Protein AF-A0A7C1EQK5-F1 (afdb_monomer_lite)

Foldseek 3Di:
DDDPPDPPPDPFALFKKWWWFADPVQFIFIWIQGRHPSDIDTLEGDPQFSYKGFADAAPQLQWTWIWTQGPVDNQAIKTWIAGNRHHTQDIHTRQETCLLQPPDPQRSNQWDWAADPVRQWIWTWGDDPQKIWTFIAGPNPRHTPDTLDIDHGSNPLWRWGWEQANVSQKIKIQTDDDNPPQDVPPFDFDARVWIKMAGSVPRDIATQNVLDDCQQPDKGWDHYAQLNRQWTKMKGFGDDPDDDPPDDDDTQIKMFTAGNRNDTPDIPDSVNCVVVQWRDWDDWAAANVNQKTKIKTFHAPPRNPGTPWIFIWMAGDPVRDIDGQETDDQDPDDLFFGKDWHDDWYAENVRFKIKTWMADPVGTFWMWIQGSVRDIDTDGGPDHMHTMDGRHNNPPPD

Structure (mmCIF, N/CA/C/O backbone):
data_AF-A0A7C1EQK5-F1
#
_entry.id   AF-A0A7C1EQK5-F1
#
loop_
_atom_site.group_PDB
_atom_site.id
_atom_site.type_symbol
_atom_site.label_atom_id
_atom_site.label_alt_id
_atom_site.label_comp_id
_atom_site.label_asym_id
_atom_site.label_entity_id
_atom_site.label_seq_id
_atom_site.pdbx_PDB_ins_code
_atom_site.Cartn_x
_atom_site.Cartn_y
_atom_site.Cartn_z
_atom_site.occupancy
_atom_site.B_iso_or_equiv
_atom_site.auth_seq_id
_atom_site.auth_comp_id
_atom_site.auth_asym_id
_atom_site.auth_atom_id
_atom_site.pdbx_PDB_model_num
ATOM 1 N N . MET A 1 1 ? -4.459 -40.393 -29.326 1.00 37.88 1 MET A N 1
ATOM 2 C CA . MET A 1 1 ? -3.167 -39.837 -28.879 1.00 37.88 1 MET A CA 1
ATOM 3 C C . MET A 1 1 ? -3.437 -39.122 -27.561 1.00 37.88 1 MET A C 1
ATOM 5 O O . MET A 1 1 ? -4.089 -38.092 -27.567 1.00 37.88 1 MET A O 1
ATOM 9 N N . GLN A 1 2 ? -3.092 -39.762 -26.446 1.00 23.42 2 GLN A N 1
ATOM 10 C CA . GLN A 1 2 ? -2.904 -39.130 -25.130 1.00 23.42 2 GLN A CA 1
ATOM 11 C C . GLN A 1 2 ? -1.518 -38.431 -25.132 1.00 23.42 2 GLN A C 1
ATOM 13 O O . GLN A 1 2 ? -0.689 -38.806 -25.963 1.00 23.42 2 GLN A O 1
ATOM 18 N N . PRO A 1 3 ? -1.211 -37.498 -24.217 1.00 31.59 3 PRO A N 1
ATOM 19 C CA . PRO A 1 3 ? -1.709 -36.122 -24.183 1.00 31.59 3 PRO A CA 1
ATOM 20 C C . PRO A 1 3 ? -0.536 -35.118 -24.290 1.00 31.59 3 PRO A C 1
ATOM 22 O O . PRO A 1 3 ? 0.609 -35.451 -23.995 1.00 31.59 3 PRO A O 1
ATOM 25 N N . LEU A 1 4 ? -0.804 -33.860 -24.647 1.00 29.89 4 LEU A N 1
ATOM 26 C CA . LEU A 1 4 ? 0.119 -32.748 -24.364 1.00 29.89 4 LEU A CA 1
ATOM 27 C C . LEU A 1 4 ? -0.198 -32.182 -22.965 1.00 29.89 4 LEU A C 1
ATOM 29 O O . LEU A 1 4 ? -0.642 -31.053 -22.822 1.00 29.89 4 LEU A O 1
ATOM 33 N N . THR A 1 5 ? -0.014 -33.003 -21.930 1.00 39.75 5 THR A N 1
ATOM 34 C CA . THR A 1 5 ? -0.098 -32.640 -20.499 1.00 39.75 5 THR A CA 1
ATOM 35 C C . THR A 1 5 ? 1.311 -32.474 -19.944 1.00 39.75 5 THR A C 1
ATOM 37 O O . THR A 1 5 ? 1.887 -33.431 -19.422 1.00 39.75 5 THR A O 1
ATOM 40 N N . ARG A 1 6 ? 1.915 -31.301 -20.167 1.00 30.39 6 ARG A N 1
ATOM 41 C CA . ARG A 1 6 ? 3.114 -30.885 -19.411 1.00 30.39 6 ARG A CA 1
ATOM 42 C C . ARG A 1 6 ? 3.455 -29.393 -19.443 1.00 30.39 6 ARG A C 1
ATOM 44 O O . ARG A 1 6 ? 4.387 -29.005 -18.758 1.00 30.39 6 ARG A O 1
ATOM 51 N N . ALA A 1 7 ? 2.744 -28.569 -20.219 1.00 36.59 7 ALA A N 1
ATOM 52 C CA . ALA A 1 7 ? 2.977 -27.114 -20.276 1.00 36.59 7 ALA A CA 1
ATOM 53 C C . ALA A 1 7 ? 1.776 -26.268 -19.798 1.00 36.59 7 ALA A C 1
ATOM 55 O O . ALA A 1 7 ? 1.866 -25.049 -19.757 1.00 36.59 7 ALA A O 1
ATOM 56 N N . GLN A 1 8 ? 0.662 -26.914 -19.435 1.00 40.25 8 GLN A N 1
ATOM 57 C CA . GLN A 1 8 ? -0.479 -26.307 -18.730 1.00 40.25 8 GLN A CA 1
ATOM 58 C C . GLN A 1 8 ? -0.597 -26.807 -17.279 1.00 40.25 8 GLN A C 1
ATOM 60 O O . GLN A 1 8 ? -1.487 -26.369 -16.558 1.00 40.25 8 GLN A O 1
ATOM 65 N N . ASP A 1 9 ? 0.297 -27.705 -16.849 1.00 41.44 9 ASP A N 1
ATOM 66 C CA . ASP A 1 9 ? 0.365 -28.170 -15.466 1.00 41.44 9 ASP A CA 1
ATOM 67 C C . ASP A 1 9 ? 1.075 -27.103 -14.613 1.00 41.44 9 ASP A C 1
ATOM 69 O O . ASP A 1 9 ? 2.269 -26.857 -14.781 1.00 41.44 9 ASP A O 1
ATOM 73 N N . ALA A 1 10 ? 0.291 -26.497 -13.719 1.00 50.44 10 ALA A N 1
ATOM 74 C CA . ALA A 1 10 ? 0.665 -25.639 -12.595 1.00 50.44 10 ALA A CA 1
ATOM 75 C C . ALA A 1 10 ? 1.221 -24.237 -12.913 1.00 50.44 10 ALA A C 1
ATOM 77 O O . ALA A 1 10 ? 2.314 -23.869 -12.490 1.00 50.44 10 ALA A O 1
ATOM 78 N N . ARG A 1 11 ? 0.410 -23.385 -13.553 1.00 70.88 11 ARG A N 1
ATOM 79 C CA . ARG A 1 11 ? 0.449 -21.943 -13.239 1.00 70.88 11 ARG A CA 1
ATOM 80 C C . ARG A 1 11 ? -0.331 -21.710 -11.945 1.00 70.88 11 ARG A C 1
ATOM 82 O O . ARG A 1 11 ? -1.417 -21.149 -11.971 1.00 70.88 11 ARG A O 1
ATOM 89 N N . GLU A 1 12 ? 0.172 -22.249 -10.843 1.00 83.94 12 GLU A N 1
ATOM 90 C CA . GLU A 1 12 ? -0.420 -22.037 -9.521 1.00 83.94 12 GLU A CA 1
ATOM 91 C C . GLU A 1 12 ? 0.013 -20.673 -8.992 1.00 83.94 12 GLU A C 1
ATOM 93 O O . GLU A 1 12 ? 1.170 -20.276 -9.149 1.00 83.94 12 GLU A O 1
ATOM 98 N N . LEU A 1 13 ? -0.920 -19.950 -8.378 1.00 90.88 13 LEU A N 1
ATOM 99 C CA . LEU A 1 13 ? -0.559 -18.764 -7.613 1.00 90.88 13 LEU A CA 1
ATOM 100 C C . LEU A 1 13 ? -0.052 -19.194 -6.230 1.00 90.88 13 LEU A C 1
ATOM 102 O O . LEU A 1 13 ? -0.527 -20.187 -5.679 1.00 90.88 13 LEU A O 1
ATOM 106 N N . PRO A 1 14 ? 0.863 -18.428 -5.622 1.00 91.44 14 PRO A N 1
ATOM 107 C CA . PRO A 1 14 ? 1.379 -18.726 -4.286 1.00 91.44 14 PRO A CA 1
ATOM 108 C C . PRO A 1 14 ? 0.349 -18.480 -3.179 1.00 91.44 14 PRO A C 1
ATOM 110 O O . PRO A 1 14 ? 0.467 -19.024 -2.084 1.00 91.44 14 PRO A O 1
ATOM 113 N N . ALA A 1 15 ? -0.656 -17.652 -3.457 1.00 94.06 15 ALA A N 1
ATOM 114 C CA . ALA A 1 15 ? -1.778 -17.380 -2.578 1.00 94.06 15 ALA A CA 1
ATOM 115 C C . ALA A 1 15 ? -2.977 -16.906 -3.405 1.00 94.06 15 ALA A C 1
ATOM 117 O O . ALA A 1 15 ? -2.844 -16.530 -4.573 1.00 94.06 15 ALA A O 1
ATOM 118 N N . ASP A 1 16 ? -4.158 -16.918 -2.793 1.00 94.62 16 ASP A N 1
ATOM 119 C CA . ASP A 1 16 ? -5.338 -16.313 -3.399 1.00 94.62 16 ASP A CA 1
ATOM 120 C C . ASP A 1 16 ? -5.158 -14.792 -3.511 1.00 94.62 16 ASP A C 1
ATOM 122 O O . ASP A 1 16 ? -4.369 -14.184 -2.783 1.00 94.62 16 ASP A O 1
ATOM 126 N N . ILE A 1 17 ? -5.946 -14.160 -4.378 1.00 93.44 17 ILE A N 1
ATOM 127 C CA . ILE A 1 17 ? -6.024 -12.696 -4.476 1.00 93.44 17 ILE A CA 1
ATOM 128 C C . ILE A 1 17 ? -7.453 -12.265 -4.190 1.00 93.44 17 ILE A C 1
ATOM 130 O O . ILE A 1 17 ? -8.381 -12.821 -4.777 1.00 93.44 17 ILE A O 1
ATOM 134 N N . VAL A 1 18 ? -7.631 -11.254 -3.339 1.00 92.81 18 VAL A N 1
ATOM 135 C CA . VAL A 1 18 ? -8.904 -10.556 -3.132 1.00 92.81 18 VAL A CA 1
ATOM 136 C C . VAL A 1 18 ? -8.846 -9.152 -3.719 1.00 92.81 18 VAL A C 1
ATOM 138 O O . VAL A 1 18 ? -7.820 -8.482 -3.656 1.00 92.81 18 VAL A O 1
ATOM 141 N N . PHE A 1 19 ? -9.950 -8.695 -4.295 1.00 88.50 19 PHE A N 1
ATOM 142 C CA . PHE A 1 19 ? -10.058 -7.353 -4.859 1.00 88.50 19 PHE A CA 1
ATOM 143 C C . PHE A 1 19 ? -11.512 -6.910 -4.965 1.00 88.50 19 PHE A C 1
ATOM 145 O O . PHE A 1 19 ? -12.436 -7.726 -4.939 1.00 88.50 19 PHE A O 1
ATOM 152 N N . THR A 1 20 ? -11.724 -5.608 -5.122 1.00 86.94 20 THR A N 1
ATOM 153 C CA . THR A 1 20 ? -13.059 -5.046 -5.337 1.00 86.94 20 THR A CA 1
ATOM 154 C C . THR A 1 20 ? -13.502 -5.210 -6.782 1.00 86.94 20 THR A C 1
ATOM 156 O O . THR A 1 20 ? -12.785 -4.843 -7.702 1.00 86.94 20 THR A O 1
ATOM 159 N N . SER A 1 21 ? -14.731 -5.664 -6.987 1.00 83.56 21 SER A N 1
ATOM 160 C CA . SER A 1 21 ? -15.412 -5.639 -8.277 1.00 83.56 21 SER A CA 1
ATOM 161 C C . SER A 1 21 ? -16.798 -5.020 -8.121 1.00 83.56 21 SER A C 1
ATOM 163 O O . SER A 1 21 ? -17.411 -5.095 -7.053 1.00 83.56 21 SER A O 1
ATOM 165 N N . ARG A 1 22 ? -17.307 -4.424 -9.198 1.00 78.38 22 ARG A N 1
ATOM 166 C CA . ARG A 1 22 ? -18.695 -3.972 -9.307 1.00 78.38 22 ARG A CA 1
ATOM 167 C C . ARG A 1 22 ? -19.380 -4.690 -10.454 1.00 78.38 22 ARG A C 1
ATOM 169 O O . ARG A 1 22 ? -18.753 -4.967 -11.472 1.00 78.38 22 ARG A O 1
ATOM 176 N N . ASP A 1 23 ? -20.655 -4.999 -10.268 1.00 75.25 23 ASP A N 1
ATOM 177 C CA . ASP A 1 23 ? -21.497 -5.546 -11.328 1.00 75.25 23 ASP A CA 1
ATOM 178 C C . ASP A 1 23 ? -22.277 -4.463 -12.079 1.00 75.25 23 ASP A C 1
ATOM 180 O O . ASP A 1 23 ? -22.199 -3.284 -11.740 1.00 75.25 23 ASP A O 1
ATOM 184 N N . ASP A 1 24 ? -23.029 -4.875 -13.101 1.00 71.88 24 ASP A N 1
ATOM 185 C CA . ASP A 1 24 ? -23.853 -3.989 -13.937 1.00 71.88 24 ASP A CA 1
ATOM 186 C C . ASP A 1 24 ? -24.950 -3.252 -13.144 1.00 71.88 24 ASP A C 1
ATOM 188 O O . ASP A 1 24 ? -25.390 -2.176 -13.547 1.00 71.88 24 ASP A O 1
ATOM 192 N N . ASP A 1 25 ? -25.335 -3.776 -11.975 1.00 70.88 25 ASP A N 1
ATOM 193 C CA . ASP A 1 25 ? -26.234 -3.123 -11.015 1.00 70.88 25 ASP A CA 1
ATOM 194 C C . ASP A 1 25 ? -25.481 -2.148 -10.079 1.00 70.88 25 ASP A C 1
ATOM 196 O O . ASP A 1 25 ? -26.048 -1.650 -9.101 1.00 70.88 25 ASP A O 1
ATOM 200 N N . LEU A 1 26 ? -24.198 -1.881 -10.353 1.00 72.12 26 LEU A N 1
ATOM 201 C CA . LEU A 1 26 ? -23.268 -1.082 -9.550 1.00 72.12 26 LEU A CA 1
ATOM 202 C C . LEU A 1 26 ? -23.050 -1.609 -8.125 1.00 72.12 26 LEU A C 1
ATOM 204 O O . LEU A 1 26 ? -22.562 -0.876 -7.260 1.00 72.12 26 LEU A O 1
ATOM 208 N N . ARG A 1 27 ? -23.366 -2.880 -7.854 1.00 77.38 27 ARG A N 1
ATOM 209 C CA . ARG A 1 27 ? -23.149 -3.486 -6.538 1.00 77.38 27 ARG A CA 1
ATOM 210 C C . ARG A 1 27 ? -21.691 -3.857 -6.378 1.00 77.38 27 ARG A C 1
ATOM 212 O O . ARG A 1 27 ? -21.137 -4.619 -7.168 1.00 77.38 27 ARG A O 1
ATOM 219 N N . SER A 1 28 ? -21.084 -3.339 -5.318 1.00 85.12 28 SER A N 1
ATOM 220 C CA . SER A 1 28 ? -19.711 -3.664 -4.956 1.00 85.12 28 SER A CA 1
ATOM 221 C C . SER A 1 28 ? -19.635 -4.998 -4.227 1.00 85.12 28 SER A C 1
ATOM 223 O O . SER A 1 28 ? -20.404 -5.265 -3.306 1.00 85.12 28 SER A O 1
ATOM 225 N N . ARG A 1 29 ? -18.661 -5.817 -4.608 1.00 89.56 29 ARG A N 1
ATOM 226 C CA . ARG A 1 29 ? -18.345 -7.105 -3.989 1.00 89.56 29 ARG A CA 1
ATOM 227 C C . ARG A 1 29 ? -16.840 -7.296 -3.953 1.00 89.56 29 ARG A C 1
ATOM 229 O O . ARG A 1 29 ? -16.121 -6.749 -4.784 1.00 89.56 29 ARG A O 1
ATOM 236 N N . LEU A 1 30 ? -16.373 -8.078 -2.992 1.00 91.75 30 LEU A N 1
ATOM 237 C CA . LEU A 1 30 ? -15.004 -8.562 -2.986 1.00 91.75 30 LEU A CA 1
ATOM 238 C C . LEU A 1 30 ? -14.972 -9.896 -3.721 1.00 91.75 30 LEU A C 1
ATOM 240 O O . LEU A 1 30 ? -15.672 -10.839 -3.349 1.00 91.75 30 LEU A O 1
ATOM 244 N N . MET A 1 31 ? -14.185 -9.956 -4.783 1.00 91.44 31 MET A N 1
ATOM 245 C CA . MET A 1 31 ? -13.961 -11.151 -5.585 1.00 91.44 31 MET A CA 1
ATOM 246 C C . MET A 1 31 ? -12.657 -11.813 -5.150 1.00 91.44 31 MET A C 1
ATOM 248 O O . MET A 1 31 ? -11.724 -11.129 -4.737 1.00 91.44 31 MET A O 1
ATOM 252 N N . ARG A 1 32 ? -12.596 -13.140 -5.259 1.00 93.38 32 ARG A N 1
ATOM 253 C CA . ARG A 1 32 ? -11.403 -13.956 -5.027 1.00 93.38 32 ARG A CA 1
ATOM 254 C C . ARG A 1 32 ? -10.992 -14.653 -6.312 1.00 93.38 32 ARG A C 1
ATOM 256 O O . ARG A 1 32 ? -11.830 -15.297 -6.941 1.00 93.38 32 ARG A O 1
ATOM 263 N N . ILE A 1 33 ? -9.707 -14.574 -6.645 1.00 92.75 33 ILE A N 1
ATOM 264 C CA . ILE A 1 33 ? -9.045 -15.494 -7.577 1.00 92.75 33 ILE A CA 1
ATOM 265 C C . ILE A 1 33 ? -8.474 -16.629 -6.737 1.00 92.75 33 ILE A C 1
ATOM 267 O O . ILE A 1 33 ? -7.651 -16.385 -5.852 1.00 92.75 33 ILE A O 1
ATOM 271 N N . ASN A 1 34 ? -8.942 -17.853 -6.979 1.00 92.38 34 ASN A N 1
ATOM 272 C CA . ASN A 1 34 ? -8.430 -19.024 -6.281 1.00 92.38 34 ASN A CA 1
ATOM 273 C C . ASN A 1 34 ? -7.021 -19.380 -6.777 1.00 92.38 34 ASN A C 1
ATOM 275 O O . ASN A 1 34 ? -6.793 -19.475 -7.978 1.00 92.38 34 ASN A O 1
ATOM 279 N N . ALA A 1 35 ? -6.094 -19.628 -5.861 1.00 92.19 35 ALA A N 1
ATOM 280 C CA . ALA A 1 35 ? -4.695 -19.861 -6.184 1.00 92.19 35 ALA A CA 1
ATOM 281 C C . ALA A 1 35 ? -4.451 -21.147 -6.985 1.00 92.19 35 ALA A C 1
ATOM 283 O O . ALA A 1 35 ? -3.601 -21.179 -7.875 1.00 92.19 35 ALA A O 1
ATOM 284 N N . ALA A 1 36 ? -5.219 -22.194 -6.675 1.00 89.75 36 ALA A N 1
ATOM 285 C CA . ALA A 1 36 ? -5.070 -23.520 -7.258 1.00 89.75 36 ALA A CA 1
ATOM 286 C C . ALA A 1 36 ? -5.837 -23.669 -8.579 1.00 89.75 36 ALA A C 1
ATOM 288 O O . ALA A 1 36 ? -5.367 -24.342 -9.493 1.00 89.75 36 ALA A O 1
ATOM 289 N N . THR A 1 37 ? -7.028 -23.071 -8.685 1.00 89.88 37 THR A N 1
ATOM 290 C CA . THR A 1 37 ? -7.889 -23.227 -9.871 1.00 89.88 37 THR A CA 1
ATOM 291 C C . THR A 1 37 ? -7.860 -22.033 -10.813 1.00 89.88 37 THR A C 1
ATOM 293 O O . THR A 1 37 ? -8.285 -22.169 -11.958 1.00 89.88 37 THR A O 1
ATOM 296 N N . LEU A 1 38 ? -7.378 -20.873 -10.351 1.00 89.19 38 LEU A N 1
ATOM 297 C CA . LEU A 1 38 ? -7.458 -19.582 -11.048 1.00 89.19 38 LEU A CA 1
ATOM 298 C C . LEU A 1 38 ? -8.899 -19.128 -11.337 1.00 89.19 38 LEU A C 1
ATOM 300 O O . LEU A 1 38 ? -9.136 -18.204 -12.112 1.00 89.19 38 LEU A O 1
ATOM 304 N N . GLU A 1 39 ? -9.887 -19.773 -10.717 1.00 90.62 39 GLU A N 1
ATOM 305 C CA . GLU A 1 39 ? -11.290 -19.430 -10.905 1.00 90.62 39 GLU A CA 1
ATOM 306 C C . GLU A 1 39 ? -11.696 -18.258 -10.013 1.00 90.62 39 GLU A C 1
ATOM 308 O O . GLU A 1 39 ? -11.224 -18.092 -8.883 1.00 90.62 39 GLU A O 1
ATOM 313 N N . LEU A 1 40 ? -12.632 -17.465 -10.532 1.00 89.81 40 LEU A N 1
ATOM 314 C CA . LEU A 1 40 ? -13.236 -16.354 -9.819 1.00 89.81 40 LEU A CA 1
ATOM 315 C C . LEU A 1 40 ? -14.418 -16.814 -8.978 1.00 89.81 40 LEU A C 1
ATOM 317 O O . LEU A 1 40 ? -15.300 -17.536 -9.442 1.00 89.81 40 LEU A O 1
ATOM 321 N N . SER A 1 41 ? -14.487 -16.302 -7.758 1.00 92.62 41 SER A N 1
ATOM 322 C CA . SER A 1 41 ? -15.636 -16.476 -6.874 1.00 92.62 41 SER A CA 1
ATOM 323 C C . SER A 1 41 ? -15.897 -15.212 -6.064 1.00 92.62 41 SER A C 1
ATOM 325 O O . SER A 1 41 ? -15.024 -14.359 -5.918 1.00 92.62 41 SER A O 1
ATOM 327 N N . ILE A 1 42 ? -17.115 -15.071 -5.543 1.00 93.56 42 ILE A N 1
ATOM 328 C CA . ILE A 1 42 ? -17.422 -14.011 -4.581 1.00 93.56 42 ILE A CA 1
ATOM 329 C C . ILE A 1 42 ? -16.788 -14.408 -3.247 1.00 93.56 42 ILE A C 1
ATOM 331 O O . ILE A 1 42 ? -17.128 -15.449 -2.691 1.00 93.56 42 ILE A O 1
ATOM 335 N N . PHE A 1 43 ? -15.879 -13.575 -2.744 1.00 95.31 43 PHE A N 1
ATOM 336 C CA . PHE A 1 43 ? -15.281 -13.727 -1.421 1.00 95.31 43 PHE A CA 1
ATOM 337 C C . PHE A 1 43 ? -16.201 -13.177 -0.336 1.00 95.31 43 PHE A C 1
ATOM 339 O O . PHE A 1 43 ? -16.516 -13.862 0.629 1.00 95.31 43 PHE A O 1
ATOM 346 N N . TYR A 1 44 ? -16.645 -11.934 -0.516 1.00 95.56 44 TYR A N 1
ATOM 347 C CA . TYR A 1 44 ? -17.499 -11.232 0.430 1.00 95.56 44 TYR A CA 1
ATOM 348 C C . TYR A 1 44 ? -18.421 -10.272 -0.314 1.00 95.56 44 TYR A C 1
ATOM 350 O O . TYR A 1 44 ? -18.018 -9.601 -1.266 1.00 95.56 44 TYR A O 1
ATOM 358 N N . GLN A 1 45 ? -19.671 -10.201 0.129 1.00 93.69 45 GLN A N 1
ATOM 359 C CA . GLN A 1 45 ? -20.663 -9.275 -0.394 1.00 93.69 45 GLN A CA 1
ATOM 360 C C . GLN A 1 45 ? -21.526 -8.753 0.748 1.00 93.69 45 GLN A C 1
ATOM 362 O O . GLN A 1 45 ? -21.843 -9.485 1.686 1.00 93.69 45 GLN A O 1
ATOM 367 N N . ASP A 1 46 ? -21.942 -7.500 0.625 1.00 92.00 46 ASP A N 1
ATOM 368 C CA . ASP A 1 46 ? -22.887 -6.870 1.531 1.00 92.00 46 ASP A CA 1
ATOM 369 C C . ASP A 1 46 ? -23.858 -6.023 0.709 1.00 92.00 46 ASP A C 1
ATOM 371 O O . ASP A 1 46 ? -23.502 -4.973 0.176 1.00 92.00 46 ASP A O 1
ATOM 375 N N . ASP A 1 47 ? -25.108 -6.475 0.613 1.00 89.94 47 ASP A N 1
ATOM 376 C CA . ASP A 1 47 ? -26.147 -5.785 -0.155 1.00 89.94 47 ASP A CA 1
ATOM 377 C C . ASP A 1 47 ? -26.494 -4.398 0.411 1.00 89.94 47 ASP A C 1
ATOM 379 O O . ASP A 1 47 ? -27.099 -3.574 -0.288 1.00 89.94 47 ASP A O 1
ATOM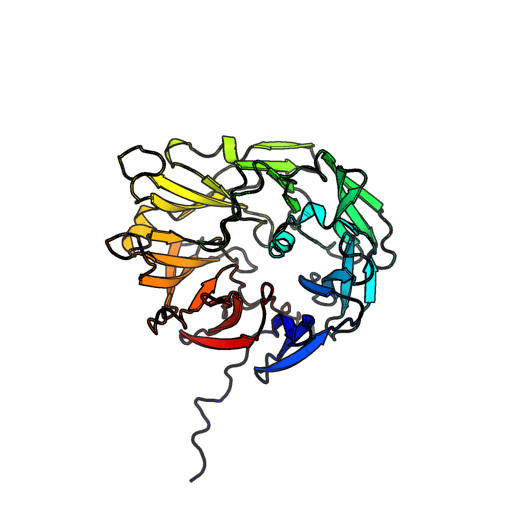 383 N N . THR A 1 48 ? -26.105 -4.115 1.657 1.00 89.81 48 THR A N 1
ATOM 384 C CA . THR A 1 48 ? -26.291 -2.815 2.307 1.00 89.81 48 THR A CA 1
ATOM 385 C C . THR A 1 48 ? -25.144 -1.838 2.042 1.00 89.81 48 THR A C 1
ATOM 387 O O . THR A 1 48 ? -25.268 -0.668 2.401 1.00 89.81 48 THR A O 1
ATOM 390 N N . ALA A 1 49 ? -24.065 -2.276 1.387 1.00 88.75 49 ALA A N 1
ATOM 391 C CA . ALA A 1 49 ? -22.931 -1.442 1.004 1.00 88.75 49 ALA A CA 1
ATOM 392 C C . ALA A 1 49 ? -23.069 -0.917 -0.437 1.00 88.75 49 ALA A C 1
ATOM 394 O O . ALA A 1 49 ? -23.458 -1.650 -1.348 1.00 88.75 49 ALA A O 1
ATOM 395 N N . ASP A 1 50 ? -22.751 0.358 -0.663 1.00 84.38 50 ASP A N 1
ATOM 396 C CA . ASP A 1 50 ? -22.529 0.916 -2.005 1.00 84.38 50 ASP A CA 1
ATOM 397 C C . ASP A 1 50 ? -21.154 0.516 -2.537 1.00 84.38 50 ASP A C 1
ATOM 399 O O . ASP A 1 50 ? -20.969 0.238 -3.725 1.00 84.38 50 ASP A O 1
ATOM 403 N N . TYR A 1 51 ? -20.166 0.492 -1.645 1.00 84.81 51 TYR A N 1
ATOM 404 C CA . TYR A 1 51 ? -18.785 0.213 -1.988 1.00 84.81 51 TYR A CA 1
ATOM 405 C C . TYR A 1 51 ? -18.086 -0.562 -0.875 1.00 84.81 51 TYR A C 1
ATOM 407 O O . TYR A 1 51 ? -18.320 -0.315 0.308 1.00 84.81 51 TYR A O 1
ATOM 415 N N . LEU A 1 52 ? -17.242 -1.504 -1.287 1.00 87.62 52 LEU A N 1
ATOM 416 C CA . LEU A 1 52 ? -16.403 -2.331 -0.428 1.00 87.62 52 LEU A CA 1
ATOM 417 C C . LEU A 1 52 ? -14.974 -2.254 -0.955 1.00 87.62 52 LEU A C 1
ATOM 419 O O . LEU A 1 52 ? -14.767 -2.464 -2.149 1.00 87.62 52 LEU A O 1
ATOM 423 N N . GLN A 1 53 ? -14.000 -2.015 -0.083 1.00 86.38 53 GLN A N 1
ATOM 424 C CA . GLN A 1 53 ? -12.582 -2.023 -0.441 1.00 86.38 53 GLN A CA 1
ATOM 425 C C . GLN A 1 53 ? -11.785 -2.859 0.553 1.00 86.38 53 GLN A C 1
ATOM 427 O O . GLN A 1 53 ? -11.885 -2.604 1.754 1.00 86.38 53 GLN A O 1
ATOM 432 N N . PRO A 1 54 ? -10.999 -3.842 0.088 1.00 88.25 54 PRO A N 1
ATOM 433 C CA . PRO A 1 54 ? -10.075 -4.540 0.959 1.00 88.25 54 PRO A CA 1
ATOM 434 C C . PRO A 1 54 ? -8.907 -3.598 1.293 1.00 88.25 54 PRO A C 1
ATOM 436 O O . PRO A 1 54 ? -8.408 -2.901 0.412 1.00 88.25 54 PRO A O 1
ATOM 439 N N . VAL A 1 55 ? -8.491 -3.556 2.559 1.00 86.06 55 VAL A N 1
ATOM 440 C CA . VAL A 1 55 ? -7.415 -2.658 3.028 1.00 86.06 55 VAL A CA 1
ATOM 441 C C . VAL A 1 55 ? -6.163 -3.431 3.416 1.00 86.06 55 VAL A C 1
ATOM 443 O O . VAL A 1 55 ? -5.063 -3.075 3.009 1.00 86.06 55 VAL A O 1
ATOM 446 N N . GLY A 1 56 ? -6.315 -4.501 4.194 1.00 88.94 56 GLY A N 1
ATOM 447 C CA . GLY A 1 56 ? -5.174 -5.264 4.683 1.00 88.94 56 GLY A CA 1
ATOM 448 C C . GLY A 1 56 ? -5.585 -6.459 5.525 1.00 88.94 56 GLY A C 1
ATOM 449 O O . GLY A 1 56 ? -6.642 -6.457 6.162 1.00 88.94 56 GLY A O 1
ATOM 450 N N . TRP A 1 57 ? -4.742 -7.484 5.513 1.00 92.31 57 TRP A N 1
ATOM 451 C CA . TRP A 1 57 ? -4.898 -8.673 6.343 1.00 92.31 57 TRP A CA 1
ATOM 452 C C . TRP A 1 57 ? -4.312 -8.455 7.734 1.00 92.31 57 TRP A C 1
ATOM 454 O O . TRP A 1 57 ? -3.371 -7.680 7.909 1.00 92.31 57 TRP A O 1
ATOM 464 N N . SER A 1 58 ? -4.870 -9.153 8.717 1.00 93.25 58 SER A N 1
ATOM 465 C CA . SER A 1 58 ? -4.248 -9.330 10.022 1.00 93.25 58 SER A CA 1
ATOM 466 C C . SER A 1 58 ? -2.941 -10.131 9.880 1.00 93.25 58 SER A C 1
ATOM 468 O O . SER A 1 58 ? -2.815 -10.895 8.917 1.00 93.25 58 SER A O 1
ATOM 470 N N . PRO A 1 59 ? -1.959 -9.970 10.787 1.00 89.44 59 PRO A N 1
ATOM 471 C CA . PRO A 1 59 ? -0.680 -10.685 10.739 1.00 89.44 59 PRO A CA 1
ATOM 472 C C . PRO A 1 59 ? -0.784 -12.202 10.497 1.00 89.44 59 PRO A C 1
ATOM 474 O O . PRO A 1 59 ? 0.008 -12.763 9.746 1.00 89.44 59 PRO A O 1
ATOM 477 N N . SER A 1 60 ? -1.776 -12.864 11.093 1.00 91.12 60 SER A N 1
ATOM 478 C CA . SER A 1 60 ? -2.066 -14.296 10.955 1.00 91.12 60 SER A CA 1
ATOM 479 C C . SER A 1 60 ? -2.884 -14.649 9.706 1.00 91.12 60 SER A C 1
ATOM 481 O O . SER A 1 60 ? -3.068 -15.826 9.393 1.00 91.12 60 SER A O 1
ATOM 483 N N . GLY A 1 61 ? -3.441 -13.652 9.015 1.00 92.31 61 GLY A N 1
ATOM 484 C CA . GLY A 1 61 ? -4.365 -13.836 7.899 1.00 92.31 61 GLY A CA 1
ATOM 485 C C . GLY A 1 61 ? -5.774 -14.265 8.283 1.00 92.31 61 GLY A C 1
ATOM 486 O O . GLY A 1 61 ? -6.575 -14.589 7.403 1.00 92.31 61 GLY A O 1
ATOM 487 N N . GLN A 1 62 ? -6.115 -14.275 9.572 1.00 93.31 62 GLN A N 1
ATOM 488 C CA . GLN A 1 62 ? -7.454 -14.651 10.018 1.00 93.31 62 GLN A CA 1
ATOM 489 C C . GLN A 1 62 ? -8.523 -13.650 9.588 1.00 93.31 62 GLN A C 1
ATOM 491 O O . GLN A 1 62 ? -9.644 -14.069 9.280 1.00 93.31 62 GLN A O 1
ATOM 496 N N . TYR A 1 63 ? -8.183 -12.361 9.541 1.00 95.69 63 TYR A N 1
ATOM 497 C CA . TYR A 1 63 ? -9.132 -11.289 9.264 1.00 95.69 63 TYR A CA 1
ATOM 498 C C . TYR A 1 63 ? -8.626 -10.353 8.166 1.00 95.69 63 TYR A C 1
ATOM 500 O O . TYR A 1 63 ? -7.485 -9.906 8.186 1.00 95.69 63 TYR A O 1
ATOM 508 N N . LEU A 1 64 ? -9.504 -10.008 7.233 1.00 95.25 64 LEU A N 1
ATOM 509 C CA . LEU A 1 64 ? -9.344 -8.924 6.275 1.00 95.25 64 LEU A CA 1
ATOM 510 C C . LEU A 1 64 ? -10.104 -7.701 6.787 1.00 95.25 64 LEU A C 1
ATOM 512 O O . LEU A 1 64 ? -11.301 -7.795 7.071 1.00 95.25 64 LEU A O 1
ATOM 516 N N . VAL A 1 65 ? -9.439 -6.548 6.847 1.00 94.38 65 VAL A N 1
ATOM 517 C CA . VAL A 1 65 ? -10.132 -5.265 7.003 1.00 94.38 65 VAL A CA 1
ATOM 518 C C . VAL A 1 65 ? -10.733 -4.862 5.667 1.00 94.38 65 VAL A C 1
ATOM 520 O O . VAL A 1 65 ? -10.049 -4.812 4.642 1.00 94.38 65 VAL A O 1
ATOM 523 N N . VAL A 1 66 ? -12.017 -4.544 5.698 1.00 92.38 66 VAL A N 1
ATOM 524 C CA . VAL A 1 66 ? -12.799 -4.065 4.571 1.00 92.38 66 VAL A CA 1
ATOM 525 C C . VAL A 1 66 ? -13.398 -2.729 4.953 1.00 92.38 66 VAL A C 1
ATOM 527 O O . VAL A 1 66 ? -14.184 -2.641 5.895 1.00 92.38 66 VAL A O 1
ATOM 530 N N . VAL A 1 67 ? -13.076 -1.691 4.196 1.00 89.44 67 VAL A N 1
ATOM 531 C CA . VAL A 1 67 ? -13.812 -0.441 4.317 1.00 89.44 67 VAL A CA 1
ATOM 532 C C . VAL A 1 67 ? -15.139 -0.575 3.582 1.00 89.44 67 VAL A C 1
ATOM 534 O O . VAL A 1 67 ? -15.195 -1.060 2.447 1.00 89.44 67 VAL A O 1
ATOM 537 N N . ARG A 1 68 ? -16.209 -0.132 4.238 1.00 89.00 68 ARG A N 1
ATOM 538 C CA . ARG A 1 68 ? -17.579 -0.192 3.747 1.00 89.00 68 ARG A CA 1
ATOM 539 C C . ARG A 1 68 ? -18.194 1.202 3.706 1.00 89.00 68 ARG A C 1
ATOM 541 O O . ARG A 1 68 ? -18.259 1.887 4.720 1.00 89.00 68 ARG A O 1
ATOM 548 N N . TYR A 1 69 ? -18.733 1.556 2.543 1.00 86.81 69 TYR A N 1
ATOM 549 C CA . TYR A 1 69 ? -19.617 2.708 2.372 1.00 86.81 69 TYR A CA 1
ATOM 550 C C . TYR A 1 69 ? -21.053 2.205 2.419 1.00 86.81 69 TYR A C 1
ATOM 552 O O . TYR A 1 69 ? -21.473 1.504 1.490 1.00 86.81 69 TYR A O 1
ATOM 560 N N . PRO A 1 70 ? -21.819 2.487 3.475 1.00 87.31 70 PRO A N 1
ATOM 561 C CA . PRO A 1 70 ? -23.166 1.973 3.586 1.00 87.31 70 PRO A CA 1
ATOM 562 C C . PRO A 1 70 ? -24.129 2.782 2.699 1.00 87.31 70 PRO A C 1
ATOM 564 O O . PRO A 1 70 ? -24.100 4.004 2.660 1.00 87.31 70 PRO A O 1
ATOM 567 N N . LYS A 1 71 ? -25.076 2.116 2.028 1.00 86.38 71 LYS A N 1
ATOM 568 C CA . LYS A 1 71 ? -26.105 2.778 1.191 1.00 86.38 71 LYS A CA 1
ATOM 569 C C . LYS A 1 71 ? -27.030 3.710 1.977 1.00 86.38 71 LYS A C 1
ATOM 571 O O . LYS A 1 71 ? -27.722 4.533 1.386 1.00 86.38 71 LYS A O 1
ATOM 576 N N . ARG A 1 72 ? -27.119 3.511 3.297 1.00 81.75 72 ARG A N 1
ATOM 577 C CA . ARG A 1 72 ? -28.003 4.284 4.185 1.00 81.75 72 ARG A CA 1
ATOM 578 C C . ARG A 1 72 ? -27.536 5.726 4.356 1.00 81.75 72 ARG A C 1
ATOM 580 O O . ARG A 1 72 ? -28.370 6.581 4.629 1.00 81.75 72 ARG A O 1
ATOM 587 N N . ASP A 1 73 ? -26.232 5.948 4.243 1.00 80.00 73 ASP A N 1
ATOM 588 C CA . ASP A 1 73 ? -25.586 7.223 4.496 1.00 80.00 73 ASP A CA 1
ATOM 589 C C . ASP A 1 73 ? -24.238 7.227 3.769 1.00 80.00 73 ASP A C 1
ATOM 591 O O . ASP A 1 73 ? -23.305 6.528 4.157 1.00 80.00 73 ASP A O 1
ATOM 595 N N . TYR A 1 74 ? -24.177 7.960 2.661 1.00 70.94 74 TYR A N 1
ATOM 596 C CA . TYR A 1 74 ? -22.983 8.022 1.821 1.00 70.94 74 TYR A CA 1
ATOM 597 C C . TYR A 1 74 ? -21.869 8.865 2.446 1.00 70.94 74 TYR A C 1
ATOM 599 O O . TYR A 1 74 ? -20.746 8.805 1.954 1.00 70.94 74 TYR A O 1
ATOM 607 N N . GLU A 1 75 ? -22.177 9.613 3.511 1.00 77.00 75 GLU A N 1
ATOM 608 C CA . GLU A 1 75 ? -21.232 10.495 4.192 1.00 77.00 75 GLU A CA 1
ATOM 609 C C . GLU A 1 75 ? -20.446 9.778 5.294 1.00 77.00 75 GLU A C 1
ATOM 611 O O . GLU A 1 75 ? -19.575 10.385 5.909 1.00 77.00 75 GLU A O 1
ATOM 616 N N . VAL A 1 76 ? -20.726 8.495 5.560 1.00 83.25 76 VAL A N 1
ATOM 617 C CA . VAL A 1 76 ? -20.039 7.719 6.603 1.00 83.25 76 VAL A CA 1
ATOM 618 C C . VAL A 1 76 ? -19.277 6.532 6.036 1.00 83.25 76 VAL A C 1
ATOM 620 O O . VAL A 1 76 ? -19.629 5.936 5.018 1.00 83.25 76 VAL A O 1
ATOM 623 N N . ILE A 1 77 ? -18.230 6.163 6.758 1.00 86.38 77 ILE A N 1
ATOM 624 C CA . ILE A 1 77 ? -17.342 5.053 6.462 1.00 86.38 77 ILE A CA 1
ATOM 625 C C . ILE A 1 77 ? -17.344 4.111 7.664 1.00 86.38 77 ILE A C 1
ATOM 627 O O . ILE A 1 77 ? -17.086 4.525 8.799 1.00 86.38 77 ILE A O 1
ATOM 631 N N . ASP A 1 78 ? -17.591 2.834 7.390 1.00 90.69 78 ASP A N 1
ATOM 632 C CA . ASP A 1 78 ? -17.524 1.748 8.363 1.00 90.69 78 ASP A CA 1
ATOM 633 C C . ASP A 1 78 ? -16.249 0.912 8.117 1.00 90.69 78 ASP A 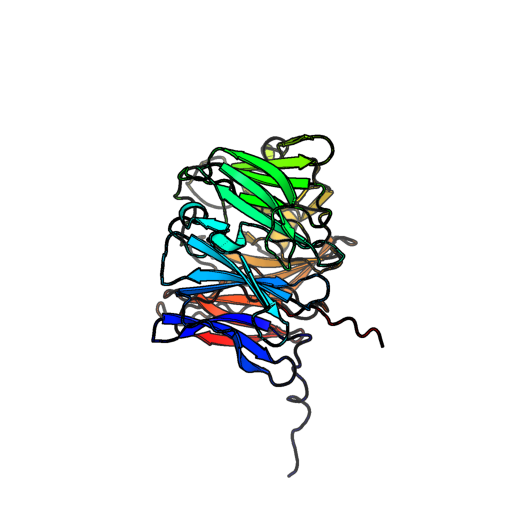C 1
ATOM 635 O O . ASP A 1 78 ? -15.833 0.714 6.970 1.00 90.69 78 ASP A O 1
ATOM 639 N N . LEU A 1 79 ? -15.643 0.377 9.182 1.00 93.00 79 LEU A N 1
ATOM 640 C CA . LEU A 1 79 ? -14.564 -0.618 9.084 1.00 93.00 79 LEU A CA 1
ATOM 641 C C . LEU A 1 79 ? -15.098 -1.993 9.466 1.00 93.00 79 LEU A C 1
ATOM 643 O O . LEU A 1 79 ? -15.452 -2.226 10.617 1.00 93.00 79 LEU A O 1
ATOM 647 N N . CYS A 1 80 ? -15.146 -2.914 8.513 1.00 94.69 80 CYS A N 1
ATOM 648 C CA . CYS A 1 80 ? -15.626 -4.272 8.717 1.00 94.69 80 CYS A CA 1
ATOM 649 C C . CYS A 1 80 ? -14.479 -5.279 8.688 1.00 94.69 80 CYS A C 1
ATOM 651 O O . CYS A 1 80 ? -13.561 -5.177 7.883 1.00 94.69 80 CYS A O 1
ATOM 653 N N . PHE A 1 81 ? -14.562 -6.290 9.541 1.00 96.31 81 PHE A N 1
ATOM 654 C CA . PHE A 1 81 ? -13.578 -7.356 9.661 1.00 96.31 81 PHE A CA 1
ATOM 655 C C . PHE A 1 81 ? -14.193 -8.647 9.144 1.00 96.31 81 PHE A C 1
ATOM 657 O O . PHE A 1 81 ? -15.180 -9.146 9.691 1.00 96.31 81 PHE A O 1
ATOM 664 N N . VAL A 1 82 ? -13.624 -9.176 8.068 1.00 96.94 82 VAL A N 1
ATOM 665 C CA . VAL A 1 82 ? -14.112 -10.368 7.373 1.00 96.94 82 VAL A CA 1
ATOM 666 C C . VAL A 1 82 ? -13.114 -11.493 7.588 1.00 96.94 82 VAL A C 1
ATOM 668 O O . VAL A 1 82 ? -11.922 -11.319 7.384 1.00 96.94 82 VAL A O 1
ATOM 671 N N . GLN A 1 83 ? -13.584 -12.654 8.021 1.00 96.31 83 GLN A N 1
ATOM 672 C CA . GLN A 1 83 ? -12.746 -13.831 8.209 1.00 96.31 83 GLN A CA 1
ATOM 673 C C . GLN A 1 83 ? -12.155 -14.310 6.876 1.00 96.31 83 GLN A C 1
ATOM 675 O O . GLN A 1 83 ? -12.743 -14.098 5.817 1.00 96.31 83 GLN A O 1
ATOM 680 N N . THR A 1 84 ? -11.048 -15.052 6.922 1.00 94.06 84 THR A N 1
ATOM 681 C CA . THR A 1 84 ? -10.384 -15.630 5.731 1.00 94.06 84 THR A CA 1
ATOM 682 C C . THR A 1 84 ? -11.299 -16.507 4.854 1.00 94.06 84 THR A C 1
ATOM 684 O O . THR A 1 84 ? -11.010 -16.763 3.689 1.00 94.06 84 THR A O 1
ATOM 687 N N . ASN A 1 85 ? -12.435 -16.970 5.383 1.00 94.25 85 ASN A N 1
ATOM 688 C CA . ASN A 1 85 ? -13.447 -17.731 4.646 1.00 94.25 85 ASN A CA 1
ATOM 689 C C . ASN A 1 85 ? -14.584 -16.865 4.058 1.00 94.25 85 ASN A C 1
ATOM 691 O O . ASN A 1 85 ? -15.549 -17.424 3.540 1.00 94.25 85 ASN A O 1
ATOM 695 N N . GLY A 1 86 ? -14.500 -15.535 4.155 1.00 95.44 86 GLY A N 1
ATOM 696 C CA . GLY A 1 86 ? -15.500 -14.600 3.633 1.00 95.44 86 GLY A CA 1
ATOM 697 C C . GLY A 1 86 ? -16.653 -14.269 4.588 1.00 95.44 86 GLY A C 1
ATOM 698 O O . GLY A 1 86 ? -17.594 -13.584 4.189 1.00 95.44 86 GLY A O 1
ATOM 699 N N . ILE A 1 87 ? -16.626 -14.736 5.843 1.00 96.50 87 ILE A N 1
ATOM 700 C CA . ILE A 1 87 ? -17.694 -14.477 6.824 1.00 96.50 87 ILE A CA 1
ATOM 701 C C . ILE A 1 87 ? -17.416 -13.186 7.601 1.00 96.50 87 ILE A C 1
ATOM 703 O O . ILE A 1 87 ? -16.333 -13.001 8.149 1.00 96.50 87 ILE A O 1
ATOM 707 N N . LEU A 1 88 ? -18.412 -12.304 7.710 1.00 96.38 88 LEU A N 1
ATOM 708 C CA . LEU A 1 88 ? -18.314 -11.099 8.536 1.00 96.38 88 LEU A CA 1
ATOM 709 C C . LEU A 1 88 ? -18.175 -11.453 10.030 1.00 96.38 88 LEU A C 1
ATOM 711 O O . LEU A 1 88 ? -19.019 -12.162 10.579 1.00 96.38 88 LEU A O 1
ATOM 715 N N . LYS A 1 89 ? -17.146 -10.915 10.696 1.00 94.56 89 LYS A N 1
ATOM 716 C CA . LYS A 1 89 ? -16.921 -11.034 12.148 1.00 94.56 89 LYS A CA 1
ATOM 717 C C . LYS A 1 89 ? -17.515 -9.849 12.910 1.00 94.56 89 LYS A C 1
ATOM 719 O O . LYS A 1 89 ? -18.259 -10.064 13.863 1.00 94.56 89 LYS A O 1
ATOM 724 N N . ALA A 1 90 ? -17.175 -8.623 12.513 1.00 93.88 90 ALA A N 1
ATOM 725 C CA . ALA A 1 90 ? -17.609 -7.389 13.171 1.00 93.88 90 ALA A CA 1
ATOM 726 C C . ALA A 1 90 ? -17.536 -6.197 12.205 1.00 93.88 90 ALA A C 1
ATOM 728 O O . ALA A 1 90 ? -16.783 -6.246 11.235 1.00 93.88 90 ALA A O 1
ATOM 729 N N . CYS A 1 91 ? -18.279 -5.126 12.487 1.00 93.69 91 CYS A N 1
ATOM 730 C CA . CYS A 1 91 ? -18.103 -3.821 11.848 1.00 93.69 91 CYS A CA 1
ATOM 731 C C . CYS A 1 91 ? -18.059 -2.730 12.914 1.00 93.69 91 CYS A C 1
ATOM 733 O O . CYS A 1 91 ? -18.833 -2.754 13.872 1.00 93.69 91 CYS A O 1
ATOM 735 N N . PHE A 1 92 ? -17.158 -1.775 12.733 1.00 93.69 92 PHE A N 1
ATOM 736 C CA . PHE A 1 92 ? -17.123 -0.527 13.471 1.00 93.69 92 PHE A CA 1
ATOM 737 C C . PHE A 1 92 ? -17.849 0.508 12.631 1.00 93.69 92 PHE A C 1
ATOM 739 O O . PHE A 1 92 ? -17.376 0.896 11.560 1.00 93.69 92 PHE A O 1
ATOM 746 N N . ASP A 1 93 ? -19.017 0.912 13.110 1.00 90.25 93 ASP A N 1
ATOM 747 C CA . ASP A 1 93 ? -19.867 1.849 12.395 1.00 90.25 93 ASP A CA 1
ATOM 748 C C . ASP A 1 93 ? -19.391 3.290 12.605 1.00 90.25 93 ASP A C 1
ATOM 750 O O . ASP A 1 93 ? -19.005 3.671 13.714 1.00 90.25 93 ASP A O 1
ATOM 754 N N . HIS A 1 94 ? -19.498 4.106 11.555 1.00 86.19 94 HIS A N 1
ATOM 755 C CA . HIS A 1 94 ? -19.246 5.549 11.589 1.00 86.19 94 HIS A CA 1
ATOM 756 C C . HIS A 1 94 ? -17.842 5.861 12.127 1.00 86.19 94 HIS A C 1
ATOM 758 O O . HIS A 1 94 ? -17.646 6.725 12.990 1.00 86.19 94 HIS A O 1
ATOM 764 N N . VAL A 1 95 ? -16.859 5.104 11.639 1.00 85.88 95 VAL A N 1
ATOM 765 C CA . VAL A 1 95 ? -15.450 5.326 11.957 1.00 85.88 95 VAL A CA 1
ATOM 766 C C . VAL A 1 95 ? -15.001 6.663 11.397 1.00 85.88 95 VAL A C 1
ATOM 768 O O . VAL A 1 95 ? -14.248 7.368 12.062 1.00 85.88 95 VAL A O 1
ATOM 771 N N . SER A 1 96 ? -15.456 7.014 10.200 1.00 79.81 96 SER A N 1
ATOM 772 C CA . SER A 1 96 ? -15.007 8.223 9.531 1.00 79.81 96 SER A CA 1
ATOM 773 C C . SER A 1 96 ? -16.071 8.810 8.604 1.00 79.81 96 SER A C 1
ATOM 775 O O . SER A 1 96 ? -17.063 8.139 8.315 1.00 79.81 96 SER A O 1
ATOM 777 N N . SER A 1 97 ? -15.889 10.057 8.171 1.00 75.50 97 SER A N 1
ATOM 778 C CA . SER A 1 97 ? -16.698 10.707 7.147 1.00 75.50 97 SER A CA 1
ATOM 779 C C . SER A 1 97 ? -16.083 10.610 5.748 1.00 75.50 97 SER A C 1
ATOM 781 O O . SER A 1 97 ? -14.863 10.559 5.575 1.00 75.50 97 SER A O 1
ATOM 783 N N . ASP A 1 98 ? -16.932 10.630 4.721 1.00 69.94 98 ASP A N 1
ATOM 784 C CA . ASP A 1 98 ? -16.508 10.654 3.315 1.00 69.94 98 ASP A CA 1
ATOM 785 C C . ASP A 1 98 ? -15.653 11.886 2.963 1.00 69.94 98 ASP A C 1
ATOM 787 O O . ASP A 1 98 ? -14.840 11.831 2.037 1.00 69.94 98 ASP A O 1
ATOM 791 N N . TYR A 1 99 ? -15.755 12.967 3.745 1.00 62.41 99 TYR A N 1
ATOM 792 C CA . TYR A 1 99 ? -14.915 14.160 3.634 1.00 62.41 99 TYR A CA 1
ATOM 793 C C . TYR A 1 99 ? -13.417 13.869 3.778 1.00 62.41 99 TYR A C 1
ATOM 795 O O . TYR A 1 99 ? -12.619 14.576 3.160 1.00 62.41 99 TYR A O 1
ATOM 803 N N . LEU A 1 100 ? -13.014 12.812 4.502 1.00 57.56 100 LEU A N 1
ATOM 804 C CA . LEU A 1 100 ? -11.604 12.397 4.553 1.00 57.56 100 LEU A CA 1
ATOM 805 C C . LEU A 1 100 ? -11.070 11.930 3.193 1.00 57.56 100 LEU A C 1
ATOM 807 O O . LEU A 1 100 ? -9.860 11.817 3.009 1.00 57.56 100 LEU A O 1
ATOM 811 N N . LEU A 1 101 ? -11.957 11.642 2.240 1.00 55.97 101 LEU A N 1
ATOM 812 C CA . LEU A 1 101 ? -11.632 10.920 1.015 1.00 55.97 101 LEU A CA 1
ATOM 813 C C . LEU A 1 101 ? -11.770 11.770 -0.256 1.00 55.97 101 LEU A C 1
ATOM 815 O O . LEU A 1 101 ? -11.352 11.342 -1.334 1.00 55.97 101 LEU A O 1
ATOM 819 N N . GLY A 1 102 ? -12.302 12.992 -0.148 1.00 50.19 102 GLY A N 1
ATOM 820 C CA . GLY A 1 102 ? -12.528 13.874 -1.294 1.00 50.19 102 GLY A CA 1
ATOM 821 C C . GLY A 1 102 ? -13.387 13.232 -2.397 1.00 50.19 102 GLY A C 1
ATOM 822 O O . GLY A 1 102 ? -14.002 12.183 -2.236 1.00 50.19 102 GLY A O 1
ATOM 823 N N . SER A 1 103 ? -13.449 13.858 -3.574 1.00 39.25 103 SER A N 1
ATOM 824 C CA . SER A 1 103 ? -14.319 13.404 -4.677 1.00 39.25 103 SER A CA 1
ATOM 825 C C . SER A 1 103 ? -13.833 12.138 -5.410 1.00 39.25 103 SER A C 1
ATOM 827 O O . SER A 1 103 ? -14.486 11.702 -6.361 1.00 39.25 103 SER A O 1
ATOM 829 N N . TYR A 1 104 ? -12.698 11.547 -5.015 1.00 41.59 104 TYR A N 1
ATOM 830 C CA . TYR A 1 104 ? -12.070 10.429 -5.721 1.00 41.59 104 TYR A CA 1
ATOM 831 C C . TYR A 1 104 ? -11.931 9.191 -4.829 1.00 41.59 104 TYR A C 1
ATOM 833 O O . TYR A 1 104 ? -11.143 9.152 -3.892 1.00 41.59 104 TYR A O 1
ATOM 841 N N . ARG A 1 105 ? -12.632 8.120 -5.223 1.00 40.75 105 ARG A N 1
ATOM 842 C CA . ARG A 1 105 ? -12.704 6.794 -4.568 1.00 40.75 105 ARG A CA 1
ATOM 843 C C . ARG A 1 105 ? -11.355 6.066 -4.377 1.00 40.75 105 ARG A C 1
ATOM 845 O O . ARG A 1 105 ? -11.336 4.983 -3.812 1.00 40.75 105 ARG A O 1
ATOM 852 N N . VAL A 1 106 ? -10.248 6.638 -4.852 1.00 41.62 106 VAL A N 1
ATOM 853 C CA . VAL A 1 106 ? -8.871 6.117 -4.719 1.00 41.62 106 VAL A CA 1
ATOM 854 C C . VAL A 1 106 ? -8.252 6.509 -3.363 1.00 41.62 106 VAL A C 1
ATOM 856 O O . VAL A 1 106 ? -7.188 6.027 -3.000 1.00 41.62 106 VAL A O 1
ATOM 859 N N . ALA A 1 107 ? -8.919 7.367 -2.579 1.00 47.22 107 ALA A N 1
ATOM 860 C CA . ALA A 1 107 ? -8.328 7.957 -1.382 1.00 47.22 107 ALA A CA 1
ATOM 861 C C . ALA A 1 107 ? -8.141 7.015 -0.177 1.00 47.22 107 ALA A C 1
ATOM 863 O O . ALA A 1 107 ? -7.432 7.358 0.766 1.00 47.22 107 ALA A O 1
ATOM 864 N N . MET A 1 108 ? -8.747 5.827 -0.181 1.00 48.03 108 MET A N 1
ATOM 865 C CA . MET A 1 108 ? -8.653 4.910 0.965 1.00 48.03 108 MET A CA 1
ATOM 866 C C . MET A 1 108 ? -7.363 4.105 1.021 1.00 48.03 108 MET A C 1
ATOM 868 O O . MET A 1 108 ? -7.043 3.565 2.075 1.00 48.03 108 MET A O 1
ATOM 872 N N . ASP A 1 109 ? -6.579 4.110 -0.058 1.00 51.62 109 ASP A N 1
ATOM 873 C CA . ASP A 1 109 ? -5.195 3.639 -0.002 1.00 51.62 109 ASP A CA 1
ATOM 874 C C . ASP A 1 109 ? -4.344 4.542 0.920 1.00 51.62 109 ASP A C 1
ATOM 876 O O . ASP A 1 109 ? -3.211 4.186 1.247 1.00 51.62 109 ASP A O 1
ATOM 880 N N . PHE A 1 110 ? -4.878 5.699 1.366 1.00 55.84 110 PHE A N 1
ATOM 881 C CA . PHE A 1 110 ? -4.113 6.708 2.095 1.00 55.84 110 PHE A CA 1
ATOM 882 C C . PHE A 1 110 ? -4.247 6.737 3.625 1.00 55.84 110 PHE A C 1
ATOM 884 O O . PHE A 1 110 ? -3.571 7.538 4.278 1.00 55.84 110 PHE A O 1
ATOM 891 N N . TYR A 1 111 ? -5.063 5.865 4.219 1.00 69.12 111 TYR A N 1
ATOM 892 C CA . TYR A 1 111 ? -5.146 5.729 5.675 1.00 69.12 111 TYR A CA 1
ATOM 893 C C . TYR A 1 111 ? -4.817 4.303 6.096 1.00 69.12 111 TYR A C 1
ATOM 895 O O . TYR A 1 111 ? -5.511 3.356 5.736 1.00 69.12 111 TYR A O 1
ATOM 903 N N . SER A 1 112 ? -3.750 4.147 6.882 1.00 72.69 112 SER A N 1
ATOM 904 C CA . SER A 1 112 ? -3.324 2.829 7.352 1.00 72.69 112 SER A CA 1
ATOM 905 C C . SER A 1 112 ? -4.306 2.266 8.380 1.00 72.69 112 SER A C 1
ATOM 907 O O . SER A 1 112 ? -4.606 2.941 9.371 1.00 72.69 112 SER A O 1
ATOM 909 N N . VAL A 1 113 ? -4.708 1.007 8.201 1.00 88.56 113 VAL A N 1
ATOM 910 C CA . VAL A 1 113 ? -5.242 0.178 9.286 1.00 88.56 113 VAL A CA 1
ATOM 911 C C . VAL A 1 113 ? -4.185 -0.857 9.653 1.00 88.56 113 VAL A C 1
ATOM 913 O O . VAL A 1 113 ? -3.736 -1.607 8.790 1.00 88.56 113 VAL A O 1
ATOM 916 N N . LEU A 1 114 ? -3.773 -0.873 10.919 1.00 91.94 114 LEU A N 1
ATOM 917 C CA . LEU A 1 114 ? -2.795 -1.819 11.455 1.00 91.94 114 LEU A CA 1
ATOM 918 C C . LEU A 1 114 ? -3.387 -2.643 12.595 1.00 91.94 114 LEU A C 1
ATOM 920 O O . LEU A 1 114 ? -4.460 -2.344 13.120 1.00 91.94 114 LEU A O 1
ATOM 924 N N . TRP A 1 115 ? -2.654 -3.674 12.989 1.00 93.12 115 TRP A N 1
ATOM 925 C CA . TRP A 1 115 ? -3.059 -4.667 13.972 1.00 93.12 115 TRP A CA 1
ATOM 926 C C . TRP A 1 115 ? -2.030 -4.744 15.087 1.00 93.12 115 TRP A C 1
ATOM 928 O O . TRP A 1 115 ? -0.839 -4.554 14.845 1.00 93.12 115 TRP A O 1
ATOM 938 N N . SER A 1 116 ? -2.465 -5.072 16.300 1.00 93.62 116 SER A N 1
ATOM 939 C CA . SER A 1 116 ? -1.531 -5.559 17.313 1.00 93.62 116 SER A CA 1
ATOM 940 C C . SER A 1 116 ? -1.009 -6.949 16.934 1.00 93.62 116 SER A C 1
ATOM 942 O O . SER A 1 116 ? -1.672 -7.693 16.213 1.00 93.62 116 SER A O 1
ATOM 944 N N . GLU A 1 117 ? 0.174 -7.318 17.435 1.00 89.88 117 GLU A N 1
ATOM 945 C CA . GLU A 1 117 ? 0.782 -8.635 17.170 1.00 89.88 117 GLU A CA 1
ATOM 946 C C . GLU A 1 117 ? -0.106 -9.807 17.622 1.00 89.88 117 GLU A C 1
ATOM 948 O O . GLU A 1 117 ? -0.097 -10.867 17.006 1.00 89.88 117 GLU A O 1
ATOM 953 N N . ASP A 1 118 ? -0.882 -9.615 18.692 1.00 92.19 118 ASP A N 1
ATOM 954 C CA . ASP A 1 118 ? -1.837 -10.591 19.229 1.00 92.19 118 ASP A CA 1
ATOM 955 C C . ASP A 1 118 ? -3.228 -10.519 18.573 1.00 92.19 118 ASP A C 1
ATOM 957 O O . ASP A 1 118 ? -4.122 -11.272 18.953 1.00 92.19 118 ASP A O 1
ATOM 961 N N . GLU A 1 119 ? -3.417 -9.612 17.610 1.00 93.06 119 GLU A N 1
ATOM 962 C CA . GLU A 1 119 ? -4.648 -9.396 16.841 1.00 93.06 119 GLU A CA 1
ATOM 963 C C . GLU A 1 119 ? -5.901 -9.092 17.672 1.00 93.06 119 GLU A C 1
ATOM 965 O O . GLU A 1 119 ? -7.023 -9.188 17.174 1.00 93.06 119 GLU A O 1
ATOM 970 N N . VAL A 1 120 ? -5.744 -8.690 18.934 1.00 94.25 120 VAL A N 1
ATOM 971 C CA . VAL A 1 120 ? -6.883 -8.275 19.768 1.00 94.25 120 VAL A CA 1
ATOM 972 C C . VAL A 1 120 ? -7.193 -6.788 19.614 1.00 94.25 120 VAL A C 1
ATOM 974 O O . VAL A 1 120 ? -8.259 -6.333 20.029 1.00 94.25 120 VAL A O 1
ATOM 977 N N . ARG A 1 121 ? -6.281 -6.018 19.005 1.00 95.88 121 ARG A N 1
ATOM 978 C CA . ARG A 1 121 ? -6.428 -4.580 18.780 1.00 95.88 121 ARG A CA 1
ATOM 979 C C . ARG A 1 121 ? -6.171 -4.197 17.339 1.00 95.88 121 ARG A C 1
ATOM 981 O O . ARG A 1 121 ? -5.381 -4.815 16.627 1.00 95.88 121 ARG A O 1
ATOM 988 N N . VAL A 1 122 ? -6.812 -3.105 16.955 1.00 95.56 122 VAL A N 1
ATOM 989 C CA . VAL A 1 122 ? -6.668 -2.480 15.647 1.00 95.56 122 VAL A CA 1
ATOM 990 C C . VAL A 1 122 ? -6.404 -0.993 15.794 1.00 95.56 122 VAL A C 1
ATOM 992 O O . VAL A 1 122 ? -6.951 -0.325 16.675 1.00 95.56 122 VAL A O 1
ATOM 995 N N . TYR A 1 123 ? -5.562 -0.484 14.907 1.00 95.31 123 TYR A N 1
ATOM 996 C CA . TYR A 1 123 ? -5.143 0.904 14.856 1.00 95.31 123 TYR A CA 1
ATOM 997 C C . TYR A 1 123 ? -5.646 1.520 13.565 1.00 95.31 123 TYR A C 1
ATOM 999 O O . TYR A 1 123 ? -5.341 1.020 12.486 1.00 95.31 123 TYR A O 1
ATOM 1007 N N . PHE A 1 124 ? -6.411 2.598 13.660 1.00 92.25 124 PHE A N 1
ATOM 1008 C CA . PHE A 1 124 ? -6.967 3.266 12.488 1.00 92.25 124 PHE A CA 1
ATOM 1009 C C . PHE A 1 124 ? -7.191 4.748 12.757 1.00 92.25 124 PHE A C 1
ATOM 1011 O O . PHE A 1 124 ? -7.136 5.221 13.897 1.00 92.25 124 PHE A O 1
ATOM 1018 N N . VAL A 1 125 ? -7.436 5.487 11.683 1.00 88.12 125 VAL A N 1
ATOM 1019 C CA . VAL A 1 125 ? -7.778 6.903 11.748 1.00 88.12 125 VAL A CA 1
ATOM 1020 C C . VAL A 1 125 ? -9.287 7.048 11.757 1.00 88.12 125 VAL A C 1
ATOM 1022 O O . VAL A 1 125 ? -9.980 6.463 10.930 1.00 88.12 125 VAL A O 1
ATOM 1025 N N . LYS A 1 126 ? -9.781 7.848 12.693 1.00 87.19 126 LYS A N 1
ATOM 1026 C CA . LYS A 1 126 ? -11.156 8.332 12.710 1.00 87.19 126 LYS A CA 1
ATOM 1027 C C . LYS A 1 126 ? -11.182 9.848 12.681 1.00 87.19 126 LYS A C 1
ATOM 1029 O O . LYS A 1 126 ? -10.272 10.482 13.219 1.00 87.19 126 LYS A O 1
ATOM 1034 N N . ASP A 1 127 ? -12.242 10.430 12.146 1.00 82.31 127 ASP A N 1
ATOM 1035 C CA . ASP A 1 127 ? -12.547 11.842 12.338 1.00 82.31 127 ASP A CA 1
ATOM 1036 C C . ASP A 1 127 ? -13.724 12.034 13.289 1.00 82.31 127 ASP A C 1
ATOM 1038 O O . ASP A 1 127 ? -14.680 11.263 13.339 1.00 82.31 127 ASP A O 1
ATOM 1042 N N . LEU A 1 128 ? -13.603 13.063 14.119 1.00 76.62 128 LEU A N 1
ATOM 1043 C CA . LEU A 1 128 ? -14.663 13.538 14.992 1.00 76.62 128 LEU A CA 1
ATOM 1044 C C . LEU A 1 128 ? -14.542 15.055 15.071 1.00 76.62 128 LEU A C 1
ATOM 1046 O O . LEU A 1 128 ? -13.469 15.556 15.403 1.00 76.62 128 LEU A O 1
ATOM 1050 N N . ASP A 1 129 ? -15.617 15.781 14.770 1.00 77.25 129 ASP A N 1
ATOM 1051 C CA . ASP A 1 129 ? -15.664 17.246 14.866 1.00 77.25 129 ASP A CA 1
ATOM 1052 C C . ASP A 1 129 ? -14.481 17.943 14.154 1.00 77.25 129 ASP A C 1
ATOM 1054 O O . ASP A 1 129 ? -13.827 18.828 14.710 1.00 77.25 129 ASP A O 1
ATOM 1058 N N . CYS A 1 130 ? -14.166 17.518 12.923 1.00 77.44 130 CYS A N 1
ATOM 1059 C CA . CYS A 1 130 ? -13.043 18.033 12.123 1.00 77.44 130 CYS A CA 1
ATOM 1060 C C . CYS A 1 130 ? -11.646 17.807 12.726 1.00 77.44 130 CYS A C 1
ATOM 1062 O O . CYS A 1 130 ? -10.670 18.468 12.346 1.00 77.44 130 CYS A O 1
ATOM 1064 N N . GLN A 1 131 ? -11.527 16.858 13.650 1.00 84.75 131 GLN A N 1
ATOM 1065 C CA . GLN A 1 131 ? -10.265 16.398 14.206 1.00 84.75 131 GLN A CA 1
ATOM 1066 C C . GLN A 1 131 ? -9.996 14.956 13.781 1.00 84.75 131 GLN A C 1
ATOM 1068 O O . GLN A 1 131 ? -10.768 14.057 14.103 1.00 84.75 131 GLN A O 1
ATOM 1073 N N . LEU A 1 132 ? -8.854 14.737 13.132 1.00 86.50 132 LEU A N 1
ATOM 1074 C CA . LEU A 1 132 ? -8.305 13.412 12.878 1.00 86.50 132 LEU A CA 1
ATOM 1075 C C . LEU A 1 132 ? -7.715 12.845 14.166 1.00 86.50 132 LEU A C 1
ATOM 1077 O O . LEU A 1 132 ? -6.947 13.513 14.868 1.00 86.50 132 LEU A O 1
ATOM 1081 N N . GLN A 1 133 ? -8.051 11.599 14.466 1.00 90.62 133 GLN A N 1
ATOM 1082 C CA . GLN A 1 133 ? -7.546 10.864 15.613 1.00 90.62 133 GLN A CA 1
ATOM 1083 C C . GLN A 1 133 ? -7.037 9.504 15.149 1.00 90.62 133 GLN A C 1
ATOM 1085 O O . GLN A 1 133 ? -7.802 8.700 14.627 1.00 90.62 133 GLN A O 1
ATOM 1090 N N . LEU A 1 134 ? -5.753 9.238 15.382 1.00 93.00 134 LEU A N 1
ATOM 1091 C CA . LEU A 1 134 ? -5.223 7.880 15.310 1.00 93.00 134 LEU A CA 1
ATOM 1092 C C . LEU A 1 134 ? -5.579 7.184 16.622 1.00 93.00 134 LEU A C 1
ATOM 1094 O O . LEU A 1 134 ? -5.169 7.648 17.692 1.00 93.00 134 LEU A O 1
ATOM 1098 N N . VAL A 1 135 ? -6.342 6.101 16.548 1.00 94.50 135 VAL A N 1
ATOM 1099 C CA . VAL A 1 135 ? -6.891 5.409 17.716 1.00 94.50 135 VAL A CA 1
ATOM 1100 C C . VAL A 1 135 ? -6.488 3.945 17.748 1.00 94.50 135 VAL A C 1
ATOM 1102 O O . VAL A 1 135 ? -6.258 3.343 16.707 1.00 94.50 135 VAL A O 1
ATOM 1105 N N . GLU A 1 136 ? -6.423 3.392 18.955 1.00 96.44 136 GLU A N 1
ATOM 1106 C CA . GLU A 1 136 ? -6.349 1.957 19.230 1.00 96.44 136 GLU A CA 1
ATOM 1107 C C . GLU A 1 136 ? -7.725 1.496 19.728 1.00 96.44 136 GLU A C 1
ATOM 1109 O O . GLU A 1 136 ? -8.264 2.073 20.681 1.00 96.44 136 GLU A O 1
ATOM 1114 N N . ALA A 1 137 ? -8.288 0.462 19.106 1.00 96.38 137 ALA A N 1
ATOM 1115 C CA . ALA A 1 137 ? -9.576 -0.112 19.478 1.00 96.38 137 ALA A CA 1
ATOM 1116 C C . ALA A 1 137 ? -9.492 -1.625 19.681 1.00 96.38 137 ALA A C 1
ATOM 1118 O O . ALA A 1 137 ? -8.698 -2.301 19.032 1.00 96.38 137 ALA A O 1
ATOM 1119 N N . ASP A 1 138 ? -10.346 -2.147 20.555 1.00 96.44 138 ASP A N 1
ATOM 1120 C CA . ASP A 1 138 ? -10.580 -3.581 20.720 1.00 96.44 138 ASP A CA 1
ATOM 1121 C C . ASP A 1 138 ? -11.266 -4.167 19.478 1.00 96.44 138 ASP A C 1
ATOM 1123 O O . ASP A 1 138 ? -12.308 -3.658 19.056 1.00 96.44 138 ASP A O 1
ATOM 1127 N N . LEU A 1 139 ? -10.712 -5.238 18.903 1.00 94.12 139 LEU A N 1
ATOM 1128 C CA . LEU A 1 139 ? -11.249 -5.859 17.688 1.00 94.12 139 LEU A CA 1
ATOM 1129 C C . LEU A 1 139 ? -12.680 -6.388 17.885 1.00 94.12 139 LEU A C 1
ATOM 1131 O O . LEU A 1 139 ? -13.507 -6.293 16.979 1.00 94.12 139 LEU A O 1
ATOM 1135 N N . GLU A 1 140 ? -12.980 -6.973 19.048 1.00 91.88 140 GLU A N 1
ATOM 1136 C CA . GLU A 1 140 ? -14.263 -7.646 19.273 1.00 91.88 140 GLU A CA 1
ATOM 1137 C C . GLU A 1 140 ? -15.410 -6.667 19.521 1.00 91.88 140 GLU A C 1
ATOM 1139 O O . GLU A 1 140 ? -16.538 -6.903 19.087 1.00 91.88 140 GLU A O 1
ATOM 1144 N N . THR A 1 141 ? -15.131 -5.579 20.233 1.00 92.25 141 THR A N 1
ATOM 1145 C CA . THR A 1 141 ? -16.148 -4.640 20.716 1.00 92.25 141 THR A CA 1
ATOM 1146 C C . THR A 1 141 ? -16.144 -3.302 19.985 1.00 92.25 141 THR A C 1
ATOM 1148 O O . THR A 1 141 ? -17.116 -2.558 20.100 1.00 92.25 141 THR A O 1
ATOM 1151 N N . GLY A 1 142 ? -15.062 -2.954 19.282 1.00 92.50 142 GLY A N 1
ATOM 1152 C CA . GLY A 1 142 ? -14.859 -1.624 18.699 1.00 92.50 142 GLY A CA 1
ATOM 1153 C C . GLY A 1 142 ? -14.630 -0.520 19.731 1.00 92.50 142 GLY A C 1
ATOM 1154 O O . GLY A 1 142 ? -14.630 0.665 19.393 1.00 92.50 142 GLY A O 1
ATOM 1155 N N . THR A 1 143 ? -14.441 -0.879 21.004 1.00 95.31 143 THR A N 1
ATOM 1156 C CA . THR A 1 143 ? -14.219 0.095 22.072 1.00 95.31 143 THR A CA 1
ATOM 1157 C C . THR A 1 143 ? -12.850 0.742 21.903 1.00 95.31 143 THR A C 1
ATOM 1159 O O . THR A 1 143 ? -11.832 0.054 21.887 1.00 95.31 143 THR A O 1
ATOM 1162 N N . ILE A 1 144 ? -12.815 2.075 21.830 1.00 95.75 144 ILE A N 1
ATOM 1163 C CA . ILE A 1 144 ? -11.558 2.828 21.784 1.00 95.75 144 ILE A CA 1
ATOM 1164 C C . ILE A 1 144 ? -10.872 2.767 23.151 1.00 95.75 144 ILE A C 1
ATOM 1166 O O . ILE A 1 144 ? -11.413 3.255 24.145 1.00 95.75 144 ILE A O 1
ATOM 1170 N N . HIS A 1 145 ? -9.661 2.218 23.188 1.00 94.31 145 HIS A N 1
ATOM 1171 C CA . HIS A 1 145 ? -8.824 2.184 24.385 1.00 94.31 145 HIS A CA 1
ATOM 1172 C C . HIS A 1 145 ? -8.022 3.469 24.552 1.00 94.31 145 HIS A C 1
ATOM 1174 O O . HIS A 1 145 ? -7.948 4.028 25.649 1.00 94.31 145 HIS A O 1
ATOM 1180 N N . GLN A 1 146 ? -7.423 3.940 23.458 1.00 94.19 146 GLN A N 1
ATOM 1181 C CA . GLN A 1 146 ? -6.502 5.065 23.482 1.00 94.19 146 GLN A CA 1
ATOM 1182 C C . GLN A 1 146 ? -6.564 5.869 22.183 1.00 94.19 146 GLN A C 1
ATOM 1184 O O . GLN A 1 146 ? -6.769 5.331 21.098 1.00 94.19 146 GLN A O 1
ATOM 1189 N N . VAL A 1 147 ? -6.327 7.178 22.303 1.00 94.50 147 VAL A N 1
ATOM 1190 C CA . VAL A 1 147 ? -5.995 8.046 21.169 1.00 94.50 147 VAL A CA 1
ATOM 1191 C C . VAL A 1 147 ? -4.482 8.260 21.160 1.00 94.50 147 VAL A C 1
ATOM 1193 O O . VAL A 1 147 ? -3.940 8.841 22.101 1.00 94.50 147 VAL A O 1
ATOM 1196 N N . LEU A 1 148 ? -3.808 7.777 20.118 1.00 94.12 148 LEU A N 1
ATOM 1197 C CA . LEU A 1 148 ? -2.351 7.835 19.957 1.00 94.12 148 LEU A CA 1
ATOM 1198 C C . LEU A 1 148 ? -1.882 9.184 19.406 1.00 94.12 148 LEU A C 1
ATOM 1200 O O . LEU A 1 148 ? -0.838 9.697 19.800 1.00 94.12 148 LEU A O 1
ATOM 1204 N N . HIS A 1 149 ? -2.663 9.775 18.503 1.00 93.38 149 HIS A N 1
ATOM 1205 C CA . HIS A 1 149 ? -2.359 11.069 17.902 1.00 93.38 149 HIS A CA 1
ATOM 1206 C C . HIS A 1 149 ? -3.638 11.847 17.608 1.00 93.38 149 HIS A C 1
ATOM 1208 O O . HIS A 1 149 ? -4.684 11.257 17.343 1.00 93.38 149 HIS A O 1
ATOM 1214 N N . LYS A 1 150 ? -3.542 13.179 17.635 1.00 92.31 150 LYS A N 1
ATOM 1215 C CA . LYS A 1 150 ? -4.630 14.087 17.266 1.00 92.31 150 LYS A CA 1
ATOM 1216 C C . LYS A 1 150 ? -4.114 15.184 16.351 1.00 92.31 150 LYS A C 1
ATOM 1218 O O . LYS A 1 150 ? -3.128 15.842 16.684 1.00 92.31 150 LYS A O 1
ATOM 1223 N N . GLN A 1 151 ? -4.836 15.430 15.266 1.00 85.94 151 GLN A N 1
ATOM 1224 C CA . GLN A 1 151 ? -4.531 16.478 14.305 1.00 85.94 151 GLN A CA 1
ATOM 1225 C C . GLN A 1 151 ? -5.806 17.219 13.904 1.00 85.94 151 GLN A C 1
ATOM 1227 O O . GLN A 1 151 ? -6.828 16.614 13.598 1.00 85.94 151 GLN A O 1
ATOM 1232 N N . ASN A 1 152 ? -5.753 18.549 13.931 1.00 83.00 152 ASN A N 1
ATOM 1233 C CA . ASN A 1 152 ? -6.849 19.378 13.433 1.00 83.00 152 ASN A CA 1
ATOM 1234 C C . ASN A 1 152 ? -6.823 19.409 11.896 1.00 83.00 152 ASN A C 1
ATOM 1236 O O . ASN A 1 152 ? -5.750 19.260 11.311 1.00 83.00 152 ASN A O 1
ATOM 1240 N N . GLY A 1 153 ? -7.977 19.657 11.273 1.00 72.00 153 GLY A N 1
ATOM 1241 C CA . GLY A 1 153 ? -8.094 19.799 9.813 1.00 72.00 153 GLY A CA 1
ATOM 1242 C C . GLY A 1 153 ? -8.753 18.609 9.112 1.00 72.00 153 GLY A C 1
ATOM 1243 O O . GLY A 1 153 ? -8.600 18.444 7.908 1.00 72.00 153 GLY A O 1
ATOM 1244 N N . GLY A 1 154 ? -9.511 17.786 9.845 1.00 62.66 154 GLY A N 1
ATOM 1245 C CA . GLY A 1 154 ? -10.275 16.657 9.294 1.00 62.66 154 GLY A CA 1
ATOM 1246 C C . GLY A 1 154 ? -11.448 17.052 8.385 1.00 62.66 154 GLY A C 1
ATOM 1247 O O . GLY A 1 154 ? -12.055 16.179 7.790 1.00 62.66 154 GLY A O 1
ATOM 1248 N N . CYS A 1 155 ? -11.769 18.345 8.272 1.00 66.69 155 CYS A N 1
ATOM 1249 C CA . CYS A 1 155 ? -12.809 18.866 7.371 1.00 66.69 155 CYS A CA 1
ATOM 1250 C C . CYS A 1 155 ? -12.262 19.861 6.336 1.00 66.69 155 CYS A C 1
ATOM 1252 O O . CYS A 1 155 ? -13.038 20.550 5.673 1.00 66.69 155 CYS A O 1
ATOM 1254 N N . ASP A 1 156 ? -10.940 20.015 6.243 1.00 65.12 156 ASP A N 1
ATOM 1255 C CA . ASP A 1 156 ? -10.342 20.932 5.277 1.00 65.12 156 ASP A CA 1
ATOM 1256 C C . ASP A 1 156 ? -10.299 20.275 3.890 1.00 65.12 156 ASP A C 1
ATOM 1258 O O . ASP A 1 156 ? -10.149 19.065 3.770 1.00 65.12 156 ASP A O 1
ATOM 1262 N N . ASN A 1 157 ? -10.321 21.065 2.811 1.00 58.88 157 ASN A N 1
ATOM 1263 C CA . ASN A 1 157 ? -10.184 20.556 1.429 1.00 58.88 157 ASN A CA 1
ATOM 1264 C C . ASN A 1 157 ? -8.828 19.865 1.138 1.00 58.88 157 ASN A C 1
ATOM 1266 O O . ASN A 1 157 ? -8.569 19.458 0.006 1.00 58.88 157 ASN A O 1
ATOM 1270 N N . ALA A 1 158 ? -7.938 19.799 2.128 1.00 65.19 158 ALA A N 1
ATOM 1271 C CA . ALA A 1 158 ? -6.626 19.171 2.074 1.00 65.19 158 ALA A CA 1
ATOM 1272 C C . ALA A 1 158 ? -6.373 18.395 3.377 1.00 65.19 158 ALA A C 1
ATOM 1274 O O . ALA A 1 158 ? -5.438 18.698 4.122 1.00 65.19 158 ALA A O 1
ATOM 1275 N N . VAL A 1 159 ? -7.250 17.429 3.663 1.00 73.00 159 VAL A N 1
ATOM 1276 C CA . VAL A 1 159 ? -7.130 16.539 4.820 1.00 73.00 159 VAL A CA 1
ATOM 1277 C C . VAL A 1 159 ? -5.777 15.804 4.781 1.00 73.00 159 VAL A C 1
ATOM 1279 O O . VAL A 1 159 ? -5.442 15.190 3.766 1.00 73.00 159 VAL A O 1
ATOM 1282 N N . PRO A 1 160 ? -4.987 15.840 5.868 1.00 78.00 160 PRO A N 1
ATOM 1283 C CA . PRO A 1 160 ? -3.746 15.081 5.959 1.00 78.00 160 PRO A CA 1
ATOM 1284 C C . PRO A 1 160 ? -3.967 13.565 5.908 1.00 78.00 160 PRO A C 1
ATOM 1286 O O . PRO A 1 160 ? -4.848 13.040 6.593 1.00 78.00 160 PRO A O 1
ATOM 1289 N N . ALA A 1 161 ? -3.110 12.856 5.175 1.00 80.81 161 ALA A N 1
ATOM 1290 C CA . ALA A 1 161 ? -3.041 11.396 5.208 1.00 80.81 161 ALA A CA 1
ATOM 1291 C C . ALA A 1 161 ? -2.069 10.928 6.302 1.00 80.81 161 ALA A C 1
ATOM 1293 O O . ALA A 1 161 ? -1.021 11.544 6.527 1.00 80.81 161 ALA A O 1
ATOM 1294 N N . LEU A 1 162 ? -2.427 9.847 6.994 1.00 85.94 162 LEU A N 1
ATOM 1295 C CA . LEU A 1 162 ? -1.732 9.360 8.185 1.00 85.94 162 LEU A CA 1
ATOM 1296 C C . LEU A 1 162 ? -1.383 7.876 8.028 1.00 85.94 162 LEU A C 1
ATOM 1298 O O . LEU A 1 162 ? -2.273 7.050 7.824 1.00 85.94 162 LEU A O 1
ATOM 1302 N N . TYR A 1 163 ? -0.101 7.543 8.201 1.00 88.75 163 TYR A N 1
ATOM 1303 C CA . TYR A 1 163 ? 0.393 6.164 8.162 1.00 88.75 163 TYR A CA 1
ATOM 1304 C C . TYR A 1 163 ? 1.149 5.839 9.434 1.00 88.75 163 TYR A C 1
ATOM 1306 O O . TYR A 1 163 ? 2.240 6.362 9.686 1.00 88.75 163 TYR A O 1
ATOM 1314 N N . LEU A 1 164 ? 0.573 4.955 10.234 1.00 92.94 164 LEU A N 1
ATOM 1315 C CA . LEU A 1 164 ? 1.268 4.362 11.360 1.00 92.94 164 LEU A CA 1
ATOM 1316 C C . LEU A 1 164 ? 2.281 3.337 10.826 1.00 92.94 164 LEU A C 1
ATOM 1318 O O . LEU A 1 164 ? 1.997 2.607 9.881 1.00 92.94 164 LEU A O 1
ATOM 1322 N N . SER A 1 165 ? 3.481 3.325 11.395 1.00 94.06 165 SER A N 1
ATOM 1323 C CA . SER A 1 165 ? 4.484 2.291 11.109 1.00 94.06 165 SER A CA 1
ATOM 1324 C C . SER A 1 165 ? 4.071 0.952 11.737 1.00 94.06 165 SER A C 1
ATOM 1326 O O . SER A 1 165 ? 3.443 0.964 12.796 1.00 94.06 165 SER A O 1
ATOM 1328 N N . PRO A 1 166 ? 4.462 -0.198 11.156 1.00 91.62 166 PRO A N 1
ATOM 1329 C CA . PRO A 1 166 ? 4.194 -1.529 11.717 1.00 91.62 166 PRO A CA 1
ATOM 1330 C C . PRO A 1 166 ? 4.637 -1.718 13.177 1.00 91.62 166 PRO A C 1
ATOM 1332 O O . PRO A 1 166 ? 3.996 -2.438 13.929 1.00 91.62 166 PRO A O 1
ATOM 1335 N N . SER A 1 167 ? 5.701 -1.034 13.613 1.00 91.69 167 SER A N 1
ATOM 1336 C CA . SER A 1 167 ? 6.162 -1.052 15.012 1.00 91.69 167 SER A CA 1
ATOM 1337 C C . SER A 1 167 ? 5.328 -0.178 15.957 1.00 91.69 167 SER A C 1
ATOM 1339 O O . SER A 1 167 ? 5.607 -0.114 17.154 1.00 91.69 167 SER A O 1
ATOM 1341 N N . HIS A 1 168 ? 4.355 0.563 15.422 1.00 92.81 168 HIS A N 1
ATOM 1342 C CA . HIS A 1 168 ? 3.544 1.577 16.099 1.00 92.81 168 HIS A CA 1
ATOM 1343 C C . HIS A 1 168 ? 4.345 2.720 16.745 1.00 92.81 168 HIS A C 1
ATOM 1345 O O . HIS A 1 168 ? 3.789 3.532 17.485 1.00 92.81 168 HIS A O 1
ATOM 1351 N N . GLN A 1 169 ? 5.646 2.822 16.463 1.00 94.62 169 GLN A N 1
ATOM 1352 C CA . GLN A 1 169 ? 6.513 3.831 17.066 1.00 94.62 169 GLN A CA 1
ATOM 1353 C C . GLN A 1 169 ? 6.463 5.162 16.315 1.00 94.62 169 GLN A C 1
ATOM 1355 O O . GLN A 1 169 ? 6.543 6.220 16.936 1.00 94.62 169 GLN A O 1
ATOM 1360 N N . TYR A 1 170 ? 6.347 5.127 14.990 1.00 96.38 170 TYR A N 1
ATOM 1361 C CA . TYR A 1 170 ? 6.357 6.317 14.141 1.00 96.38 170 TYR A CA 1
ATOM 1362 C C . TYR A 1 170 ? 5.039 6.496 13.398 1.00 96.38 170 TYR A C 1
ATOM 1364 O O . TYR A 1 170 ? 4.462 5.528 12.904 1.00 96.38 170 TYR A O 1
ATOM 1372 N N . LEU A 1 171 ? 4.603 7.746 13.278 1.00 95.25 171 LEU A N 1
ATOM 1373 C CA . LEU A 1 171 ? 3.477 8.173 12.453 1.00 95.25 171 LEU A CA 1
ATOM 1374 C C . LEU A 1 171 ? 3.990 9.094 11.347 1.00 95.25 171 LEU A C 1
ATOM 1376 O O . LEU A 1 171 ? 4.545 10.147 11.654 1.00 95.25 171 LEU A O 1
ATOM 1380 N N . ALA A 1 172 ? 3.787 8.722 10.086 1.00 92.88 172 ALA A N 1
ATOM 1381 C CA . ALA A 1 172 ? 4.018 9.600 8.947 1.00 92.88 172 ALA A CA 1
ATOM 1382 C C . ALA A 1 172 ? 2.745 10.400 8.640 1.00 92.88 172 ALA A C 1
ATOM 1384 O O . ALA A 1 172 ? 1.649 9.845 8.575 1.00 92.88 172 ALA A O 1
ATOM 1385 N N . ILE A 1 173 ? 2.905 11.708 8.467 1.00 90.00 173 ILE A N 1
ATOM 1386 C CA . ILE A 1 173 ? 1.849 12.691 8.247 1.00 90.00 173 ILE A CA 1
ATOM 1387 C C . ILE A 1 173 ? 2.140 13.390 6.924 1.00 90.00 173 ILE A C 1
ATOM 1389 O O . ILE A 1 173 ? 3.146 14.085 6.794 1.00 90.00 173 ILE A O 1
ATOM 1393 N N . TYR A 1 174 ? 1.238 13.234 5.966 1.00 84.81 174 TYR A N 1
ATOM 1394 C CA . TYR A 1 174 ? 1.335 13.796 4.625 1.00 84.81 174 TYR A CA 1
ATOM 1395 C C . TYR A 1 174 ? 0.370 14.978 4.545 1.00 84.81 174 TYR A C 1
ATOM 1397 O O . TYR A 1 174 ? -0.834 14.803 4.706 1.00 84.81 174 TYR A O 1
ATOM 1405 N N . SER A 1 175 ? 0.893 16.192 4.377 1.00 78.81 175 SER A N 1
ATOM 1406 C CA . SER A 1 175 ? 0.157 17.460 4.476 1.00 78.81 175 SER A CA 1
ATOM 1407 C C . SER A 1 175 ? 0.428 18.398 3.290 1.00 78.81 175 SER A C 1
ATOM 1409 O O . SER A 1 175 ? 1.509 18.397 2.703 1.00 78.81 175 SER A O 1
ATOM 1411 N N . GLY A 1 176 ? -0.558 19.245 2.972 1.00 65.81 176 GLY A N 1
ATOM 1412 C CA . GLY A 1 176 ? -0.496 20.288 1.934 1.00 65.81 176 GLY A CA 1
ATOM 1413 C C . GLY A 1 176 ? -0.707 19.761 0.506 1.00 65.81 176 GLY A C 1
ATOM 1414 O O . GLY A 1 176 ? -0.164 18.724 0.151 1.00 65.81 176 GLY A O 1
ATOM 1415 N N . GLY A 1 177 ? -1.438 20.421 -0.397 1.00 55.06 177 GLY A N 1
ATOM 1416 C CA . GLY A 1 177 ? -2.272 21.629 -0.347 1.00 55.06 177 GLY A CA 1
ATOM 1417 C C . GLY A 1 177 ? -3.022 21.781 -1.688 1.00 55.06 177 GLY A C 1
ATOM 1418 O O . GLY A 1 177 ? -2.524 21.292 -2.699 1.00 55.06 177 GLY A O 1
ATOM 1419 N N . ASP A 1 178 ? -4.179 22.458 -1.660 1.00 40.97 178 ASP A N 1
ATOM 1420 C CA . ASP A 1 178 ? -5.202 22.642 -2.713 1.00 40.97 178 ASP A CA 1
ATOM 1421 C C . ASP A 1 178 ? -5.714 21.347 -3.364 1.00 40.97 178 ASP A C 1
ATOM 1423 O O . ASP A 1 178 ? -4.974 20.628 -4.027 1.00 40.97 178 ASP A O 1
ATOM 1427 N N . GLY A 1 179 ? -7.012 21.072 -3.192 1.00 39.75 179 GLY A N 1
ATOM 1428 C CA . GLY A 1 179 ? -7.723 19.852 -3.600 1.00 39.75 179 GLY A CA 1
ATOM 1429 C C . GLY A 1 179 ? -7.799 19.554 -5.107 1.00 39.75 179 GLY A C 1
ATOM 1430 O O . GLY A 1 179 ? -8.852 19.158 -5.586 1.00 39.75 179 GLY A O 1
ATOM 1431 N N . ASN A 1 180 ? -6.709 19.738 -5.857 1.00 35.62 180 ASN A N 1
ATOM 1432 C CA . ASN A 1 180 ? -6.611 19.562 -7.307 1.00 35.62 180 ASN A CA 1
ATOM 1433 C C . ASN A 1 180 ? -5.334 18.840 -7.784 1.00 35.62 180 ASN A C 1
ATOM 1435 O O . ASN A 1 180 ? -5.063 18.832 -8.981 1.00 35.62 180 ASN A O 1
ATOM 1439 N N . LEU A 1 181 ? -4.549 18.206 -6.908 1.00 40.28 181 LEU A N 1
ATOM 1440 C CA . LEU A 1 181 ? -3.365 17.437 -7.338 1.00 40.28 181 LEU A CA 1
ATOM 1441 C C . LEU A 1 181 ? -3.645 15.951 -7.620 1.00 40.28 181 LEU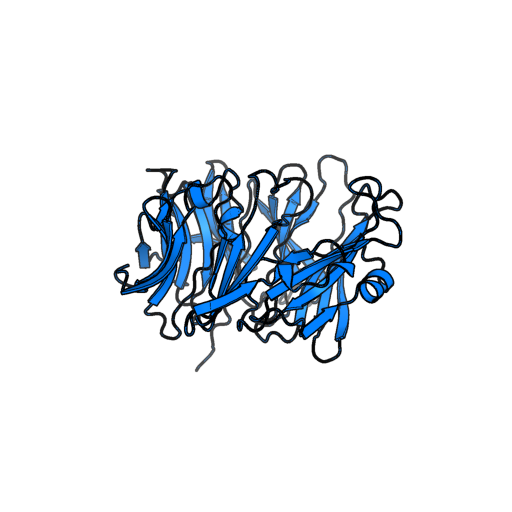 A C 1
ATOM 1443 O O . LEU A 1 181 ? -2.736 15.222 -8.003 1.00 40.28 181 LEU A O 1
ATOM 1447 N N . VAL A 1 182 ? -4.906 15.514 -7.527 1.00 39.88 182 VAL A N 1
ATOM 1448 C CA . VAL A 1 182 ? -5.356 14.256 -8.143 1.00 39.88 182 VAL A CA 1
ATOM 1449 C C . VAL A 1 182 ? -5.635 14.541 -9.619 1.00 39.88 182 VAL A C 1
ATOM 1451 O O . VAL A 1 182 ? -6.785 14.681 -10.037 1.00 39.88 182 VAL A O 1
ATOM 1454 N N . THR A 1 183 ? -4.592 14.696 -10.436 1.00 31.98 183 THR A N 1
ATOM 1455 C CA . THR A 1 183 ? -4.801 14.710 -11.884 1.00 31.98 183 THR A CA 1
ATOM 1456 C C . THR A 1 183 ? -5.079 13.279 -12.318 1.00 31.98 183 THR A C 1
ATOM 1458 O O . THR A 1 183 ? -4.246 12.387 -12.207 1.00 31.98 183 THR A O 1
ATOM 1461 N N . SER A 1 184 ? -6.296 13.052 -12.809 1.00 32.88 184 SER A N 1
ATOM 1462 C CA . SER A 1 184 ? -6.731 11.776 -13.398 1.00 32.88 184 SER A CA 1
ATOM 1463 C C . SER A 1 184 ? -5.934 11.363 -14.649 1.00 32.88 184 SER A C 1
ATOM 1465 O O . SER A 1 184 ? -6.133 10.263 -15.178 1.00 32.88 184 SER A O 1
ATOM 1467 N N . GLU A 1 185 ? -5.020 12.221 -15.097 1.00 35.16 185 GLU A N 1
ATOM 1468 C CA . GLU A 1 185 ? -4.060 11.989 -16.162 1.00 35.16 185 GLU A CA 1
ATOM 1469 C C . GLU A 1 185 ? -2.667 11.861 -15.531 1.00 35.16 185 GLU A C 1
ATOM 1471 O O . GLU A 1 185 ? -2.213 12.769 -14.836 1.00 35.16 185 GLU A O 1
ATOM 1476 N N . TYR A 1 186 ? -2.042 10.705 -15.777 1.00 36.81 186 TYR A N 1
ATOM 1477 C CA . TYR A 1 186 ? -0.786 10.191 -15.212 1.00 36.81 186 TYR A CA 1
ATOM 1478 C C . TYR A 1 186 ? -0.887 9.607 -13.789 1.00 36.81 186 TYR A C 1
ATOM 1480 O O . TYR A 1 186 ? -0.546 10.235 -12.796 1.00 36.81 186 TYR A O 1
ATOM 1488 N N . ILE A 1 187 ? -1.373 8.356 -13.742 1.00 41.97 187 ILE A N 1
ATOM 1489 C CA . ILE A 1 187 ? -0.933 7.270 -12.838 1.00 41.97 187 ILE A CA 1
ATOM 1490 C C . ILE A 1 187 ? -0.640 7.754 -11.397 1.00 41.97 187 ILE A C 1
ATOM 1492 O O . ILE A 1 187 ? 0.480 8.079 -11.011 1.00 41.97 187 ILE A O 1
ATOM 1496 N N . PHE A 1 188 ? -1.741 7.858 -10.646 1.00 41.16 188 PHE A N 1
ATOM 1497 C CA . PHE A 1 188 ? -1.933 8.289 -9.255 1.00 41.16 188 PHE A CA 1
ATOM 1498 C C . PHE A 1 188 ? -0.670 8.553 -8.423 1.00 41.16 188 PHE A C 1
ATOM 1500 O O . PHE A 1 188 ? -0.229 7.736 -7.619 1.00 41.16 188 PHE A O 1
ATOM 1507 N N . THR A 1 189 ? -0.144 9.769 -8.557 1.00 44.94 189 THR A N 1
ATOM 1508 C CA . THR A 1 189 ? 0.871 10.320 -7.662 1.00 44.94 189 THR A CA 1
ATOM 1509 C C . THR A 1 189 ? 0.223 11.338 -6.725 1.00 44.94 189 THR A C 1
ATOM 1511 O O . THR A 1 189 ? -0.276 12.367 -7.173 1.00 44.94 189 THR A O 1
ATOM 1514 N N . VAL A 1 190 ? 0.223 11.069 -5.415 1.00 46.03 190 VAL A N 1
ATOM 1515 C CA . VAL A 1 190 ? -0.176 12.065 -4.409 1.00 46.03 190 VAL A CA 1
ATOM 1516 C C . VAL A 1 190 ? 0.981 13.021 -4.174 1.00 46.03 190 VAL A C 1
ATOM 1518 O O . VAL A 1 190 ? 2.019 12.649 -3.632 1.00 46.03 190 VAL A O 1
ATOM 1521 N N . TYR A 1 191 ? 0.789 14.278 -4.555 1.00 52.53 191 TYR A N 1
ATOM 1522 C CA . TYR A 1 191 ? 1.720 15.356 -4.248 1.00 52.53 191 TYR A CA 1
ATOM 1523 C C . TYR A 1 191 ? 1.426 15.919 -2.854 1.00 52.53 191 TYR A C 1
ATOM 1525 O O . TYR A 1 191 ? 0.897 17.022 -2.720 1.00 52.53 191 TYR A O 1
ATOM 1533 N N . ALA A 1 192 ? 1.765 15.167 -1.804 1.00 57.00 192 ALA A N 1
ATOM 1534 C CA . ALA A 1 192 ? 1.873 15.770 -0.480 1.00 57.00 192 ALA A CA 1
ATOM 1535 C C . ALA A 1 192 ? 3.058 16.740 -0.501 1.00 57.00 192 ALA A C 1
ATOM 1537 O O . ALA A 1 192 ? 4.193 16.338 -0.766 1.00 57.00 192 ALA A O 1
ATOM 1538 N N . ARG A 1 193 ? 2.797 18.028 -0.266 1.00 66.00 193 ARG A N 1
ATOM 1539 C CA . ARG A 1 193 ? 3.859 19.046 -0.264 1.00 66.00 193 ARG A CA 1
ATOM 1540 C C . ARG A 1 193 ? 4.784 18.917 0.934 1.00 66.00 193 ARG A C 1
ATOM 1542 O O . ARG A 1 193 ? 5.941 19.302 0.844 1.00 66.00 193 ARG A O 1
ATOM 1549 N N . GLU A 1 194 ? 4.275 18.414 2.045 1.00 83.62 194 GLU A N 1
ATOM 1550 C CA . GLU A 1 194 ? 5.008 18.271 3.289 1.00 83.62 194 GLU A CA 1
ATOM 1551 C C . GLU A 1 194 ? 4.771 16.880 3.862 1.00 83.62 194 GLU A C 1
ATOM 1553 O O . GLU A 1 194 ? 3.632 16.466 4.070 1.00 83.62 194 GLU A O 1
ATOM 1558 N N . VAL A 1 195 ? 5.855 16.165 4.140 1.00 89.00 195 VAL A N 1
ATOM 1559 C CA . VAL A 1 195 ? 5.811 14.912 4.886 1.00 89.00 195 VAL A CA 1
ATOM 1560 C C . VAL A 1 195 ? 6.592 15.084 6.172 1.00 89.00 195 VAL A C 1
ATOM 1562 O O . VAL A 1 195 ? 7.765 15.461 6.167 1.00 89.00 195 VAL A O 1
ATOM 1565 N N . MET A 1 196 ? 5.923 14.800 7.282 1.00 93.56 196 MET A N 1
ATOM 1566 C CA . MET A 1 196 ? 6.516 14.765 8.609 1.00 93.56 196 MET A CA 1
ATOM 1567 C C . MET A 1 196 ? 6.415 13.365 9.187 1.00 93.56 196 MET A C 1
ATOM 1569 O O . MET A 1 196 ? 5.426 12.675 8.974 1.00 93.56 196 MET A O 1
ATOM 1573 N N . THR A 1 197 ? 7.382 12.981 10.003 1.00 96.38 197 THR A N 1
ATOM 1574 C CA . THR A 1 197 ? 7.255 11.831 10.897 1.00 96.38 197 THR A CA 1
ATOM 1575 C C . THR A 1 197 ? 7.220 12.300 12.339 1.00 96.38 197 THR A C 1
ATOM 1577 O O . THR A 1 197 ? 7.870 13.275 12.726 1.00 96.38 197 THR A O 1
ATOM 1580 N N . VAL A 1 198 ? 6.435 11.604 13.151 1.00 97.00 198 VAL A N 1
ATOM 1581 C CA . VAL A 1 198 ? 6.328 11.831 14.589 1.00 97.00 198 VAL A CA 1
ATOM 1582 C C . VAL A 1 198 ? 6.689 10.539 15.297 1.00 97.00 198 VAL A C 1
ATOM 1584 O O . VAL A 1 198 ? 6.065 9.511 15.045 1.00 97.00 198 VAL A O 1
ATOM 1587 N N . ASN A 1 199 ? 7.668 10.584 16.196 1.00 97.19 199 ASN A N 1
ATOM 1588 C CA . ASN A 1 199 ? 7.905 9.494 17.134 1.00 97.19 199 ASN A CA 1
ATOM 1589 C C . ASN A 1 199 ? 6.823 9.557 18.222 1.00 97.19 199 ASN A C 1
ATOM 1591 O O . ASN A 1 199 ? 6.777 10.505 19.002 1.00 97.19 199 ASN A O 1
ATOM 1595 N N . LEU A 1 200 ? 5.938 8.566 18.272 1.00 95.12 200 LEU A N 1
ATOM 1596 C CA . LEU A 1 200 ? 4.804 8.523 19.195 1.00 95.12 200 LEU A CA 1
ATOM 1597 C C . LEU A 1 200 ? 5.221 8.267 20.652 1.00 95.12 200 LEU A C 1
ATOM 1599 O O . LEU A 1 200 ? 4.451 8.573 21.560 1.00 95.12 200 LEU A O 1
ATOM 1603 N N . LEU A 1 201 ? 6.435 7.758 20.893 1.00 94.56 201 LEU A N 1
ATOM 1604 C CA . LEU A 1 201 ? 6.967 7.542 22.242 1.00 94.56 201 LEU A CA 1
ATOM 1605 C C . LEU A 1 201 ? 7.570 8.819 22.834 1.00 94.56 201 LEU A C 1
ATOM 1607 O O . LEU A 1 201 ? 7.367 9.106 24.013 1.00 94.56 201 LEU A O 1
ATOM 1611 N N . THR A 1 202 ? 8.332 9.573 22.038 1.00 95.56 202 THR A N 1
ATOM 1612 C CA . THR A 1 202 ? 9.058 10.765 22.517 1.00 95.56 202 THR A CA 1
ATOM 1613 C C . THR A 1 202 ? 8.344 12.076 22.198 1.00 95.56 202 THR A C 1
ATOM 1615 O O . THR A 1 202 ? 8.563 13.078 22.875 1.00 95.56 202 THR A O 1
ATOM 1618 N N . GLY A 1 203 ? 7.475 12.080 21.186 1.00 94.88 203 GLY A N 1
ATOM 1619 C CA . GLY A 1 203 ? 6.847 13.277 20.631 1.00 94.88 203 GLY A CA 1
ATOM 1620 C C . GLY A 1 203 ? 7.734 14.051 19.651 1.00 94.88 203 GLY A C 1
ATOM 1621 O O . GLY A 1 203 ? 7.300 15.096 19.157 1.00 94.88 203 GLY A O 1
ATOM 1622 N N . ASP A 1 204 ? 8.945 13.562 19.358 1.00 96.94 204 ASP A N 1
ATOM 1623 C CA . ASP A 1 204 ? 9.859 14.201 18.410 1.00 96.94 204 ASP A CA 1
ATOM 1624 C C . ASP A 1 204 ? 9.251 14.233 17.007 1.00 96.94 204 ASP A C 1
ATOM 1626 O O . ASP A 1 204 ? 8.586 13.287 16.577 1.00 96.94 204 ASP A O 1
ATOM 1630 N N . ARG A 1 205 ? 9.484 15.335 16.290 1.00 96.94 205 ARG A N 1
ATOM 1631 C CA . ARG A 1 205 ? 8.966 15.560 14.939 1.00 96.94 205 ARG A CA 1
ATOM 1632 C C . ARG A 1 205 ? 10.109 15.800 13.971 1.00 96.94 205 ARG A C 1
ATOM 1634 O O . ARG A 1 205 ? 10.954 16.656 14.229 1.00 96.94 205 ARG A O 1
ATOM 1641 N N . TYR A 1 206 ? 10.074 15.117 12.836 1.00 96.75 206 TYR A N 1
ATOM 1642 C CA . TYR A 1 206 ? 11.057 15.265 11.773 1.00 96.75 206 TYR A CA 1
ATOM 1643 C C . TYR A 1 206 ? 10.339 15.679 10.493 1.00 96.75 206 TYR A C 1
ATOM 1645 O O . TYR A 1 206 ? 9.469 14.969 9.997 1.00 96.75 206 TYR A O 1
ATOM 1653 N N . ASN A 1 207 ? 10.672 16.856 9.966 1.00 94.56 207 ASN A N 1
ATOM 1654 C CA . ASN A 1 207 ? 10.148 17.300 8.679 1.00 94.56 207 ASN A CA 1
ATOM 1655 C C . ASN A 1 207 ? 10.999 16.664 7.581 1.00 94.56 207 ASN A C 1
ATOM 1657 O O . ASN A 1 207 ? 12.140 17.077 7.380 1.00 94.56 207 ASN A O 1
ATOM 1661 N N . LEU A 1 208 ? 10.487 15.617 6.939 1.00 93.62 208 LEU A N 1
ATOM 1662 C CA . LEU A 1 208 ? 11.252 14.853 5.961 1.00 93.62 208 LEU A CA 1
ATOM 1663 C C . LEU A 1 208 ? 11.459 15.672 4.696 1.00 93.62 208 LEU A C 1
ATOM 1665 O O . LEU A 1 208 ? 12.585 15.785 4.227 1.00 93.62 208 LEU A O 1
ATOM 1669 N N . THR A 1 209 ? 10.402 16.316 4.192 1.00 88.50 209 THR A N 1
ATOM 1670 C CA . THR A 1 209 ? 10.492 17.143 2.984 1.00 88.50 209 THR A CA 1
ATOM 1671 C C . THR A 1 209 ? 11.508 18.273 3.140 1.00 88.50 209 THR A C 1
ATOM 1673 O O . THR A 1 209 ? 12.294 18.509 2.229 1.00 88.50 209 THR A O 1
ATOM 1676 N N . ALA A 1 210 ? 11.547 18.943 4.295 1.00 88.69 210 ALA A N 1
ATOM 1677 C CA . ALA A 1 210 ? 12.510 20.018 4.545 1.00 88.69 210 ALA A CA 1
ATOM 1678 C C . ALA A 1 210 ? 13.965 19.531 4.682 1.00 88.69 210 ALA A C 1
ATOM 1680 O O . ALA A 1 210 ? 14.887 20.332 4.538 1.00 88.69 210 ALA A O 1
ATOM 1681 N N . GLN A 1 211 ? 14.177 18.247 4.980 1.00 91.19 211 GLN A N 1
ATOM 1682 C CA . GLN A 1 211 ? 15.505 17.630 5.057 1.00 91.19 211 GLN A CA 1
ATOM 1683 C C . GLN A 1 211 ? 16.001 17.109 3.705 1.00 91.19 211 GLN A C 1
ATOM 1685 O O . GLN A 1 211 ? 17.191 16.825 3.561 1.00 91.19 211 GLN A O 1
ATOM 1690 N N . MET A 1 212 ? 15.113 16.979 2.717 1.00 89.06 212 MET A N 1
ATOM 1691 C CA . MET A 1 212 ? 15.489 16.512 1.390 1.00 89.06 212 MET A CA 1
ATOM 1692 C C . MET A 1 212 ? 16.373 17.551 0.678 1.00 89.06 212 MET A C 1
ATOM 1694 O O . MET A 1 212 ? 16.047 18.742 0.699 1.00 89.06 212 MET A O 1
ATOM 1698 N N . PRO A 1 213 ? 17.477 17.136 0.025 1.00 85.44 213 PRO A N 1
ATOM 1699 C CA . PRO A 1 213 ? 18.371 18.071 -0.652 1.00 85.44 213 PRO A CA 1
ATOM 1700 C C . PRO A 1 213 ? 17.670 18.740 -1.840 1.00 85.44 213 PRO A C 1
ATOM 1702 O O . PRO A 1 213 ? 17.261 18.070 -2.790 1.00 85.44 213 PRO A O 1
ATOM 1705 N N . SER A 1 214 ? 17.514 20.064 -1.795 1.00 79.56 214 SER A N 1
ATOM 1706 C CA . SER A 1 214 ? 16.747 20.815 -2.798 1.00 79.56 214 SER A CA 1
ATOM 1707 C C . SER A 1 214 ? 17.431 20.866 -4.164 1.00 79.56 214 SER A C 1
ATOM 1709 O O . SER A 1 214 ? 16.762 21.031 -5.183 1.00 79.56 214 SER A O 1
ATOM 1711 N N . GLU A 1 215 ? 18.749 20.663 -4.212 1.00 78.25 215 GLU A N 1
ATOM 1712 C CA . GLU A 1 215 ? 19.523 20.548 -5.447 1.00 78.25 215 GLU A CA 1
ATOM 1713 C C . GLU A 1 215 ? 19.138 19.327 -6.298 1.00 78.25 215 GLU A C 1
ATOM 1715 O O . GLU A 1 215 ? 19.459 19.293 -7.483 1.00 78.25 215 GLU A O 1
ATOM 1720 N N . ARG A 1 216 ? 18.428 18.345 -5.723 1.00 76.94 216 ARG A N 1
ATOM 1721 C CA . ARG A 1 216 ? 17.899 17.173 -6.439 1.00 76.94 216 ARG A CA 1
ATOM 1722 C C . ARG A 1 216 ? 16.550 17.435 -7.121 1.00 76.94 216 ARG A C 1
ATOM 1724 O O . ARG A 1 216 ? 16.020 16.551 -7.784 1.00 76.94 216 ARG A O 1
ATOM 1731 N N . GLY A 1 217 ? 16.001 18.642 -6.994 1.00 75.12 217 GLY A N 1
ATOM 1732 C CA . GLY A 1 217 ? 14.719 19.017 -7.588 1.00 75.12 217 GLY A CA 1
ATOM 1733 C C . GLY A 1 217 ? 13.505 18.652 -6.723 1.00 75.12 217 GLY A C 1
ATOM 1734 O O . GLY A 1 217 ? 13.648 18.360 -5.532 1.00 75.12 217 GLY A O 1
ATOM 1735 N N . PRO A 1 218 ? 12.285 18.723 -7.288 1.00 76.75 218 PRO A N 1
ATOM 1736 C CA . PRO A 1 218 ? 11.056 18.400 -6.573 1.00 76.75 218 PRO A CA 1
ATOM 1737 C C . PRO A 1 218 ? 11.058 16.963 -6.048 1.00 76.75 218 PRO A C 1
ATOM 1739 O O . PRO A 1 218 ? 11.365 16.023 -6.783 1.00 76.75 218 PRO A O 1
ATOM 1742 N N . VAL A 1 219 ? 10.661 16.805 -4.786 1.00 80.38 219 VAL A N 1
ATOM 1743 C CA . VAL A 1 219 ? 10.520 15.508 -4.123 1.00 80.38 219 VAL A CA 1
ATOM 1744 C C . VAL A 1 219 ? 9.052 15.142 -3.961 1.00 80.38 219 VAL A C 1
ATOM 1746 O O . VAL A 1 219 ? 8.220 15.989 -3.636 1.00 80.38 219 VAL A O 1
ATOM 1749 N N . VAL A 1 220 ? 8.744 13.865 -4.162 1.00 80.50 220 VAL A N 1
ATOM 1750 C CA . VAL A 1 220 ? 7.422 13.296 -3.920 1.00 80.50 220 VAL A CA 1
ATOM 1751 C C . VAL A 1 220 ? 7.567 12.023 -3.105 1.00 80.50 220 VAL A C 1
ATOM 1753 O O . VAL A 1 220 ? 8.131 11.039 -3.577 1.00 80.50 220 VAL A O 1
ATOM 1756 N N . PHE A 1 221 ? 7.042 12.032 -1.884 1.00 84.50 221 PHE A N 1
ATOM 1757 C CA . PHE A 1 221 ? 7.002 10.837 -1.051 1.00 84.50 221 PHE A CA 1
ATOM 1758 C C . PHE A 1 221 ? 5.918 9.883 -1.533 1.00 84.50 221 PHE A C 1
ATOM 1760 O O . PHE A 1 221 ? 4.798 10.284 -1.848 1.00 84.50 221 PHE A O 1
ATOM 1767 N N . CYS A 1 222 ? 6.264 8.607 -1.548 1.00 83.00 222 CYS A N 1
ATOM 1768 C CA . CYS A 1 222 ? 5.309 7.543 -1.750 1.00 83.00 222 CYS A CA 1
ATOM 1769 C C . CYS A 1 222 ? 4.507 7.307 -0.470 1.00 83.00 222 CYS A C 1
ATOM 1771 O O . CYS A 1 222 ? 5.037 7.519 0.628 1.00 83.00 222 CYS A O 1
ATOM 1773 N N . PRO A 1 223 ? 3.230 6.922 -0.587 1.00 80.31 223 PRO A N 1
ATOM 1774 C CA . PRO A 1 223 ? 2.395 6.716 0.579 1.00 80.31 223 PRO A CA 1
ATOM 1775 C C . PRO A 1 223 ? 2.772 5.429 1.321 1.00 80.31 223 PRO A C 1
ATOM 1777 O O . PRO A 1 223 ? 3.084 4.416 0.698 1.00 80.31 223 PRO A O 1
ATOM 1780 N N . GLY A 1 224 ? 2.705 5.476 2.653 1.00 83.75 224 GLY A N 1
ATOM 1781 C CA . GLY A 1 224 ? 2.919 4.314 3.513 1.00 83.75 224 GLY A CA 1
ATOM 1782 C C . GLY A 1 224 ? 4.379 3.964 3.800 1.00 83.75 224 GLY A C 1
ATOM 1783 O O . GLY A 1 224 ? 5.320 4.455 3.176 1.00 83.75 224 GLY A O 1
ATOM 1784 N N . TRP A 1 225 ? 4.540 3.103 4.802 1.00 91.44 225 TRP A N 1
ATOM 1785 C CA . TRP A 1 225 ? 5.820 2.544 5.224 1.00 91.44 225 TRP A CA 1
ATOM 1786 C C . TRP A 1 225 ? 6.138 1.271 4.444 1.00 91.44 225 TRP A C 1
ATOM 1788 O O . TRP A 1 225 ? 5.238 0.572 3.977 1.00 91.44 225 TRP A O 1
ATOM 1798 N N . SER A 1 226 ? 7.420 0.930 4.361 1.00 93.19 226 SER A N 1
ATOM 1799 C CA . SER A 1 226 ? 7.837 -0.421 4.001 1.00 93.19 226 SER A CA 1
ATOM 1800 C C . SER A 1 226 ? 7.301 -1.456 5.031 1.00 93.19 226 SER A C 1
ATOM 1802 O O . SER A 1 226 ? 6.981 -1.075 6.163 1.00 93.19 226 SER A O 1
ATOM 1804 N N . PRO A 1 227 ? 7.148 -2.750 4.677 1.00 90.12 227 PRO A N 1
ATOM 1805 C CA . PRO A 1 227 ? 6.444 -3.762 5.484 1.00 90.12 227 PRO A CA 1
ATOM 1806 C C . PRO A 1 227 ? 6.885 -3.958 6.945 1.00 90.12 227 PRO A C 1
ATOM 1808 O O . PRO A 1 227 ? 6.069 -4.333 7.780 1.00 90.12 227 PRO A O 1
ATOM 1811 N N . GLN A 1 228 ? 8.149 -3.710 7.273 1.00 91.62 228 GLN A N 1
ATOM 1812 C CA . GLN A 1 228 ? 8.721 -3.748 8.627 1.00 91.62 228 GLN A CA 1
ATOM 1813 C C . GLN A 1 228 ? 8.914 -2.343 9.220 1.00 91.62 228 GLN A C 1
ATOM 1815 O O . GLN A 1 228 ? 9.390 -2.198 10.346 1.00 91.62 228 GLN A O 1
ATOM 1820 N N . GLY A 1 229 ? 8.543 -1.291 8.490 1.00 92.31 229 GLY A N 1
ATOM 1821 C CA . GLY A 1 229 ? 8.583 0.089 8.961 1.00 92.31 229 GLY A CA 1
ATOM 1822 C C . GLY A 1 229 ? 9.962 0.737 8.953 1.00 92.31 229 GLY A C 1
ATOM 1823 O O . GLY A 1 229 ? 10.132 1.769 9.602 1.00 92.31 229 GLY A O 1
ATOM 1824 N N . GLN A 1 230 ? 10.946 0.154 8.261 1.00 94.19 230 GLN A N 1
ATOM 1825 C CA . GLN A 1 230 ? 12.304 0.708 8.223 1.00 94.19 230 GLN A CA 1
ATOM 1826 C C . GLN A 1 230 ? 12.406 1.951 7.336 1.00 94.19 230 GLN A C 1
ATOM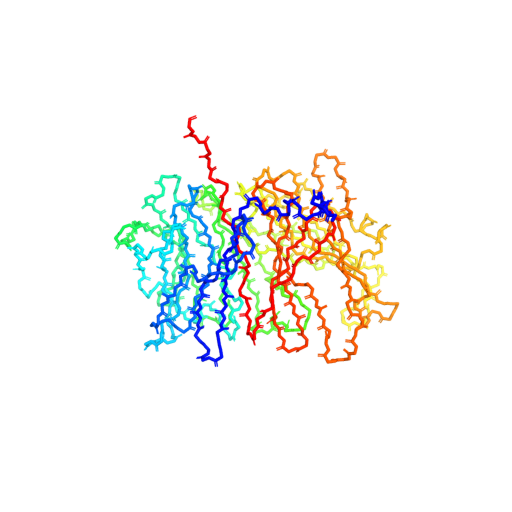 1828 O O . GLN A 1 230 ? 13.210 2.841 7.621 1.00 94.19 230 GLN A O 1
ATOM 1833 N N . PHE A 1 231 ? 11.599 2.024 6.274 1.00 96.00 231 PHE A N 1
ATOM 1834 C CA . PHE A 1 231 ? 11.728 3.044 5.245 1.00 96.00 231 PHE A CA 1
ATOM 1835 C C . PHE A 1 231 ? 10.395 3.703 4.900 1.00 96.00 231 PHE A C 1
ATOM 1837 O O . PHE A 1 231 ? 9.345 3.067 4.804 1.00 96.00 231 PHE A O 1
ATOM 1844 N N . LEU A 1 232 ? 10.483 4.993 4.608 1.00 94.25 232 LEU A N 1
ATOM 1845 C CA . LEU A 1 232 ? 9.604 5.674 3.670 1.00 94.25 232 LEU A CA 1
ATOM 1846 C C . LEU A 1 232 ? 10.348 5.780 2.341 1.00 94.25 232 LEU A C 1
ATOM 1848 O O . LEU A 1 232 ? 11.576 5.877 2.308 1.00 94.25 232 LEU A O 1
ATOM 1852 N N . SER A 1 233 ? 9.616 5.773 1.234 1.00 92.69 233 SER A N 1
ATOM 1853 C CA . SER A 1 233 ? 10.213 5.968 -0.089 1.00 92.69 233 SER A CA 1
ATOM 1854 C C . SER A 1 233 ? 9.825 7.323 -0.657 1.00 92.69 233 SER A C 1
ATOM 1856 O O . SER A 1 233 ? 8.724 7.822 -0.425 1.00 92.69 233 SER A O 1
ATOM 1858 N N . ALA A 1 234 ? 10.739 7.936 -1.399 1.00 89.69 234 ALA A N 1
ATOM 1859 C CA . ALA A 1 234 ? 10.476 9.169 -2.118 1.00 89.69 234 ALA A CA 1
ATOM 1860 C C . ALA A 1 234 ? 11.111 9.133 -3.502 1.00 89.69 234 ALA A C 1
ATOM 1862 O O . ALA A 1 234 ? 12.097 8.438 -3.739 1.00 89.69 234 ALA A O 1
ATOM 1863 N N . ARG A 1 235 ? 10.528 9.901 -4.414 1.00 86.75 235 ARG A N 1
ATOM 1864 C CA . ARG A 1 235 ? 11.022 10.101 -5.768 1.00 86.75 235 ARG A CA 1
ATOM 1865 C C . ARG A 1 235 ? 11.510 11.529 -5.918 1.00 86.75 235 ARG A C 1
ATOM 1867 O O . ARG A 1 235 ? 10.794 12.449 -5.520 1.00 86.75 235 ARG A O 1
ATOM 1874 N N . PHE A 1 236 ? 12.684 11.716 -6.505 1.00 81.94 236 PHE A N 1
ATOM 1875 C CA . PHE A 1 236 ? 13.095 13.026 -7.001 1.00 81.94 236 PHE A CA 1
ATOM 1876 C C . PHE A 1 236 ? 12.872 13.108 -8.500 1.00 81.94 236 PHE A C 1
ATOM 1878 O O . PHE A 1 236 ? 13.090 12.141 -9.229 1.00 81.94 236 PHE A O 1
ATOM 1885 N N . TYR A 1 237 ? 12.481 14.292 -8.947 1.00 73.56 237 TYR A N 1
ATOM 1886 C CA . TYR A 1 237 ? 12.445 14.655 -10.352 1.00 73.56 237 TYR A CA 1
ATOM 1887 C C . TYR A 1 237 ? 13.592 15.632 -10.588 1.00 73.56 237 TYR A C 1
ATOM 1889 O O . TYR A 1 237 ? 13.456 16.839 -10.396 1.00 73.56 237 TYR A O 1
ATOM 1897 N N . THR A 1 238 ? 14.758 15.093 -10.936 1.00 63.53 238 THR A N 1
ATOM 1898 C CA . THR A 1 238 ? 15.972 15.899 -11.113 1.00 63.53 238 THR A CA 1
ATOM 1899 C C . THR A 1 238 ? 15.896 16.659 -12.439 1.00 63.53 238 THR A C 1
ATOM 1901 O O . THR A 1 238 ? 15.726 16.047 -13.492 1.00 63.53 238 THR A O 1
ATOM 1904 N N . GLU A 1 239 ? 15.978 17.994 -12.416 1.00 58.44 239 GLU A N 1
ATOM 1905 C CA . GLU A 1 239 ? 16.088 18.788 -13.651 1.00 58.44 239 GLU A CA 1
ATOM 1906 C C . GLU A 1 239 ? 17.452 18.532 -14.295 1.00 58.44 239 GLU A C 1
ATOM 1908 O O . GLU A 1 239 ? 18.490 18.757 -13.670 1.00 58.44 239 GLU A O 1
ATOM 1913 N N . SER A 1 240 ? 17.485 18.125 -15.565 1.00 50.16 240 SER A N 1
ATOM 1914 C CA . SER A 1 240 ? 18.739 18.193 -16.317 1.00 50.16 240 SER A CA 1
ATOM 1915 C C . SER A 1 240 ? 19.081 19.665 -16.579 1.00 50.16 240 SER A C 1
ATOM 1917 O O . SER A 1 240 ? 18.338 20.308 -17.310 1.00 50.16 240 SER A O 1
ATOM 1919 N N . GLU A 1 241 ? 20.161 20.201 -16.002 1.00 41.50 241 GLU A N 1
ATOM 1920 C CA . GLU A 1 241 ? 20.902 21.438 -16.366 1.00 41.50 241 GLU A CA 1
ATOM 1921 C C . GLU A 1 241 ? 20.156 22.676 -16.958 1.00 41.50 241 GLU A C 1
ATOM 1923 O O . GLU A 1 241 ? 20.806 23.561 -17.522 1.00 41.50 241 GLU A O 1
ATOM 1928 N N . ARG A 1 242 ? 18.829 22.836 -16.831 1.00 33.75 242 ARG A N 1
ATOM 1929 C CA . ARG A 1 242 ? 18.074 24.020 -17.284 1.00 33.75 242 ARG A CA 1
ATOM 1930 C C . ARG A 1 242 ? 16.811 24.262 -16.442 1.00 33.75 242 ARG A C 1
ATOM 1932 O O . ARG A 1 242 ? 15.836 23.538 -16.612 1.00 33.75 242 ARG A O 1
ATOM 1939 N N . PRO A 1 243 ? 16.787 25.323 -15.615 1.00 35.66 243 PRO A N 1
ATOM 1940 C CA . PRO A 1 243 ? 15.654 25.628 -14.753 1.00 35.66 243 PRO A CA 1
ATOM 1941 C C . PRO A 1 243 ? 14.516 26.310 -15.515 1.00 35.66 243 PRO A C 1
ATOM 1943 O O . PRO A 1 243 ? 14.738 27.296 -16.225 1.00 35.66 243 PRO A O 1
ATOM 1946 N N . GLY A 1 244 ? 13.286 25.822 -15.332 1.00 35.56 244 GLY A N 1
ATOM 1947 C CA . GLY A 1 244 ? 12.102 26.439 -15.930 1.00 35.56 244 GLY A CA 1
ATOM 1948 C C . GLY A 1 244 ? 10.816 25.633 -15.764 1.00 35.56 244 GLY A C 1
ATOM 1949 O O . GLY A 1 244 ? 10.431 24.887 -16.659 1.00 35.56 244 GLY A O 1
ATOM 1950 N N . LEU A 1 245 ? 10.136 25.858 -14.636 1.00 39.25 245 LEU A N 1
ATOM 1951 C CA . LEU A 1 245 ? 8.743 25.497 -14.343 1.00 39.25 245 LEU A CA 1
ATOM 1952 C C . LEU A 1 245 ? 7.856 25.359 -15.607 1.00 39.25 245 LEU A C 1
ATOM 1954 O O . LEU A 1 245 ? 7.584 26.346 -16.289 1.00 39.25 245 LEU A O 1
ATOM 1958 N N . TYR A 1 246 ? 7.361 24.140 -15.854 1.00 44.91 246 TYR A N 1
ATOM 1959 C CA . TYR A 1 246 ? 6.284 23.786 -16.802 1.00 44.91 246 TYR A CA 1
ATOM 1960 C C . TYR A 1 246 ? 6.541 23.969 -18.316 1.00 44.91 246 TYR A C 1
ATOM 1962 O O . TYR A 1 246 ? 5.585 24.002 -19.088 1.00 44.91 246 TYR A O 1
ATOM 1970 N N . GLY A 1 247 ? 7.796 24.068 -18.774 1.00 40.28 247 GLY A N 1
ATOM 1971 C CA . GLY A 1 247 ? 8.098 24.351 -20.189 1.00 40.28 247 GLY A CA 1
ATOM 1972 C C . GLY A 1 247 ? 8.430 23.152 -21.083 1.00 40.28 247 GLY A C 1
ATOM 1973 O O . GLY A 1 247 ? 7.902 23.060 -22.185 1.00 40.28 247 GLY A O 1
ATOM 1974 N N . THR A 1 248 ? 9.312 22.253 -20.645 1.00 43.16 248 THR A N 1
ATOM 1975 C CA . THR A 1 248 ? 9.795 21.115 -21.449 1.00 43.16 248 THR A CA 1
ATOM 1976 C C . THR A 1 248 ? 10.483 20.114 -20.526 1.00 43.16 248 THR A C 1
ATOM 1978 O O . THR A 1 248 ? 11.502 20.451 -19.924 1.00 43.16 248 THR A O 1
ATOM 1981 N N . PHE A 1 249 ? 9.919 18.909 -20.425 1.00 51.47 249 PHE A N 1
ATOM 1982 C CA . PHE A 1 249 ? 10.551 17.707 -19.871 1.00 51.47 249 PHE A CA 1
ATOM 1983 C C . PHE A 1 249 ? 11.975 17.565 -20.446 1.00 51.47 249 PHE A C 1
ATOM 1985 O O . PHE A 1 249 ? 12.154 17.759 -21.652 1.00 51.47 249 PHE A O 1
ATOM 1992 N N . PRO A 1 250 ? 12.999 17.350 -19.600 1.00 51.66 250 PRO A N 1
ATOM 1993 C CA . PRO A 1 250 ? 13.204 16.019 -19.032 1.00 51.66 250 PRO A CA 1
ATOM 1994 C C . PRO A 1 250 ? 13.635 16.057 -17.557 1.00 51.66 250 PRO A C 1
ATOM 1996 O O . PRO A 1 250 ? 14.735 16.499 -17.212 1.00 51.66 250 PRO A O 1
ATOM 1999 N N . TYR A 1 251 ? 12.774 15.543 -16.680 1.00 62.94 251 TYR A N 1
ATOM 2000 C CA . TYR A 1 251 ? 13.183 15.190 -15.326 1.00 62.94 251 TYR A CA 1
ATOM 2001 C C . TYR A 1 251 ? 13.717 13.762 -15.340 1.00 62.94 251 TYR A C 1
ATOM 2003 O O . TYR A 1 251 ? 13.033 12.882 -15.854 1.00 62.94 251 TYR A O 1
ATOM 2011 N N . ARG A 1 252 ? 14.897 13.507 -14.764 1.00 73.50 252 ARG A N 1
ATOM 2012 C CA . ARG A 1 252 ? 15.315 12.121 -14.522 1.00 73.50 252 ARG A CA 1
ATOM 2013 C C . ARG A 1 252 ? 14.801 11.670 -13.158 1.00 73.50 252 ARG A C 1
ATOM 2015 O O . ARG A 1 252 ? 15.074 12.362 -12.165 1.00 73.50 252 ARG A O 1
ATOM 2022 N N . PRO A 1 253 ? 14.063 10.552 -13.091 1.00 83.25 253 PRO A N 1
ATOM 2023 C CA . PRO A 1 253 ? 13.585 10.033 -11.825 1.00 83.25 253 PRO A CA 1
ATOM 2024 C C . PRO A 1 253 ? 14.754 9.497 -10.995 1.00 83.25 253 PRO A C 1
ATOM 2026 O O . PRO A 1 253 ? 15.700 8.930 -11.527 1.00 83.25 253 PRO A O 1
ATOM 2029 N N . GLU A 1 254 ? 14.667 9.639 -9.681 1.00 89.19 254 GLU A N 1
ATOM 2030 C CA . GLU A 1 254 ? 15.487 8.932 -8.692 1.00 89.19 254 GLU A CA 1
ATOM 2031 C C . GLU A 1 254 ? 14.537 8.349 -7.643 1.00 89.19 254 GLU A C 1
ATOM 2033 O O . GLU A 1 254 ? 13.554 9.004 -7.300 1.00 89.19 254 GLU A O 1
ATOM 2038 N N . ILE A 1 255 ? 14.828 7.162 -7.101 1.00 92.50 255 ILE A N 1
ATOM 2039 C CA . ILE A 1 255 ? 14.121 6.622 -5.925 1.00 92.50 255 ILE A CA 1
ATOM 2040 C C . ILE A 1 255 ? 15.071 6.665 -4.730 1.00 92.50 255 ILE A C 1
ATOM 2042 O O . ILE A 1 255 ? 16.173 6.125 -4.794 1.00 92.50 255 ILE A O 1
ATOM 2046 N N . VAL A 1 256 ? 14.639 7.257 -3.622 1.00 94.62 256 VAL A N 1
ATOM 2047 C CA . VAL A 1 256 ? 15.374 7.255 -2.354 1.00 94.62 256 VAL A CA 1
ATOM 2048 C C . VAL A 1 256 ? 14.586 6.550 -1.262 1.00 94.62 256 VAL A C 1
ATOM 2050 O O . VAL A 1 256 ? 13.356 6.610 -1.217 1.00 94.62 256 VAL A O 1
ATOM 2053 N N . LEU A 1 257 ? 15.322 5.903 -0.363 1.00 96.69 257 LEU A N 1
ATOM 2054 C CA . LEU A 1 257 ? 14.797 5.324 0.866 1.00 96.69 257 LEU A CA 1
ATOM 2055 C C . LEU A 1 257 ? 15.230 6.190 2.036 1.00 96.69 257 LEU A C 1
ATOM 2057 O O . LEU A 1 257 ? 16.419 6.472 2.203 1.00 96.69 257 LEU A O 1
ATOM 2061 N N . VAL A 1 258 ? 14.258 6.602 2.834 1.00 96.50 258 VAL A N 1
ATOM 2062 C CA . VAL A 1 258 ? 14.428 7.540 3.936 1.00 96.50 258 VAL A CA 1
ATOM 2063 C C . VAL A 1 258 ? 14.031 6.839 5.225 1.00 96.50 258 VAL A C 1
ATOM 2065 O O . VAL A 1 258 ? 12.978 6.207 5.287 1.00 96.50 258 VAL A O 1
ATOM 2068 N N . ASP A 1 259 ? 14.873 6.926 6.248 1.00 96.44 259 ASP A N 1
ATOM 2069 C CA . ASP A 1 259 ? 14.526 6.420 7.574 1.00 96.44 259 ASP A CA 1
ATOM 2070 C C . ASP A 1 259 ? 13.475 7.318 8.268 1.00 96.44 259 ASP A C 1
ATOM 2072 O O . ASP A 1 259 ? 13.184 8.426 7.798 1.00 96.44 259 ASP A O 1
ATOM 2076 N N . PRO A 1 260 ? 12.906 6.903 9.415 1.00 95.75 260 PRO A N 1
ATOM 2077 C CA . PRO A 1 260 ? 11.907 7.702 10.117 1.00 95.75 260 PRO A CA 1
ATOM 2078 C C . PRO A 1 260 ? 12.387 9.085 10.578 1.00 95.75 260 PRO A C 1
ATOM 2080 O O . PRO A 1 260 ? 11.557 9.886 10.996 1.00 95.75 260 PRO A O 1
ATOM 2083 N N . THR A 1 261 ? 13.689 9.380 10.563 1.00 95.75 261 THR A N 1
ATOM 2084 C CA . THR A 1 261 ? 14.246 10.671 10.999 1.00 95.75 261 THR A CA 1
ATOM 2085 C C . THR A 1 261 ? 14.521 11.632 9.843 1.00 95.75 261 THR A C 1
ATOM 2087 O O . THR A 1 261 ? 14.681 12.829 10.082 1.00 95.75 261 THR A O 1
ATOM 2090 N N . GLY A 1 262 ? 14.509 11.146 8.597 1.00 93.88 262 GLY A N 1
ATOM 2091 C CA . GLY A 1 262 ? 14.796 11.938 7.398 1.00 93.88 262 GLY A CA 1
ATOM 2092 C C . GLY A 1 262 ? 16.136 11.639 6.744 1.00 93.88 262 GLY A C 1
ATOM 2093 O O . GLY A 1 262 ? 16.453 12.249 5.722 1.00 93.88 262 GLY A O 1
ATOM 2094 N N . GLN A 1 263 ? 16.914 10.692 7.271 1.00 95.88 263 GLN A N 1
ATOM 2095 C CA . GLN A 1 263 ? 18.173 10.309 6.653 1.00 95.88 263 GLN A CA 1
ATOM 2096 C C . GLN A 1 263 ? 17.917 9.434 5.422 1.00 95.88 263 GLN A C 1
ATOM 2098 O O . GLN A 1 263 ? 17.275 8.389 5.504 1.00 95.88 263 GLN A O 1
ATOM 2103 N N . ILE A 1 264 ? 18.484 9.828 4.278 1.00 95.81 264 ILE A N 1
ATOM 2104 C CA . ILE A 1 264 ? 18.537 8.969 3.090 1.00 95.81 264 ILE A CA 1
ATOM 2105 C C . ILE A 1 264 ? 19.507 7.817 3.378 1.00 95.81 264 ILE A C 1
ATOM 2107 O O . ILE A 1 264 ? 20.703 8.039 3.579 1.00 95.81 264 ILE A O 1
ATOM 2111 N N . THR A 1 265 ? 18.992 6.591 3.397 1.00 95.12 265 THR A N 1
ATOM 2112 C CA . THR A 1 265 ? 19.777 5.372 3.648 1.00 95.12 265 THR A CA 1
ATOM 2113 C C . THR A 1 265 ? 20.194 4.688 2.352 1.00 95.12 265 THR A C 1
ATOM 2115 O O . THR A 1 265 ? 21.277 4.112 2.285 1.00 95.12 265 THR A O 1
ATOM 2118 N N . HIS A 1 266 ? 19.367 4.792 1.309 1.00 95.31 266 HIS A N 1
ATOM 2119 C CA . HIS A 1 266 ? 19.633 4.233 -0.014 1.00 95.31 266 HIS A CA 1
ATOM 2120 C C . HIS A 1 266 ? 19.123 5.165 -1.110 1.00 95.31 266 HIS A C 1
ATOM 2122 O O . HIS A 1 266 ? 18.150 5.896 -0.922 1.00 95.31 266 HIS A O 1
ATOM 2128 N N . ALA A 1 267 ? 19.763 5.092 -2.274 1.00 93.56 267 ALA A N 1
ATOM 2129 C CA . ALA A 1 267 ? 19.377 5.837 -3.460 1.00 93.56 267 ALA A CA 1
ATOM 2130 C C . ALA A 1 267 ? 19.580 4.977 -4.713 1.00 93.56 267 ALA A C 1
ATOM 2132 O O . ALA A 1 267 ? 20.692 4.520 -4.989 1.00 93.56 267 ALA A O 1
ATOM 2133 N N . LEU A 1 268 ? 18.512 4.780 -5.482 1.00 94.44 268 LEU A N 1
ATOM 2134 C CA . LEU A 1 268 ? 18.575 4.338 -6.867 1.00 94.44 268 LEU A CA 1
ATOM 2135 C C . LEU A 1 268 ? 18.717 5.582 -7.745 1.00 94.44 268 LEU A C 1
ATOM 2137 O O . LEU A 1 268 ? 17.728 6.202 -8.133 1.00 94.44 268 LEU A O 1
ATOM 2141 N N . ALA A 1 269 ? 19.974 5.950 -7.986 1.00 90.06 269 ALA A N 1
ATOM 2142 C CA . ALA A 1 269 ? 20.353 7.193 -8.644 1.00 90.06 269 ALA A CA 1
ATOM 2143 C C . ALA A 1 269 ? 19.789 7.323 -10.067 1.00 90.06 269 ALA A C 1
ATOM 2145 O O . ALA A 1 269 ? 19.741 6.351 -10.824 1.00 90.06 269 ALA A O 1
ATOM 2146 N N . ALA A 1 270 ? 19.477 8.562 -10.448 1.00 87.44 270 ALA A N 1
ATOM 2147 C CA . ALA A 1 270 ? 18.939 8.921 -11.757 1.00 87.44 270 ALA A CA 1
ATOM 2148 C C . ALA A 1 270 ? 19.777 8.417 -12.943 1.00 87.44 270 ALA A C 1
ATOM 2150 O O . ALA A 1 270 ? 19.221 7.951 -13.933 1.00 87.44 270 ALA A O 1
ATO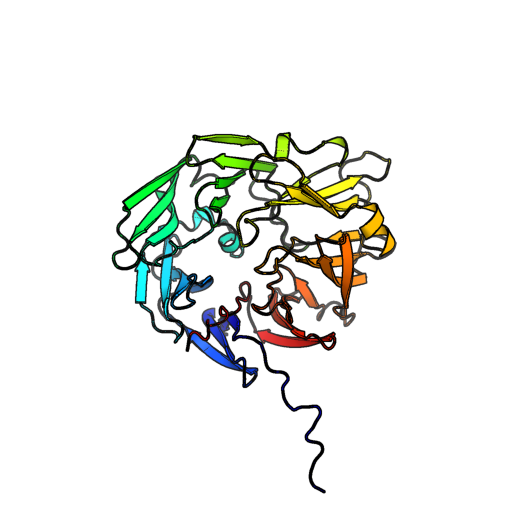M 2151 N N . ASP A 1 271 ? 21.108 8.443 -12.839 1.00 87.44 271 ASP A N 1
ATOM 2152 C CA . ASP A 1 271 ? 21.981 7.968 -13.920 1.00 87.44 271 ASP A CA 1
ATOM 2153 C C . ASP A 1 271 ? 21.828 6.467 -14.185 1.00 87.44 271 ASP A C 1
ATOM 2155 O O . ASP A 1 271 ? 21.883 6.039 -15.333 1.00 87.44 271 ASP A O 1
ATOM 2159 N N . ARG A 1 272 ? 21.550 5.667 -13.150 1.00 90.25 272 ARG A N 1
ATOM 2160 C CA . ARG A 1 272 ? 21.332 4.221 -13.307 1.00 90.25 272 ARG A CA 1
ATOM 2161 C C . ARG A 1 272 ? 19.996 3.881 -13.943 1.00 90.25 272 ARG A C 1
ATOM 2163 O O . ARG A 1 272 ? 19.886 2.859 -14.612 1.00 90.25 272 ARG A O 1
ATOM 2170 N N . LEU A 1 273 ? 18.987 4.712 -13.705 1.00 90.38 273 LEU A N 1
ATOM 2171 C CA . LEU A 1 273 ? 17.696 4.606 -14.377 1.00 90.38 273 LEU A CA 1
ATOM 2172 C C . LEU A 1 273 ? 17.837 5.043 -15.844 1.00 90.38 273 LEU A C 1
ATOM 2174 O O . LEU A 1 273 ? 17.375 4.345 -16.742 1.00 90.38 273 LEU A O 1
ATOM 2178 N N . ALA A 1 274 ? 18.587 6.119 -16.100 1.00 87.19 274 ALA A N 1
ATOM 2179 C CA . ALA A 1 274 ? 18.867 6.602 -17.450 1.00 87.19 274 ALA A CA 1
ATOM 2180 C C . ALA A 1 274 ? 19.682 5.610 -18.304 1.00 87.19 274 ALA A C 1
ATOM 2182 O O . ALA A 1 274 ? 19.479 5.552 -19.510 1.00 87.19 274 ALA A O 1
ATOM 2183 N N . GLU A 1 275 ? 20.568 4.801 -17.710 1.00 89.75 275 GLU A N 1
ATOM 2184 C CA . GLU A 1 275 ? 21.267 3.701 -18.407 1.00 89.75 275 GLU A CA 1
ATOM 2185 C C . GLU A 1 275 ? 20.315 2.648 -19.007 1.00 89.75 275 GLU A C 1
ATOM 2187 O O . GLU A 1 275 ? 20.734 1.873 -19.868 1.00 89.75 275 GLU A O 1
ATOM 2192 N N . GLN A 1 276 ? 19.058 2.610 -18.556 1.00 88.94 276 GLN A N 1
ATOM 2193 C CA . GLN A 1 276 ? 18.007 1.712 -19.044 1.00 88.94 276 GLN A CA 1
ATOM 2194 C C . GLN A 1 276 ? 16.883 2.464 -19.775 1.00 88.94 276 GLN A C 1
ATOM 2196 O O . GLN A 1 276 ? 15.790 1.923 -19.923 1.00 88.94 276 GLN A O 1
ATOM 2201 N N . ASP A 1 277 ? 17.138 3.708 -20.201 1.00 86.75 277 ASP A N 1
ATOM 2202 C CA . ASP A 1 277 ? 16.165 4.586 -20.867 1.00 86.75 277 ASP A CA 1
ATOM 2203 C C . ASP A 1 277 ? 14.865 4.784 -20.051 1.00 86.75 277 ASP A C 1
ATOM 2205 O O . ASP A 1 277 ? 13.771 4.905 -20.603 1.00 86.75 277 ASP A O 1
ATOM 2209 N N . ILE A 1 278 ? 14.973 4.780 -18.713 1.00 86.81 278 ILE A N 1
ATOM 2210 C CA . ILE A 1 278 ? 13.841 4.998 -17.806 1.00 86.81 278 ILE A CA 1
ATOM 2211 C C . ILE A 1 278 ? 13.622 6.498 -17.587 1.00 86.81 278 ILE A C 1
ATOM 2213 O O . ILE A 1 278 ? 14.451 7.183 -16.983 1.00 86.81 278 ILE A O 1
ATOM 2217 N N . ASP A 1 279 ? 12.443 6.967 -17.983 1.00 80.25 279 ASP A N 1
ATOM 2218 C CA . ASP A 1 279 ? 12.021 8.365 -17.900 1.00 80.25 279 ASP A CA 1
ATOM 2219 C C . ASP A 1 279 ? 11.033 8.638 -16.758 1.00 80.25 279 ASP A C 1
ATOM 2221 O O . ASP A 1 279 ? 10.893 9.771 -16.297 1.00 80.25 279 ASP A O 1
ATOM 2225 N N . PHE A 1 280 ? 10.335 7.609 -16.274 1.00 82.19 280 PHE A N 1
ATOM 2226 C CA . PHE A 1 280 ? 9.459 7.708 -15.107 1.00 82.19 280 PHE A CA 1
ATOM 2227 C C . PHE A 1 280 ? 9.517 6.443 -14.254 1.00 82.19 280 PHE A C 1
ATOM 2229 O O . PHE A 1 280 ? 9.792 5.353 -14.751 1.00 82.19 280 PHE A O 1
ATOM 2236 N N . VAL A 1 281 ? 9.213 6.594 -12.965 1.00 84.06 281 VAL A N 1
ATOM 2237 C CA . VAL A 1 281 ? 9.104 5.490 -12.002 1.00 84.06 281 VAL A CA 1
ATOM 2238 C C . VAL A 1 281 ? 7.895 5.704 -11.098 1.00 84.06 281 VAL A C 1
ATOM 2240 O O . VAL A 1 281 ? 7.636 6.831 -10.670 1.00 84.06 281 VAL A O 1
ATOM 2243 N N . ASP A 1 282 ? 7.188 4.631 -10.770 1.00 81.56 282 ASP A N 1
ATOM 2244 C CA . ASP A 1 282 ? 6.110 4.609 -9.782 1.00 81.56 282 ASP A CA 1
ATOM 2245 C C . ASP A 1 282 ? 6.636 4.322 -8.371 1.00 81.56 282 ASP A C 1
ATOM 2247 O O . ASP A 1 282 ? 7.822 4.067 -8.147 1.00 81.56 282 ASP A O 1
ATOM 2251 N N . CYS A 1 283 ? 5.733 4.395 -7.395 1.00 83.12 283 CYS A N 1
ATOM 2252 C CA . CYS A 1 283 ? 6.050 4.048 -6.020 1.00 83.12 283 CYS A CA 1
ATOM 2253 C C . CYS A 1 283 ? 6.406 2.563 -5.862 1.00 83.12 283 CYS A C 1
ATOM 2255 O O . CYS A 1 283 ? 5.794 1.710 -6.512 1.00 83.12 283 CYS A O 1
ATOM 2257 N N . PRO A 1 284 ? 7.386 2.248 -4.996 1.00 89.56 284 PRO A N 1
ATOM 2258 C CA . PRO A 1 284 ? 7.854 0.888 -4.814 1.00 89.56 284 PRO A CA 1
ATOM 2259 C C . PRO A 1 284 ? 6.833 0.027 -4.066 1.00 89.56 284 PRO A C 1
ATOM 2261 O O . PRO A 1 284 ? 6.229 0.457 -3.085 1.00 89.56 284 PRO A O 1
ATOM 2264 N N . ALA A 1 285 ? 6.718 -1.221 -4.499 1.00 90.19 285 ALA A N 1
ATOM 2265 C CA . ALA A 1 285 ? 6.082 -2.315 -3.789 1.00 90.19 285 ALA A CA 1
ATOM 2266 C C . ALA A 1 285 ? 7.155 -3.242 -3.223 1.00 90.19 285 ALA A C 1
ATOM 2268 O O . ALA A 1 285 ? 8.069 -3.672 -3.927 1.00 90.19 285 ALA A O 1
ATOM 2269 N N . TRP A 1 286 ? 7.061 -3.540 -1.939 1.00 91.50 286 TRP A N 1
ATOM 2270 C CA . TRP A 1 286 ? 8.124 -4.207 -1.201 1.00 91.50 286 TRP A CA 1
ATOM 2271 C C . TRP A 1 286 ? 7.947 -5.718 -1.162 1.00 91.50 286 TRP A C 1
ATOM 2273 O O . TRP A 1 286 ? 6.820 -6.212 -1.109 1.00 91.50 286 TRP A O 1
ATOM 2283 N N . ASP A 1 287 ? 9.064 -6.447 -1.122 1.00 91.62 287 ASP A N 1
ATOM 2284 C CA . ASP A 1 287 ? 9.036 -7.784 -0.538 1.00 91.62 287 ASP A CA 1
ATOM 2285 C C . ASP A 1 287 ? 8.841 -7.696 0.989 1.00 91.62 287 ASP A C 1
ATOM 2287 O O . ASP A 1 287 ? 9.162 -6.691 1.626 1.00 91.62 287 ASP A O 1
ATOM 2291 N N . ALA A 1 288 ? 8.295 -8.749 1.602 1.00 87.56 288 ALA A N 1
ATOM 2292 C CA . ALA A 1 288 ? 8.020 -8.759 3.043 1.00 87.56 288 ALA A CA 1
ATOM 2293 C C . ALA A 1 288 ? 9.299 -8.609 3.897 1.00 87.56 288 ALA A C 1
ATOM 2295 O O . ALA A 1 288 ? 9.266 -8.096 5.017 1.00 87.56 288 ALA A O 1
ATOM 2296 N N . THR A 1 289 ? 10.444 -9.047 3.365 1.00 90.62 289 THR A N 1
ATOM 2297 C CA . THR A 1 289 ? 11.750 -9.000 4.033 1.00 90.62 289 THR A CA 1
ATOM 2298 C C . THR A 1 289 ? 12.464 -7.654 3.912 1.00 90.62 289 THR A C 1
ATOM 2300 O O . THR A 1 289 ? 13.505 -7.489 4.543 1.00 90.62 289 THR A O 1
ATOM 2303 N N . GLU A 1 290 ? 11.920 -6.703 3.148 1.00 92.94 290 GLU A N 1
ATOM 2304 C CA . GLU A 1 290 ? 12.530 -5.405 2.821 1.00 92.94 290 GLU A CA 1
ATOM 2305 C C . GLU A 1 290 ? 13.939 -5.506 2.222 1.00 92.94 290 GLU A C 1
ATOM 2307 O O . GLU A 1 290 ? 14.787 -4.629 2.378 1.00 92.94 290 GLU A O 1
ATOM 2312 N N . THR A 1 291 ? 14.212 -6.598 1.517 1.00 94.00 291 THR A N 1
ATOM 2313 C CA . THR A 1 291 ? 15.500 -6.844 0.859 1.00 94.00 291 THR A CA 1
ATOM 2314 C C . THR A 1 291 ? 15.512 -6.380 -0.588 1.00 94.00 291 THR A C 1
ATOM 2316 O O . THR A 1 291 ? 16.574 -6.183 -1.189 1.00 94.00 291 THR A O 1
ATOM 2319 N N . SER A 1 292 ? 14.334 -6.238 -1.179 1.00 95.25 292 SER A N 1
ATOM 2320 C CA . SER A 1 292 ? 14.125 -5.781 -2.541 1.00 95.25 292 SER A CA 1
ATOM 2321 C C . SER A 1 292 ? 12.802 -5.035 -2.638 1.00 95.25 292 SER A C 1
ATOM 2323 O O . SER A 1 292 ? 11.858 -5.286 -1.889 1.00 95.25 292 SER A O 1
ATOM 2325 N N . PHE A 1 293 ? 12.711 -4.148 -3.618 1.00 95.00 293 PHE A N 1
ATOM 2326 C CA . PHE A 1 293 ? 11.437 -3.567 -4.009 1.00 95.00 293 PHE A CA 1
ATOM 2327 C C . PHE A 1 293 ? 11.248 -3.646 -5.517 1.00 95.00 293 PHE A C 1
ATOM 2329 O O . PHE A 1 293 ? 12.207 -3.699 -6.291 1.00 95.00 293 PHE A O 1
ATOM 2336 N N . TYR A 1 294 ? 9.984 -3.656 -5.911 1.00 94.00 294 TYR A N 1
ATOM 2337 C CA . TYR A 1 294 ? 9.511 -3.709 -7.278 1.00 94.00 294 TYR A CA 1
ATOM 2338 C C . TYR A 1 294 ? 8.817 -2.401 -7.615 1.00 94.00 294 TYR A C 1
ATOM 2340 O O . TYR A 1 294 ? 8.173 -1.806 -6.760 1.00 94.00 294 TYR A O 1
ATOM 2348 N N . PHE A 1 295 ? 8.923 -1.933 -8.847 1.00 91.31 295 PHE A N 1
ATOM 2349 C CA . PHE A 1 295 ? 8.253 -0.706 -9.266 1.00 91.31 295 PHE A CA 1
ATOM 2350 C C . PHE A 1 295 ? 7.947 -0.755 -10.756 1.00 91.31 295 PHE A C 1
ATOM 2352 O O . PHE A 1 295 ? 8.653 -1.412 -11.525 1.00 91.31 295 PHE A O 1
ATOM 2359 N N . LEU A 1 296 ? 6.877 -0.068 -11.156 1.00 88.06 296 LEU A N 1
ATOM 2360 C CA . LEU A 1 296 ? 6.630 0.208 -12.565 1.00 88.06 296 LEU A CA 1
ATOM 2361 C C . LEU A 1 296 ? 7.560 1.333 -12.996 1.00 88.06 296 LEU A C 1
ATOM 2363 O O . LEU A 1 296 ? 7.712 2.330 -12.290 1.00 88.06 296 LEU A O 1
ATOM 2367 N N . ALA A 1 297 ? 8.171 1.175 -14.156 1.00 87.69 297 ALA A N 1
ATOM 2368 C CA . ALA A 1 297 ? 8.917 2.236 -14.801 1.00 87.69 297 ALA A CA 1
ATOM 2369 C C . ALA A 1 297 ? 8.807 2.100 -16.312 1.00 87.69 297 ALA A C 1
ATOM 2371 O O . ALA A 1 297 ? 8.426 1.046 -16.827 1.00 87.69 297 ALA A O 1
ATOM 2372 N N . GLY A 1 298 ? 9.131 3.164 -17.024 1.00 86.00 298 GLY A N 1
ATOM 2373 C CA . GLY A 1 298 ? 9.041 3.159 -18.471 1.00 86.00 298 GLY A CA 1
ATOM 2374 C C . GLY A 1 298 ? 9.712 4.354 -19.110 1.00 86.00 298 GLY A C 1
ATOM 2375 O O . GLY A 1 298 ? 10.254 5.222 -18.423 1.00 86.00 298 GLY A O 1
ATOM 2376 N N .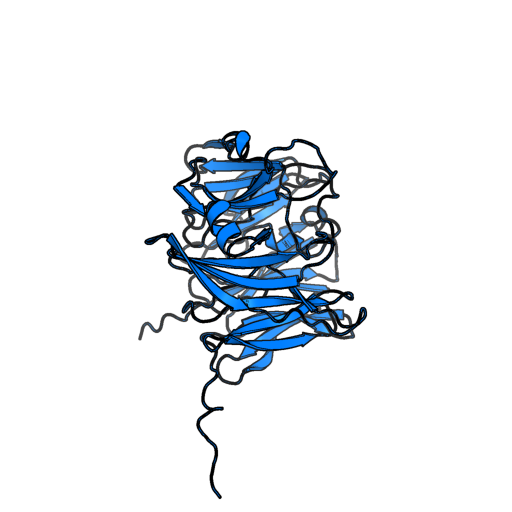 GLY A 1 299 ? 9.635 4.379 -20.435 1.00 81.94 299 GLY A N 1
ATOM 2377 C CA . GLY A 1 299 ? 10.149 5.454 -21.272 1.00 81.94 299 GLY A CA 1
ATOM 2378 C C . GLY A 1 299 ? 9.034 6.126 -22.062 1.00 81.94 299 GLY A C 1
ATOM 2379 O O . GLY A 1 299 ? 8.003 5.511 -22.378 1.00 81.94 299 GLY A O 1
ATOM 2380 N N . TYR A 1 300 ? 9.241 7.398 -22.371 1.00 76.19 300 TYR A N 1
ATOM 2381 C CA . TYR A 1 300 ? 8.389 8.158 -23.275 1.00 76.19 300 TYR A CA 1
ATOM 2382 C C . TYR A 1 300 ? 8.946 8.144 -24.699 1.00 76.19 300 TYR A C 1
ATOM 2384 O O . TYR A 1 300 ? 10.105 7.814 -24.937 1.00 76.19 300 TYR A O 1
ATOM 2392 N N . ASP A 1 301 ? 8.103 8.521 -25.657 1.00 73.25 301 ASP A N 1
ATOM 2393 C CA . ASP A 1 301 ? 8.562 8.822 -27.007 1.00 73.25 301 ASP A CA 1
ATOM 2394 C C . ASP A 1 301 ? 9.501 10.032 -27.022 1.00 73.25 301 ASP A C 1
ATOM 2396 O O . ASP A 1 301 ? 9.568 10.826 -26.083 1.00 73.25 301 ASP A O 1
ATOM 2400 N N . ALA A 1 302 ? 10.236 10.204 -28.122 1.00 74.19 302 ALA A N 1
ATOM 2401 C CA . ALA A 1 302 ? 11.199 11.299 -28.262 1.00 74.19 302 ALA A CA 1
ATOM 2402 C C . ALA A 1 302 ? 10.572 12.702 -28.090 1.00 74.19 302 ALA A C 1
ATOM 2404 O O . ALA A 1 302 ? 11.284 13.664 -27.795 1.00 74.19 302 ALA A O 1
ATOM 2405 N N . GLU A 1 303 ? 9.254 12.825 -28.288 1.00 69.62 303 GLU A N 1
ATOM 2406 C CA . GLU A 1 303 ? 8.488 14.062 -28.103 1.00 69.62 303 GLU A CA 1
ATOM 2407 C C . GLU A 1 303 ? 7.912 14.217 -26.682 1.00 69.62 303 GLU A C 1
ATOM 2409 O O . GLU A 1 303 ? 7.301 15.245 -26.389 1.00 69.62 303 GLU A O 1
ATOM 2414 N N . TRP A 1 304 ? 8.128 13.242 -25.791 1.00 65.00 304 TRP A N 1
ATOM 2415 C CA . TRP A 1 304 ? 7.627 13.210 -24.413 1.00 65.00 304 TRP A CA 1
ATOM 2416 C C . TRP A 1 304 ? 6.105 13.347 -24.310 1.00 65.00 304 TRP A C 1
ATOM 2418 O O . TRP A 1 304 ? 5.568 13.901 -23.350 1.00 65.00 304 TRP A O 1
ATOM 2428 N N . THR A 1 305 ? 5.390 12.866 -25.323 1.00 64.06 305 THR A N 1
ATOM 2429 C CA . THR A 1 305 ? 3.934 12.976 -25.412 1.00 64.06 305 THR A CA 1
ATOM 2430 C C . THR A 1 305 ? 3.216 11.685 -25.059 1.00 64.06 305 THR A C 1
ATOM 2432 O O . THR A 1 305 ? 2.026 11.724 -24.732 1.00 64.06 305 THR A O 1
ATOM 2435 N N . ARG A 1 306 ? 3.896 10.536 -25.154 1.00 67.88 306 ARG A N 1
ATOM 2436 C CA . ARG A 1 306 ? 3.280 9.213 -24.984 1.00 67.88 306 ARG A CA 1
ATOM 2437 C C . ARG A 1 306 ? 4.246 8.230 -24.351 1.00 67.88 306 ARG A C 1
ATOM 2439 O O . ARG A 1 306 ? 5.423 8.215 -24.685 1.00 67.88 306 ARG A O 1
ATOM 2446 N N . THR A 1 307 ? 3.734 7.382 -23.465 1.00 73.06 307 THR A N 1
ATOM 2447 C CA . THR A 1 307 ? 4.489 6.252 -22.917 1.00 73.06 307 THR A CA 1
ATOM 2448 C C . THR A 1 307 ? 4.718 5.218 -24.020 1.00 73.06 307 THR A C 1
ATOM 2450 O O . THR A 1 307 ? 3.755 4.631 -24.522 1.00 73.06 307 THR A O 1
ATOM 2453 N N . GLU A 1 308 ? 5.975 4.997 -24.405 1.00 76.12 308 GLU A N 1
ATOM 2454 C CA . GLU A 1 308 ? 6.345 3.991 -25.409 1.00 76.12 308 GLU A CA 1
ATOM 2455 C C . GLU A 1 308 ? 6.329 2.588 -24.815 1.00 76.12 308 GLU A C 1
ATOM 2457 O O . GLU A 1 308 ? 5.885 1.633 -25.455 1.00 76.12 308 GLU A O 1
ATOM 2462 N N . TRP A 1 309 ? 6.789 2.457 -23.574 1.00 82.25 309 TRP A N 1
ATOM 2463 C CA . TRP A 1 309 ? 6.903 1.168 -22.917 1.00 82.25 309 TRP A CA 1
ATOM 2464 C C . TRP A 1 309 ? 6.793 1.282 -21.403 1.00 82.25 309 TRP A C 1
ATOM 2466 O O . TRP A 1 309 ? 7.105 2.319 -20.823 1.00 82.25 309 TRP A O 1
ATOM 2476 N N . VAL A 1 310 ? 6.364 0.188 -20.775 1.00 83.50 310 VAL A N 1
ATOM 2477 C CA . VAL A 1 310 ? 6.290 0.036 -19.320 1.00 83.50 310 VAL A CA 1
ATOM 2478 C C . VAL A 1 310 ? 6.817 -1.344 -18.951 1.00 83.50 310 VAL A C 1
ATOM 2480 O O . VAL A 1 310 ? 6.464 -2.332 -19.592 1.00 83.50 310 VAL A O 1
ATOM 2483 N N . SER A 1 311 ? 7.622 -1.428 -17.903 1.00 88.94 311 SER A N 1
ATOM 2484 C CA . SER A 1 311 ? 8.122 -2.686 -17.354 1.00 88.94 311 SER A CA 1
ATOM 2485 C C . SER A 1 311 ? 8.034 -2.683 -15.833 1.00 88.94 311 SER A C 1
ATOM 2487 O O . SER A 1 311 ? 7.955 -1.634 -15.189 1.00 88.94 311 SER A O 1
ATOM 2489 N N . ILE A 1 312 ? 8.054 -3.880 -15.255 1.00 90.94 312 ILE A N 1
ATOM 2490 C CA . ILE A 1 312 ? 8.273 -4.072 -13.824 1.00 90.94 312 ILE A CA 1
ATOM 2491 C C . ILE A 1 312 ? 9.773 -4.238 -13.617 1.00 90.94 312 ILE A C 1
ATOM 2493 O O . ILE A 1 312 ? 10.393 -5.124 -14.208 1.00 90.94 312 ILE A O 1
ATOM 2497 N N . PHE A 1 313 ? 10.347 -3.414 -12.752 1.00 93.81 313 PHE A N 1
ATOM 2498 C CA . PHE A 1 313 ? 11.733 -3.528 -12.320 1.00 93.81 313 PHE A CA 1
ATOM 2499 C C . PHE A 1 313 ? 11.804 -4.035 -10.893 1.00 93.81 313 PHE A C 1
ATOM 2501 O O . PHE A 1 313 ? 10.913 -3.768 -10.091 1.00 93.81 313 PHE A O 1
ATOM 2508 N N . ARG A 1 314 ? 12.894 -4.729 -10.576 1.00 95.44 314 ARG A N 1
ATOM 2509 C CA . ARG A 1 314 ? 13.290 -5.099 -9.221 1.00 95.44 314 ARG A CA 1
ATOM 2510 C C . ARG A 1 314 ? 14.611 -4.425 -8.892 1.00 95.44 314 ARG A C 1
ATOM 2512 O O . ARG A 1 314 ? 15.567 -4.534 -9.660 1.00 95.44 314 ARG A O 1
ATOM 2519 N N . TYR A 1 315 ? 14.675 -3.801 -7.724 1.00 96.12 315 TYR A N 1
ATOM 2520 C CA . TYR A 1 315 ? 15.912 -3.310 -7.136 1.00 96.12 315 TYR A CA 1
ATOM 2521 C C . TYR A 1 315 ? 16.241 -4.084 -5.860 1.00 96.12 315 TYR A C 1
ATOM 2523 O O . TYR A 1 315 ? 15.425 -4.143 -4.940 1.00 96.12 315 TYR A O 1
ATOM 2531 N N . THR A 1 316 ? 17.435 -4.672 -5.801 1.00 96.44 316 THR A N 1
ATOM 2532 C CA . THR A 1 316 ? 17.919 -5.435 -4.640 1.00 96.44 316 THR A CA 1
ATOM 2533 C C . THR A 1 316 ? 18.864 -4.574 -3.807 1.00 96.44 316 THR A C 1
ATOM 2535 O O . THR A 1 316 ? 19.884 -4.103 -4.308 1.00 96.44 316 THR A O 1
ATOM 2538 N N . LEU A 1 317 ? 18.558 -4.372 -2.521 1.00 95.25 317 LEU A N 1
ATOM 2539 C CA . LEU A 1 317 ? 19.291 -3.410 -1.685 1.00 95.25 317 LEU A CA 1
ATOM 2540 C C . LEU A 1 317 ? 20.733 -3.838 -1.389 1.00 95.25 317 LEU A C 1
ATOM 2542 O O . LEU A 1 317 ? 21.637 -3.007 -1.390 1.00 95.25 317 LEU A O 1
ATOM 2546 N N . SER A 1 318 ? 20.960 -5.131 -1.154 1.00 94.56 318 SER A N 1
ATOM 2547 C CA . SER A 1 318 ? 22.248 -5.651 -0.674 1.00 94.56 318 SER A CA 1
ATOM 2548 C C . SER A 1 318 ? 23.392 -5.512 -1.681 1.00 94.56 318 SER A C 1
ATOM 2550 O O . SER A 1 318 ? 24.545 -5.347 -1.284 1.00 94.56 318 SER A O 1
ATOM 2552 N N . ASN A 1 319 ? 23.086 -5.586 -2.976 1.00 93.94 319 ASN A N 1
ATOM 2553 C CA . ASN A 1 319 ? 24.058 -5.507 -4.067 1.00 93.94 319 ASN A CA 1
ATOM 2554 C C . ASN A 1 319 ? 23.792 -4.336 -5.030 1.00 93.94 319 ASN A C 1
ATOM 2556 O O . ASN A 1 319 ? 24.581 -4.114 -5.947 1.00 93.94 319 ASN A O 1
ATOM 2560 N N . GLY A 1 320 ? 22.701 -3.590 -4.831 1.00 93.81 320 GLY A N 1
ATOM 2561 C CA . GLY A 1 320 ? 22.275 -2.515 -5.719 1.00 93.81 320 GLY A CA 1
ATOM 2562 C C . GLY A 1 320 ? 21.904 -3.005 -7.119 1.00 93.81 320 GLY A C 1
ATOM 2563 O O . GLY A 1 320 ? 22.041 -2.265 -8.087 1.00 93.81 320 GLY A O 1
ATOM 2564 N N . GLU A 1 321 ? 21.503 -4.253 -7.302 1.00 95.50 321 GLU A N 1
ATOM 2565 C CA . GLU A 1 321 ? 21.173 -4.764 -8.630 1.00 95.50 321 GLU A CA 1
ATOM 2566 C C . GLU A 1 321 ? 19.802 -4.252 -9.086 1.00 95.50 321 GLU A C 1
ATOM 2568 O O . GLU A 1 321 ? 18.817 -4.397 -8.364 1.00 95.50 321 GLU A O 1
ATOM 2573 N N . LEU A 1 322 ? 19.748 -3.653 -10.284 1.00 96.50 322 LEU A N 1
ATOM 2574 C CA . LEU A 1 322 ? 18.517 -3.222 -10.951 1.00 96.50 322 LEU A CA 1
ATOM 2575 C C . LEU A 1 322 ? 18.255 -4.168 -12.122 1.00 96.50 322 LEU A C 1
ATOM 2577 O O . LEU A 1 322 ? 19.052 -4.208 -13.058 1.00 96.50 322 LEU A O 1
ATOM 2581 N N . THR A 1 323 ? 17.157 -4.915 -12.060 1.00 94.06 323 THR A N 1
ATOM 2582 C CA . THR A 1 323 ? 16.788 -5.919 -13.066 1.00 94.06 323 THR A CA 1
ATOM 2583 C C . THR A 1 323 ? 15.403 -5.623 -13.623 1.00 94.06 323 THR A C 1
ATOM 2585 O O . THR A 1 323 ? 14.461 -5.433 -12.853 1.00 94.06 323 THR A O 1
ATOM 2588 N N . GLU A 1 324 ? 15.263 -5.623 -14.947 1.00 92.94 324 GLU A N 1
ATOM 2589 C CA . GLU A 1 324 ? 13.953 -5.685 -15.596 1.00 92.94 324 GLU A CA 1
ATOM 2590 C C . GLU A 1 324 ? 13.364 -7.085 -15.376 1.00 92.94 324 GLU A C 1
ATOM 2592 O O . GLU A 1 324 ? 13.907 -8.083 -15.847 1.00 92.94 324 GLU A O 1
ATOM 2597 N N . VAL A 1 325 ? 12.273 -7.166 -14.616 1.00 89.88 325 VAL A N 1
ATOM 2598 C CA . VAL A 1 325 ? 11.591 -8.429 -14.294 1.00 89.88 325 VAL A CA 1
ATOM 2599 C C . VAL A 1 325 ? 10.715 -8.864 -15.461 1.00 89.88 325 VAL A C 1
ATOM 2601 O O . VAL A 1 325 ? 10.643 -10.046 -15.787 1.00 89.88 325 VAL A O 1
ATOM 2604 N N . GLY A 1 326 ? 10.082 -7.900 -16.124 1.00 86.62 326 GLY A N 1
ATOM 2605 C CA . GLY A 1 326 ? 9.370 -8.150 -17.360 1.00 86.62 326 GLY A CA 1
ATOM 2606 C C . GLY A 1 326 ? 8.743 -6.900 -17.939 1.00 86.62 326 GLY A C 1
ATOM 2607 O O . GLY A 1 326 ? 8.306 -5.998 -17.218 1.00 86.62 326 GLY A O 1
ATOM 2608 N N . ARG A 1 327 ? 8.680 -6.884 -19.267 1.00 85.62 327 ARG A N 1
ATOM 2609 C CA . ARG A 1 327 ? 8.044 -5.825 -20.036 1.00 85.62 327 ARG A CA 1
ATOM 2610 C C . ARG A 1 327 ? 6.551 -6.075 -20.120 1.00 85.62 327 ARG A C 1
ATOM 2612 O O . ARG A 1 327 ? 6.116 -7.143 -20.547 1.00 85.62 327 ARG A O 1
ATOM 2619 N N . LEU A 1 328 ? 5.770 -5.085 -19.715 1.00 78.38 328 LEU A N 1
ATOM 2620 C CA . LEU A 1 328 ? 4.327 -5.097 -19.882 1.00 78.38 328 LEU A CA 1
ATOM 2621 C C . LEU A 1 328 ? 4.067 -4.531 -21.277 1.00 78.38 328 LEU A C 1
ATOM 2623 O O . LEU A 1 328 ? 4.377 -3.371 -21.542 1.00 78.38 328 LEU A O 1
ATOM 2627 N N . GLU A 1 329 ? 3.579 -5.362 -22.198 1.00 64.56 329 GLU A N 1
ATOM 2628 C CA . GLU A 1 329 ? 3.287 -4.906 -23.559 1.00 64.56 329 GLU A CA 1
ATOM 2629 C C . GLU A 1 329 ? 2.343 -3.695 -23.507 1.00 64.56 329 GLU A C 1
ATOM 2631 O O . GLU A 1 329 ? 1.197 -3.783 -23.061 1.00 64.56 329 GLU A O 1
ATOM 2636 N N . THR A 1 330 ? 2.830 -2.541 -23.960 1.00 54.50 330 THR A N 1
ATOM 2637 C CA . THR A 1 330 ? 2.006 -1.375 -24.259 1.00 54.50 330 THR A CA 1
ATOM 2638 C C . THR A 1 330 ? 1.189 -1.724 -25.499 1.00 54.50 330 THR A C 1
ATOM 2640 O O . THR A 1 330 ? 1.688 -1.719 -26.623 1.00 54.50 330 THR A O 1
ATOM 2643 N N . PHE A 1 331 ? -0.077 -2.105 -25.310 1.00 49.78 331 PHE A N 1
ATOM 2644 C CA . PHE A 1 331 ? -0.951 -2.470 -26.424 1.00 49.78 331 PHE A CA 1
ATOM 2645 C C . PHE A 1 331 ? -1.232 -1.240 -27.299 1.00 49.78 331 PHE A C 1
ATOM 2647 O O . PHE A 1 331 ? -2.139 -0.453 -27.030 1.00 49.78 331 PHE A O 1
ATOM 2654 N N . HIS A 1 332 ? -0.469 -1.084 -28.381 1.00 47.59 332 HIS A N 1
ATOM 2655 C CA . HIS A 1 332 ? -0.807 -0.209 -29.501 1.00 47.59 332 HIS A CA 1
ATOM 2656 C C . HIS A 1 332 ? -1.939 -0.841 -30.319 1.00 47.59 332 HIS A C 1
ATOM 2658 O O . HIS A 1 332 ? -1.721 -1.398 -31.393 1.00 47.59 332 HIS A O 1
ATOM 2664 N N . GLN A 1 333 ? -3.162 -0.785 -29.806 1.00 41.38 333 GLN A N 1
ATOM 2665 C CA . GLN A 1 333 ? -4.355 -1.068 -30.595 1.00 41.38 333 GLN A CA 1
ATOM 2666 C C . GLN A 1 333 ? -5.307 0.089 -30.388 1.00 41.38 333 GLN A C 1
ATOM 2668 O O . GLN A 1 333 ? -5.877 0.167 -29.309 1.00 41.38 333 GLN A O 1
ATOM 2673 N N . ASP A 1 334 ? -5.378 0.966 -31.395 1.00 47.56 334 ASP A N 1
ATOM 2674 C CA . ASP A 1 334 ? -6.308 2.078 -31.613 1.00 47.56 334 ASP A CA 1
ATOM 2675 C C . ASP A 1 334 ? -6.682 2.961 -30.402 1.00 47.56 334 ASP A C 1
ATOM 2677 O O . ASP A 1 334 ? -6.658 2.592 -29.234 1.00 47.56 334 ASP A O 1
ATOM 2681 N N . GLU A 1 335 ? -7.057 4.209 -30.664 1.00 47.97 335 GLU A N 1
ATOM 2682 C CA . GLU A 1 335 ? -7.388 5.172 -29.605 1.00 47.97 335 GLU A CA 1
ATOM 2683 C C . GLU A 1 335 ? -8.514 4.726 -28.642 1.00 47.97 335 GLU A C 1
ATOM 2685 O O . GLU A 1 335 ? -8.704 5.356 -27.602 1.00 47.97 335 GLU A O 1
ATOM 2690 N N . GLU A 1 336 ? -9.249 3.655 -28.954 1.00 42.25 336 GLU A N 1
ATOM 2691 C CA . GLU A 1 336 ? -10.388 3.154 -28.180 1.00 42.25 336 GLU A CA 1
ATOM 2692 C C . GLU A 1 336 ? -10.064 1.980 -27.232 1.00 42.25 336 GLU A C 1
ATOM 2694 O O . GLU A 1 336 ? -10.810 1.773 -26.275 1.00 42.25 336 GLU A O 1
ATOM 2699 N N . THR A 1 337 ? -8.957 1.245 -27.419 1.00 48.84 337 THR A N 1
ATOM 2700 C CA . THR A 1 337 ? -8.643 0.008 -26.654 1.00 48.84 337 THR A CA 1
ATOM 2701 C C . THR A 1 337 ? -7.356 0.067 -25.834 1.00 48.84 337 THR A C 1
ATOM 2703 O O . THR A 1 337 ? -6.890 -0.946 -25.315 1.00 48.84 337 THR A O 1
ATOM 2706 N N . TYR A 1 338 ? -6.788 1.258 -25.675 1.00 54.00 338 TYR A N 1
ATOM 2707 C CA . TYR A 1 338 ? -5.525 1.454 -24.975 1.00 54.00 338 TYR A CA 1
ATOM 2708 C C . TYR A 1 338 ? -5.601 0.979 -23.522 1.00 54.00 338 TYR A C 1
ATOM 2710 O O . TYR A 1 338 ? -6.451 1.481 -22.791 1.00 54.00 338 TYR A O 1
ATOM 2718 N N . LYS A 1 339 ? -4.738 0.033 -23.116 1.00 56.12 339 LYS A N 1
ATOM 2719 C CA . LYS A 1 339 ? -4.627 -0.478 -21.740 1.00 56.12 339 LYS A CA 1
ATOM 2720 C C . LYS A 1 339 ? -3.248 -0.187 -21.158 1.00 56.12 339 LYS A C 1
ATOM 2722 O O . LYS A 1 339 ? -2.243 -0.458 -21.807 1.00 56.12 339 LYS A O 1
ATOM 2727 N N . PHE A 1 340 ? -3.206 0.270 -19.915 1.00 63.31 340 PHE A N 1
ATOM 2728 C CA . PHE A 1 340 ? -1.980 0.496 -19.162 1.00 63.31 340 PHE A CA 1
ATOM 2729 C C . PHE A 1 340 ? -2.039 -0.140 -17.795 1.00 63.31 340 PHE A C 1
ATOM 2731 O O . PHE A 1 340 ? -3.051 -0.026 -17.107 1.00 63.31 340 PHE A O 1
ATOM 2738 N N . SER A 1 341 ? -0.928 -0.721 -17.374 1.00 56.25 341 SER A N 1
ATOM 2739 C CA . SER A 1 341 ? -0.707 -1.055 -15.976 1.00 56.25 341 SER A CA 1
ATOM 2740 C C . SER A 1 341 ? -0.648 0.224 -15.152 1.00 56.25 341 SER A C 1
ATOM 2742 O O . SER A 1 341 ? -0.017 1.203 -15.546 1.00 56.25 341 SER A O 1
ATOM 2744 N N . VAL A 1 342 ? -1.328 0.213 -14.017 1.00 65.62 342 VAL A N 1
ATOM 2745 C CA . VAL A 1 342 ? -1.369 1.319 -13.069 1.00 65.62 342 VAL A CA 1
ATOM 2746 C C . VAL A 1 342 ? -1.016 0.747 -11.706 1.00 65.62 342 VAL A C 1
ATOM 2748 O O . VAL A 1 342 ? -1.531 -0.307 -11.320 1.00 65.62 342 VAL A O 1
ATOM 2751 N N . GLY A 1 343 ? -0.133 1.438 -10.987 1.00 62.12 343 GLY A N 1
ATOM 2752 C CA . GLY A 1 343 ? 0.129 1.135 -9.587 1.00 62.12 343 GLY A CA 1
ATOM 2753 C C . GLY A 1 343 ? -1.125 1.268 -8.695 1.00 62.12 343 GLY A C 1
ATOM 2754 O O . GLY A 1 343 ? -2.148 1.808 -9.128 1.00 62.12 343 GLY A O 1
ATOM 2755 N N . PRO A 1 344 ? -1.049 0.799 -7.439 1.00 71.06 344 PRO A N 1
ATOM 2756 C CA . PRO A 1 344 ? 0.128 0.187 -6.827 1.00 71.06 344 PRO A CA 1
ATOM 2757 C C . PRO A 1 344 ? 0.357 -1.257 -7.302 1.00 71.06 344 PRO A C 1
ATOM 2759 O O . PRO A 1 344 ? -0.582 -2.005 -7.576 1.00 71.06 344 PRO A O 1
ATOM 2762 N N . LEU A 1 345 ? 1.632 -1.640 -7.401 1.00 85.81 345 LEU A N 1
ATOM 2763 C CA . LEU A 1 345 ? 2.016 -3.046 -7.499 1.00 85.81 345 LEU A CA 1
ATOM 2764 C C . LEU A 1 345 ? 1.826 -3.712 -6.129 1.00 85.81 345 LEU A C 1
ATOM 2766 O O . LEU A 1 345 ? 2.045 -3.081 -5.097 1.00 85.81 345 LEU A O 1
ATOM 2770 N N . VAL A 1 346 ? 1.494 -5.000 -6.112 1.00 87.94 346 VAL A N 1
ATOM 2771 C CA . VAL A 1 346 ? 1.504 -5.828 -4.900 1.00 87.94 346 VAL A CA 1
ATOM 2772 C C . VAL A 1 346 ? 2.279 -7.116 -5.150 1.00 87.94 346 VAL A C 1
ATOM 2774 O O . VAL A 1 346 ? 1.989 -7.882 -6.072 1.00 87.94 346 VAL A O 1
ATOM 2777 N N . VAL A 1 347 ? 3.295 -7.351 -4.329 1.00 91.25 347 VAL A N 1
ATOM 2778 C CA . VAL A 1 347 ? 4.189 -8.509 -4.438 1.00 91.25 347 VAL A CA 1
ATOM 2779 C C . VAL A 1 347 ? 3.567 -9.688 -3.695 1.00 91.25 347 VAL A C 1
ATOM 2781 O O . VAL A 1 347 ? 3.008 -9.509 -2.612 1.00 91.25 347 VAL A O 1
ATOM 2784 N N . SER A 1 348 ? 3.630 -10.886 -4.276 1.00 92.44 348 SER A N 1
ATOM 2785 C CA . SER A 1 348 ? 3.124 -12.094 -3.625 1.00 92.44 348 SER A CA 1
ATOM 2786 C C . SER A 1 348 ? 3.919 -12.442 -2.359 1.00 92.44 348 SER A C 1
ATOM 2788 O O . SER A 1 348 ? 5.084 -12.056 -2.241 1.00 92.44 348 SER A O 1
ATOM 2790 N N . PRO A 1 349 ? 3.347 -13.219 -1.419 1.00 90.00 349 PRO A N 1
ATOM 2791 C CA . PRO A 1 349 ? 4.021 -13.543 -0.158 1.00 90.00 349 PRO A CA 1
ATOM 2792 C C . PRO A 1 349 ? 5.358 -14.280 -0.324 1.00 90.00 349 PRO A C 1
ATOM 2794 O O . PRO A 1 349 ? 6.271 -14.103 0.476 1.00 90.00 349 PRO A O 1
ATOM 2797 N N . ASP A 1 350 ? 5.490 -15.092 -1.373 1.00 89.31 350 ASP A N 1
ATOM 2798 C CA . ASP A 1 350 ? 6.719 -15.811 -1.726 1.00 89.31 350 ASP A CA 1
ATOM 2799 C C . ASP A 1 350 ? 7.643 -15.010 -2.663 1.00 89.31 350 ASP A C 1
ATOM 2801 O O . ASP A 1 350 ? 8.699 -15.500 -3.063 1.00 89.31 350 ASP A O 1
ATOM 2805 N N . THR A 1 351 ? 7.257 -13.781 -3.019 1.00 89.00 351 THR A N 1
ATOM 2806 C CA . THR A 1 351 ? 7.983 -12.838 -3.884 1.00 89.00 351 THR A CA 1
ATOM 2807 C C . THR A 1 351 ? 8.147 -13.250 -5.349 1.00 89.00 351 THR A C 1
ATOM 2809 O O . THR A 1 351 ? 8.953 -12.657 -6.066 1.00 89.00 351 THR A O 1
ATOM 2812 N N . THR A 1 352 ? 7.396 -14.249 -5.819 1.00 89.62 352 THR A N 1
ATOM 2813 C CA . THR A 1 352 ? 7.525 -14.765 -7.191 1.00 89.62 352 THR A CA 1
ATOM 2814 C C . THR A 1 352 ? 6.578 -14.099 -8.192 1.00 89.62 352 THR A C 1
ATOM 2816 O O . THR A 1 352 ? 6.885 -14.059 -9.382 1.00 89.62 352 THR A O 1
ATOM 2819 N N . HIS A 1 353 ? 5.453 -13.545 -7.736 1.00 92.19 353 HIS A N 1
ATOM 2820 C CA . HIS A 1 353 ? 4.438 -12.916 -8.579 1.00 92.19 353 HIS A CA 1
ATOM 2821 C C . HIS A 1 353 ? 4.226 -11.453 -8.192 1.00 92.19 353 HIS A C 1
ATOM 2823 O O . HIS A 1 353 ? 4.437 -11.044 -7.049 1.00 92.19 353 HIS A O 1
ATOM 2829 N N . VAL A 1 354 ? 3.744 -10.665 -9.152 1.00 91.44 354 VAL A N 1
ATOM 2830 C CA . VAL A 1 354 ? 3.332 -9.278 -8.920 1.00 91.44 354 VAL A CA 1
ATOM 2831 C C . VAL A 1 354 ? 1.931 -9.081 -9.478 1.00 91.44 354 VAL A C 1
ATOM 2833 O O . VAL A 1 354 ? 1.695 -9.319 -10.660 1.00 91.44 354 VAL A O 1
ATOM 2836 N N . ALA A 1 355 ? 0.998 -8.643 -8.639 1.00 89.88 355 ALA A N 1
ATOM 2837 C CA . ALA A 1 355 ? -0.339 -8.241 -9.059 1.00 89.88 355 ALA A CA 1
ATOM 2838 C C . ALA A 1 355 ? -0.434 -6.715 -9.170 1.00 89.88 355 ALA A C 1
ATOM 2840 O O . ALA A 1 355 ? 0.271 -5.982 -8.477 1.00 89.88 355 ALA A O 1
ATOM 2841 N N . PHE A 1 356 ? -1.278 -6.238 -10.080 1.00 83.94 356 PHE A N 1
ATOM 2842 C CA . PHE A 1 356 ? -1.445 -4.814 -10.368 1.00 83.94 356 PHE A CA 1
ATOM 2843 C C . PHE A 1 356 ? -2.777 -4.543 -11.063 1.00 83.94 356 PHE A C 1
ATOM 2845 O O . PHE A 1 356 ? -3.388 -5.443 -11.640 1.00 83.94 356 PHE A O 1
ATOM 2852 N N . ASN A 1 357 ? -3.224 -3.291 -11.042 1.00 79.38 357 ASN A N 1
ATOM 2853 C CA . ASN A 1 357 ? -4.405 -2.869 -11.790 1.00 79.38 357 ASN A CA 1
ATOM 2854 C C . ASN A 1 357 ? -4.037 -2.531 -13.236 1.00 79.38 357 ASN A C 1
ATOM 2856 O O . ASN A 1 357 ? -2.942 -2.042 -13.507 1.00 79.38 357 ASN A O 1
ATOM 2860 N N . TYR A 1 358 ? -4.970 -2.705 -14.170 1.00 75.06 358 TYR A N 1
ATOM 2861 C CA . TYR A 1 358 ? -4.853 -2.110 -15.500 1.00 75.06 358 TYR A CA 1
ATOM 2862 C C . TYR A 1 358 ? -6.059 -1.236 -15.844 1.00 75.06 358 TYR A C 1
ATOM 2864 O O . TYR A 1 358 ? -7.205 -1.483 -15.459 1.00 75.06 358 TYR A O 1
ATOM 2872 N N . ARG A 1 359 ? -5.776 -0.169 -16.582 1.00 68.12 359 ARG A N 1
ATOM 2873 C CA . ARG A 1 359 ? -6.698 0.901 -16.947 1.00 68.12 359 ARG A CA 1
ATOM 2874 C C . ARG A 1 359 ? -6.803 1.021 -18.450 1.00 68.12 359 ARG A C 1
ATOM 2876 O O . ARG A 1 359 ? -5.792 0.939 -19.127 1.00 68.12 359 ARG A O 1
ATOM 2883 N N . SER A 1 360 ? -8.005 1.288 -18.948 1.00 60.12 360 SER A N 1
ATOM 2884 C CA . SER A 1 360 ? -8.231 1.787 -20.299 1.00 60.12 360 SER A CA 1
ATOM 2885 C C . SER A 1 360 ? -8.556 3.279 -20.331 1.00 60.12 360 SER A C 1
ATOM 2887 O O . SER A 1 360 ? -8.750 3.899 -19.279 1.00 60.12 360 SER A O 1
ATOM 2889 N N . ARG A 1 361 ? -8.697 3.869 -21.531 1.00 54.00 361 ARG A N 1
ATOM 2890 C CA . ARG A 1 361 ? -9.266 5.228 -21.676 1.00 54.00 361 ARG A CA 1
ATOM 2891 C C . ARG A 1 361 ? -10.617 5.385 -20.956 1.00 54.00 361 ARG A C 1
ATOM 2893 O O . ARG A 1 361 ? -10.933 6.490 -20.532 1.00 54.00 361 ARG A O 1
ATOM 2900 N N . GLN A 1 362 ? -11.382 4.305 -20.777 1.00 49.41 362 GLN A N 1
ATOM 2901 C CA . GLN A 1 362 ? -12.683 4.321 -20.096 1.00 49.41 362 GLN A CA 1
ATOM 2902 C C . GLN A 1 362 ? -12.590 4.174 -18.561 1.00 49.41 362 GLN A C 1
ATOM 2904 O O . GLN A 1 362 ? -13.603 4.308 -17.880 1.00 49.41 362 GLN A O 1
ATOM 2909 N N . GLY A 1 363 ? -11.397 3.949 -17.993 1.00 56.81 363 GLY A N 1
ATOM 2910 C CA . GLY A 1 363 ? -11.183 3.754 -16.550 1.00 56.81 363 GLY A CA 1
ATOM 2911 C C . GLY A 1 363 ? -10.458 2.447 -16.219 1.00 56.81 363 GLY A C 1
ATOM 2912 O O . GLY A 1 363 ? -10.030 1.729 -17.120 1.00 56.81 363 GLY A O 1
ATOM 2913 N N . THR A 1 364 ? -10.255 2.151 -14.931 1.00 59.53 364 THR A N 1
ATOM 2914 C CA . THR A 1 364 ? -9.714 0.851 -14.486 1.00 59.53 364 THR A CA 1
ATOM 2915 C C . THR A 1 364 ? -10.646 -0.266 -14.936 1.00 59.53 364 THR A C 1
ATOM 2917 O O . THR A 1 364 ? -11.846 -0.187 -14.687 1.00 59.53 364 THR A O 1
ATOM 2920 N N . ILE A 1 365 ? -10.099 -1.283 -15.596 1.00 66.12 365 ILE A N 1
ATOM 2921 C CA . ILE A 1 365 ? -10.876 -2.363 -16.222 1.00 66.12 365 ILE A CA 1
ATOM 2922 C C . ILE A 1 365 ? -10.457 -3.759 -15.744 1.00 66.12 365 ILE A C 1
ATOM 2924 O O . ILE A 1 365 ? -11.060 -4.739 -16.172 1.00 66.12 365 ILE A O 1
ATOM 2928 N N . GLY A 1 366 ? -9.475 -3.881 -14.839 1.00 76.25 366 GLY A N 1
ATOM 2929 C CA . GLY A 1 366 ? -9.234 -5.146 -14.146 1.00 76.25 366 GLY A CA 1
ATOM 2930 C C . GLY A 1 366 ? -7.874 -5.307 -13.472 1.00 76.25 366 GLY A C 1
ATOM 2931 O O . GLY A 1 366 ? -7.177 -4.324 -13.224 1.00 76.25 366 GLY A O 1
ATOM 2932 N N . ILE A 1 367 ? -7.514 -6.568 -13.195 1.00 83.19 367 ILE A N 1
ATOM 2933 C CA . ILE A 1 367 ? -6.261 -6.968 -12.528 1.00 83.19 367 ILE A CA 1
ATOM 2934 C C . ILE A 1 367 ? -5.373 -7.815 -13.432 1.00 83.19 367 ILE A C 1
ATOM 2936 O O . ILE A 1 367 ? -5.828 -8.794 -14.031 1.00 83.19 367 ILE A O 1
ATOM 2940 N N . GLY A 1 368 ? -4.101 -7.434 -13.497 1.00 86.25 368 GLY A N 1
ATOM 2941 C CA . GLY A 1 368 ? -3.017 -8.208 -14.078 1.00 86.25 368 GLY A CA 1
ATOM 2942 C C . GLY A 1 368 ? -2.241 -8.961 -12.999 1.00 86.25 368 GLY A C 1
ATOM 2943 O O . GLY A 1 368 ? -2.005 -8.429 -11.916 1.00 86.25 368 GLY A O 1
ATOM 2944 N N . ILE A 1 369 ? -1.827 -10.189 -13.303 1.00 89.75 369 ILE A N 1
ATOM 2945 C CA . ILE A 1 369 ? -0.883 -10.970 -12.499 1.00 89.75 369 ILE A CA 1
ATOM 2946 C C . ILE A 1 369 ? 0.307 -11.304 -13.389 1.00 89.75 369 ILE A C 1
ATOM 2948 O O . ILE A 1 369 ? 0.156 -12.012 -14.386 1.00 89.75 369 ILE A O 1
ATOM 2952 N N . PHE A 1 370 ? 1.475 -10.790 -13.027 1.00 89.31 370 PHE A N 1
ATOM 2953 C CA . PHE A 1 370 ? 2.747 -11.106 -13.656 1.00 89.31 370 PHE A CA 1
ATOM 2954 C C . PHE A 1 370 ? 3.332 -12.385 -13.045 1.00 89.31 370 PHE A C 1
ATOM 2956 O O . PHE A 1 370 ? 3.543 -12.454 -11.831 1.00 89.31 370 PHE A O 1
ATOM 2963 N N . PHE A 1 371 ? 3.581 -13.383 -13.893 1.00 89.31 371 PHE A N 1
ATOM 2964 C CA . PHE A 1 371 ? 4.166 -14.674 -13.533 1.00 89.31 371 PHE A CA 1
ATOM 2965 C C . PHE A 1 371 ? 5.691 -14.676 -13.735 1.00 89.31 371 PHE A C 1
ATOM 2967 O O . PHE A 1 371 ? 6.195 -13.963 -14.605 1.00 89.31 371 PHE A O 1
ATOM 2974 N N . PRO A 1 372 ? 6.438 -15.540 -13.019 1.00 86.00 372 PRO A N 1
ATOM 2975 C CA . PRO A 1 372 ? 7.891 -15.673 -13.175 1.00 86.00 372 PRO A CA 1
ATOM 2976 C C . PRO A 1 372 ? 8.373 -15.994 -14.597 1.00 86.00 372 PRO A C 1
ATOM 2978 O O . PRO A 1 372 ? 9.524 -15.725 -14.931 1.00 86.00 372 PRO A O 1
ATOM 2981 N N . ASP A 1 373 ? 7.524 -16.605 -15.429 1.00 84.44 373 ASP A N 1
ATOM 2982 C CA . ASP A 1 373 ? 7.826 -16.952 -16.824 1.00 84.44 373 ASP A CA 1
ATOM 2983 C C . ASP A 1 373 ? 7.639 -15.769 -17.798 1.00 84.44 373 ASP A C 1
ATOM 2985 O O . ASP A 1 373 ? 7.808 -15.938 -19.006 1.00 84.44 373 ASP A O 1
ATOM 2989 N N . GLY A 1 374 ? 7.290 -14.582 -17.288 1.00 82.75 374 GLY A N 1
ATOM 2990 C CA . GLY A 1 374 ? 7.014 -13.381 -18.075 1.00 82.75 374 GLY A CA 1
ATOM 2991 C C . GLY A 1 374 ? 5.580 -13.292 -18.597 1.00 82.75 374 GLY A C 1
ATOM 2992 O O . GLY A 1 374 ? 5.222 -12.307 -19.241 1.00 82.75 374 GLY A O 1
ATOM 2993 N N . TYR A 1 375 ? 4.740 -14.297 -18.338 1.00 84.75 375 TYR A N 1
ATOM 2994 C CA . TYR A 1 375 ? 3.337 -14.257 -18.725 1.00 84.75 375 TYR A CA 1
ATOM 2995 C C . TYR A 1 375 ? 2.541 -13.300 -17.833 1.00 84.75 375 TYR A C 1
ATOM 2997 O O . TYR A 1 375 ? 2.698 -13.282 -16.613 1.00 84.75 375 TYR A O 1
ATOM 3005 N N . VAL A 1 376 ? 1.615 -12.555 -18.437 1.00 85.19 376 VAL A N 1
ATOM 3006 C CA . VAL A 1 376 ? 0.650 -11.725 -17.710 1.00 85.19 376 VAL A CA 1
ATOM 3007 C C . VAL A 1 376 ? -0.742 -12.321 -17.863 1.00 85.19 376 VAL A C 1
ATOM 3009 O O . VAL A 1 376 ? -1.301 -12.352 -18.959 1.00 85.19 376 VAL A O 1
ATOM 3012 N N . MET A 1 377 ? -1.324 -12.771 -16.755 1.00 86.31 377 MET A N 1
ATOM 3013 C CA . MET A 1 377 ? -2.735 -13.150 -16.701 1.00 86.31 377 MET A CA 1
ATOM 3014 C C . MET A 1 377 ? -3.592 -11.921 -16.424 1.00 86.31 377 MET A C 1
ATOM 3016 O O . MET A 1 377 ? -3.247 -11.132 -15.552 1.00 86.31 377 MET A O 1
ATOM 3020 N N . GLN A 1 378 ? -4.710 -11.769 -17.131 1.00 83.69 378 GLN A N 1
ATOM 3021 C CA . GLN A 1 378 ? -5.606 -10.621 -16.982 1.00 83.69 378 GLN A CA 1
ATOM 3022 C C . GLN A 1 378 ? -7.022 -11.084 -16.636 1.00 83.69 378 GLN A C 1
ATOM 3024 O O . GLN A 1 378 ? -7.535 -12.022 -17.244 1.00 83.69 378 GLN A O 1
ATOM 3029 N N . TYR A 1 379 ? -7.657 -10.390 -15.693 1.00 81.75 379 TYR A N 1
ATOM 3030 C CA . TYR A 1 379 ? -9.067 -10.559 -15.336 1.00 81.75 379 TYR A CA 1
ATOM 3031 C C . TYR A 1 379 ? -9.805 -9.244 -15.579 1.00 81.75 379 TYR A C 1
ATOM 3033 O O . TYR A 1 379 ? -9.466 -8.253 -14.933 1.00 81.75 379 TYR A O 1
ATOM 3041 N N . GLU A 1 380 ? -10.746 -9.213 -16.529 1.00 76.88 380 GLU A N 1
ATOM 3042 C CA . GLU A 1 380 ? -11.509 -8.018 -16.947 1.00 76.88 380 GLU A CA 1
ATOM 3043 C C . GLU A 1 380 ? -12.834 -7.861 -16.199 1.00 76.88 380 GLU A C 1
ATOM 3045 O O . GLU A 1 380 ? -13.529 -8.843 -15.939 1.00 76.88 380 GLU A O 1
ATOM 3050 N N . TYR A 1 381 ? -13.194 -6.608 -15.900 1.00 70.25 381 TYR A N 1
ATOM 3051 C CA . TYR A 1 381 ? -14.446 -6.225 -15.249 1.00 70.25 381 TYR A CA 1
ATOM 3052 C C . TYR A 1 381 ? -15.020 -4.944 -15.852 1.00 70.25 381 TYR A C 1
ATOM 3054 O O . TYR A 1 381 ? -14.288 -4.038 -16.247 1.00 70.25 381 TYR A O 1
ATOM 3062 N N . SER A 1 382 ? -16.351 -4.845 -15.857 1.00 58.31 382 SER A N 1
ATOM 3063 C CA . SER A 1 382 ? -17.095 -3.706 -16.411 1.00 58.31 382 SER A CA 1
ATOM 3064 C C . SER A 1 382 ? -16.871 -2.382 -15.660 1.00 58.31 382 SER A C 1
ATOM 3066 O O . SER A 1 382 ? -17.254 -1.327 -16.160 1.00 58.31 382 SER A O 1
ATOM 3068 N N . TYR A 1 383 ? -16.279 -2.411 -14.460 1.00 62.94 383 TYR A N 1
ATOM 3069 C CA . TYR A 1 383 ? -16.202 -1.267 -13.549 1.00 62.94 383 TYR A CA 1
ATOM 3070 C C . TYR A 1 383 ? -14.876 -1.216 -12.778 1.00 62.94 383 TYR A C 1
ATOM 3072 O O . TYR A 1 383 ? -14.203 -2.244 -12.664 1.00 62.94 383 TYR A O 1
ATOM 3080 N N . PRO A 1 384 ? -14.521 -0.046 -12.202 1.00 56.72 384 PRO A N 1
ATOM 3081 C CA . PRO A 1 384 ? -13.253 0.145 -11.513 1.00 56.72 384 PRO A CA 1
ATOM 3082 C C . PRO A 1 384 ? -13.016 -0.884 -10.411 1.00 56.72 384 PRO A C 1
ATOM 3084 O O . PRO A 1 384 ? -13.884 -1.127 -9.570 1.00 56.72 384 PRO A O 1
ATOM 3087 N N . VAL A 1 385 ? -11.808 -1.437 -10.421 1.00 62.16 385 VAL A N 1
ATOM 3088 C CA . VAL A 1 385 ? -11.301 -2.386 -9.434 1.00 62.16 385 VAL A CA 1
ATOM 3089 C C . VAL A 1 385 ? -10.416 -1.632 -8.442 1.00 62.16 385 VAL A C 1
ATOM 3091 O O . VAL A 1 385 ? -9.614 -0.787 -8.843 1.00 62.16 385 VAL A O 1
ATOM 3094 N N . GLY A 1 386 ? -10.609 -1.894 -7.148 1.00 63.44 386 GLY A N 1
ATOM 3095 C CA . GLY A 1 386 ? -9.692 -1.449 -6.093 1.00 63.44 386 GLY A CA 1
ATOM 3096 C C . GLY A 1 386 ? -8.403 -2.275 -6.109 1.00 63.44 386 GLY A C 1
ATOM 3097 O O . GLY A 1 386 ? -8.381 -3.362 -6.681 1.00 63.44 386 GLY A O 1
ATOM 3098 N N . SER A 1 387 ? -7.335 -1.769 -5.490 1.00 72.06 387 SER A N 1
ATOM 3099 C CA . SER A 1 387 ? -6.024 -2.432 -5.434 1.00 72.06 387 SER A CA 1
ATOM 3100 C C . SER A 1 387 ? -6.137 -3.906 -4.997 1.00 72.06 387 SER A C 1
ATOM 3102 O O . SER A 1 387 ? -6.780 -4.188 -3.981 1.00 72.06 387 SER A O 1
ATOM 3104 N N . PRO A 1 388 ? -5.577 -4.865 -5.766 1.00 85.12 388 PRO A N 1
ATOM 3105 C CA . PRO A 1 388 ? -5.604 -6.271 -5.383 1.00 85.12 388 PRO A CA 1
ATOM 3106 C C . PRO A 1 388 ? -4.781 -6.497 -4.116 1.00 85.12 388 PRO A C 1
ATOM 3108 O O . PRO A 1 388 ? -3.763 -5.844 -3.916 1.00 85.12 388 PRO A O 1
ATOM 3111 N N . LEU A 1 389 ? -5.186 -7.461 -3.291 1.00 89.56 389 LEU A N 1
ATOM 3112 C CA . LEU A 1 389 ? -4.422 -7.917 -2.133 1.00 89.56 389 LEU A CA 1
ATOM 3113 C C . LEU A 1 389 ? -4.211 -9.423 -2.204 1.00 89.56 389 LEU A C 1
ATOM 3115 O O . LEU A 1 389 ? -5.156 -10.191 -2.395 1.00 89.56 389 LEU A O 1
ATOM 3119 N N . TRP A 1 390 ? -2.972 -9.845 -1.989 1.00 93.00 390 TRP A N 1
ATOM 3120 C CA . TRP A 1 390 ? -2.659 -11.249 -1.765 1.00 93.00 390 TRP A CA 1
ATOM 3121 C C . TRP A 1 390 ? -3.171 -11.684 -0.397 1.00 93.00 390 TRP A C 1
ATOM 3123 O O . TRP A 1 390 ? -3.079 -10.934 0.576 1.00 93.00 390 TRP A O 1
ATOM 3133 N N . PHE A 1 391 ? -3.680 -12.908 -0.310 1.00 93.50 391 PHE A N 1
ATOM 3134 C CA . PHE A 1 391 ? -3.790 -13.579 0.978 1.00 93.50 391 PHE A CA 1
ATOM 3135 C C . PHE A 1 391 ? -2.375 -13.757 1.549 1.00 93.50 391 PHE A C 1
ATOM 3137 O O . PHE A 1 391 ? -1.441 -14.016 0.783 1.00 93.50 391 PHE A O 1
ATOM 3144 N N . PRO A 1 392 ? -2.184 -13.604 2.868 1.00 88.06 392 PRO A N 1
ATOM 3145 C CA . PRO A 1 392 ? -0.883 -13.834 3.474 1.00 88.06 392 PRO A CA 1
ATOM 3146 C C . PRO A 1 392 ? -0.501 -15.306 3.323 1.00 88.06 392 PRO A C 1
ATOM 3148 O O . PRO A 1 392 ? -1.366 -16.180 3.206 1.00 88.06 392 PRO A O 1
ATOM 3151 N N . ALA A 1 393 ? 0.802 -15.592 3.336 1.00 77.62 393 ALA A N 1
ATOM 3152 C CA . ALA A 1 393 ? 1.250 -16.972 3.429 1.00 77.62 393 ALA A CA 1
ATOM 3153 C C . ALA A 1 393 ? 0.730 -17.534 4.754 1.00 77.62 393 ALA A C 1
ATOM 3155 O O . ALA A 1 393 ? 1.105 -17.044 5.819 1.00 77.62 393 ALA A O 1
ATOM 3156 N N . LEU A 1 394 ? -0.146 -18.538 4.697 1.00 61.97 394 LEU A N 1
ATOM 3157 C CA . LEU A 1 394 ? -0.504 -19.282 5.897 1.00 61.97 394 LEU A CA 1
ATOM 3158 C C . LEU A 1 394 ? 0.794 -19.919 6.393 1.00 61.97 394 LEU A C 1
ATOM 3160 O O . LEU A 1 394 ? 1.415 -20.695 5.659 1.00 61.97 394 LEU A O 1
ATOM 3164 N N . SER A 1 395 ? 1.248 -19.551 7.593 1.00 48.59 395 SER A N 1
ATOM 3165 C CA . SER A 1 395 ? 2.332 -20.289 8.224 1.00 48.59 395 SER A CA 1
ATOM 3166 C C . SER A 1 395 ? 1.830 -21.718 8.386 1.00 48.59 395 SER A C 1
ATOM 3168 O O . SER A 1 395 ? 0.909 -21.995 9.153 1.00 48.59 395 SER A O 1
ATOM 3170 N N . ASN A 1 396 ? 2.397 -22.634 7.605 1.00 34.75 396 ASN A N 1
ATOM 3171 C CA . ASN A 1 396 ? 2.252 -24.059 7.857 1.00 34.75 396 ASN A CA 1
ATOM 3172 C C . ASN A 1 396 ? 3.083 -24.380 9.104 1.00 34.75 396 ASN A C 1
ATOM 3174 O O . ASN A 1 396 ? 4.135 -25.005 9.011 1.00 34.75 396 ASN A O 1
ATOM 3178 N N . ASP A 1 397 ? 2.633 -23.895 10.258 1.00 31.08 397 ASP A N 1
ATOM 3179 C CA . ASP A 1 397 ? 3.017 -24.459 11.539 1.00 31.08 397 ASP A CA 1
ATOM 3180 C C . ASP A 1 397 ? 2.137 -25.700 11.753 1.00 31.08 397 ASP A C 1
ATOM 3182 O O . ASP A 1 397 ? 1.096 -25.649 12.412 1.00 31.08 397 ASP A O 1
ATOM 3186 N N . GLU A 1 398 ? 2.550 -26.807 11.128 1.00 30.86 398 GLU A N 1
ATOM 3187 C CA . GLU A 1 398 ? 2.263 -28.168 11.608 1.00 30.86 398 GLU A CA 1
ATOM 3188 C C . GLU A 1 398 ? 3.493 -28.754 12.310 1.00 30.86 398 GLU A C 1
ATOM 3190 O O . GLU A 1 398 ? 4.596 -28.737 11.710 1.00 30.86 398 GLU A O 1
#

Radius of gyration: 21.04 Å; chains: 1; bounding box: 52×66×56 Å

Sequence (398 aa):
MQPLTRAQDARELPADIVFTSRDDDLRSRLMRINAATLELSIFYQDDTADYLQPVGWSPSGQYLVVVRYPKRDYEVIDLCFVQTNGILKACFDHVSSDYLLGSYRVAMDFYSVLWSEDEVRVYFVKDLDCQLQLVEADLETGTIHQVLHKQNGGCDNAVPALYLSPSHQYLAIYSGGDGNLVTSEYIFTVYAREVMTVNLLTGDRYNLTAQMPSERGPVVFCPGWSPQGQFLSARFYTESERPGLYGTFPYRPEIVLVDPTGQITHALAADRLAEQDIDFVDCPAWDATETSFYFLAGGYDAEWTRTEWVSIFRYTLSNGELTEVGRLETFHQDEETYKFSVGPLVVSPDTTHVAFNYRSRQGTIGIGIFFPDGYVMQYEYSYPVGSPLWFPALSNDE

Secondary structure (DSSP, 8-state):
-----SSSS----SS-EEEEEE-TT--EEEEEE-TTT--EEEEEE-TTEEEEEEEEE-TTSSEEEEEEEETT-TTEEEEEEEETTS-EEEEEEEEEEGGGGTT-TTGGGGB--EE-TTSSEEEEEEEETTEEEEEEEETTT--EEEEEEEEE-TTSTTPPEEEE-TTSSEEEEEE---TT---SSSTT----SEEEEEETTT--EEEHHHHS-GGG--EEEPSS--TTS--EEEEEEEE-S---TTSS--EEEEEEEE-TTS-EEEEE-HHHHHTTT--EE---EE-TTSSEEEEEEEEE-TTSSSEEEEEEEEEETTTTEEEEEEEE-----HHHH-EEEEEEEEE-TTSS-EEEEEEETTEEEEEEEE-TTS-EEEEE-SSPPPPPEEPPPP----

pLDDT: mean 79.2, std 18.44, range [23.42, 97.19]